Protein AF-A0A9W6DQK1-F1 (afdb_monomer_lite)

Structure (mmCIF, N/CA/C/O backbone):
data_AF-A0A9W6DQK1-F1
#
_entry.id   AF-A0A9W6DQK1-F1
#
loop_
_atom_site.group_PDB
_atom_site.id
_atom_site.type_symbol
_atom_site.label_atom_id
_atom_site.label_alt_id
_atom_site.label_comp_id
_atom_site.label_asym_id
_atom_site.label_entity_id
_atom_site.label_seq_id
_atom_site.pdbx_PDB_ins_code
_atom_site.Cartn_x
_atom_site.Cartn_y
_atom_site.Cartn_z
_atom_site.occupancy
_atom_site.B_iso_or_equiv
_atom_site.auth_seq_id
_atom_site.auth_comp_id
_atom_site.auth_asym_id
_atom_site.auth_atom_id
_atom_site.pdbx_PDB_model_num
ATOM 1 N N . MET A 1 1 ? -30.072 54.675 -5.161 1.00 39.44 1 MET A N 1
ATOM 2 C CA . MET A 1 1 ? -29.658 54.467 -3.760 1.00 39.44 1 MET A CA 1
ATOM 3 C C . MET A 1 1 ? -30.528 53.378 -3.161 1.00 39.44 1 MET A C 1
ATOM 5 O O . MET A 1 1 ? -31.606 53.664 -2.660 1.00 39.44 1 MET A O 1
ATOM 9 N N . THR A 1 2 ? -30.087 52.131 -3.299 1.00 28.80 2 THR A N 1
ATOM 10 C CA . THR A 1 2 ? -30.501 50.982 -2.480 1.00 28.80 2 THR A CA 1
ATOM 11 C C . THR A 1 2 ? -29.430 49.922 -2.725 1.00 28.80 2 THR A C 1
ATOM 13 O O . THR A 1 2 ? -29.328 49.388 -3.824 1.00 28.80 2 THR A O 1
ATOM 16 N N . MET A 1 3 ? -28.533 49.771 -1.751 1.00 30.55 3 MET A N 1
ATOM 17 C CA . MET A 1 3 ? -27.462 48.777 -1.752 1.00 30.55 3 MET A CA 1
ATOM 18 C C . MET A 1 3 ? -28.084 47.433 -1.372 1.00 30.55 3 MET A C 1
ATOM 20 O O . MET A 1 3 ? -28.775 47.348 -0.357 1.00 30.55 3 MET A O 1
ATOM 24 N N . LEU A 1 4 ? -27.868 46.425 -2.213 1.00 38.62 4 LEU A N 1
ATOM 25 C CA . LEU A 1 4 ? -28.146 45.026 -1.912 1.00 38.62 4 LEU A CA 1
ATOM 26 C C . LEU A 1 4 ? -27.161 44.556 -0.836 1.00 38.62 4 LEU A C 1
ATOM 28 O O . LEU A 1 4 ? -25.975 44.882 -0.897 1.00 38.62 4 LEU A O 1
ATOM 32 N N . GLY A 1 5 ? -27.695 43.857 0.165 1.00 32.19 5 GLY A N 1
ATOM 33 C CA . GLY A 1 5 ? -26.947 43.313 1.289 1.00 32.19 5 GLY A CA 1
ATOM 34 C C . GLY A 1 5 ? -25.935 42.268 0.835 1.00 32.19 5 GLY A C 1
ATOM 35 O O . GLY A 1 5 ? -26.234 41.419 0.001 1.00 32.19 5 GLY A O 1
ATOM 36 N N . SER A 1 6 ? -24.735 42.378 1.390 1.00 35.56 6 SER A N 1
ATOM 37 C CA . SER A 1 6 ? -23.698 41.360 1.365 1.00 35.56 6 SER A CA 1
ATOM 38 C C . SER A 1 6 ? -24.080 40.232 2.322 1.00 35.56 6 SER A C 1
ATOM 40 O O . SER A 1 6 ? -24.177 40.468 3.528 1.00 35.56 6 SER A O 1
ATOM 42 N N . ASP A 1 7 ? -24.271 39.028 1.792 1.00 42.09 7 ASP A N 1
ATOM 43 C CA . ASP A 1 7 ? -24.206 37.799 2.579 1.00 42.09 7 ASP A CA 1
ATOM 44 C C . ASP A 1 7 ? -22.750 37.610 3.034 1.00 42.09 7 ASP A C 1
ATOM 46 O O . ASP A 1 7 ? -21.866 37.296 2.235 1.00 42.09 7 ASP A O 1
ATOM 50 N N . GLU A 1 8 ? -22.483 37.869 4.316 1.00 35.75 8 GLU A N 1
ATOM 51 C CA . GLU A 1 8 ? -21.251 37.422 4.967 1.00 35.75 8 GLU A CA 1
ATOM 52 C C . GLU A 1 8 ? -21.250 35.883 5.037 1.00 35.75 8 GLU A C 1
ATOM 54 O O . GLU A 1 8 ? -22.281 35.287 5.370 1.00 35.75 8 GLU A O 1
ATOM 59 N N . PRO A 1 9 ? -20.121 35.210 4.757 1.00 41.88 9 PRO A N 1
ATOM 60 C CA . PRO A 1 9 ? -20.020 33.770 4.945 1.00 41.88 9 PRO A CA 1
ATOM 61 C C . PRO A 1 9 ? -20.197 33.435 6.432 1.00 41.88 9 PRO A C 1
ATOM 63 O O . PRO A 1 9 ? -19.543 34.024 7.294 1.00 41.88 9 PRO A O 1
ATOM 66 N N . ALA A 1 10 ? -21.096 32.493 6.731 1.00 41.50 10 ALA A N 1
ATOM 67 C CA . ALA A 1 10 ? -21.320 31.993 8.082 1.00 41.50 10 ALA A CA 1
ATOM 68 C C . ALA A 1 10 ? -19.985 31.541 8.695 1.00 41.50 10 ALA A C 1
ATOM 70 O O . ALA A 1 10 ? -19.309 30.672 8.144 1.00 41.50 10 ALA 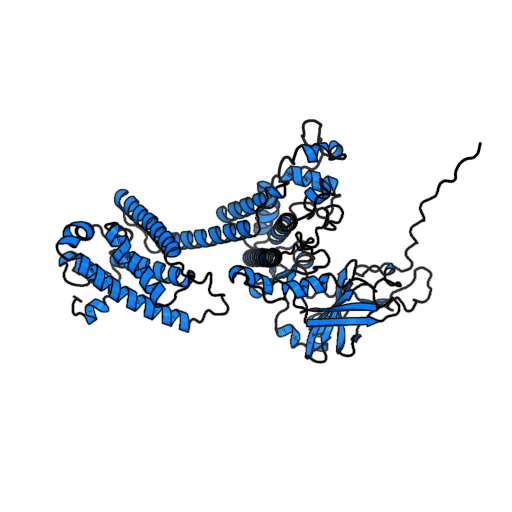A O 1
ATOM 71 N N . SER A 1 11 ? -19.598 32.153 9.815 1.00 46.72 11 SER A N 1
ATOM 72 C CA . SER A 1 11 ? -18.381 31.803 10.540 1.00 46.72 11 SER A CA 1
ATOM 73 C C . SER A 1 11 ? -18.401 30.325 10.930 1.00 46.72 11 SER A C 1
ATOM 75 O O . SER A 1 11 ? -19.397 29.827 11.463 1.00 46.72 11 SER A O 1
ATOM 77 N N . GLU A 1 12 ? -17.302 29.611 10.672 1.00 49.69 12 GLU A N 1
ATOM 78 C CA . GLU A 1 12 ? -17.147 28.256 11.196 1.00 49.69 12 GLU A CA 1
ATOM 79 C C . GLU A 1 12 ? -17.316 28.281 12.725 1.00 49.69 12 GLU A C 1
ATOM 81 O O . GLU A 1 12 ? -16.746 29.151 13.398 1.00 49.69 12 GLU A O 1
ATOM 86 N N . PRO A 1 13 ? -18.123 27.374 13.303 1.00 64.44 13 PRO A N 1
ATOM 87 C CA . PRO A 1 13 ? -18.347 27.366 14.737 1.00 64.44 13 PRO A CA 1
ATOM 88 C C . PRO A 1 13 ? -17.024 27.114 15.462 1.00 64.44 13 PRO A C 1
ATOM 90 O O . PRO A 1 13 ? -16.302 26.166 15.154 1.00 64.44 13 PRO A O 1
ATOM 93 N N . TYR A 1 14 ? -16.722 27.956 16.453 1.00 72.06 14 TYR A N 1
ATOM 94 C CA . TYR A 1 14 ? -15.563 27.769 17.320 1.00 72.06 14 TYR A CA 1
ATOM 95 C C . TYR A 1 14 ? -15.546 26.342 17.904 1.00 72.06 14 TYR A C 1
ATOM 97 O O . TYR A 1 14 ? -16.594 25.875 18.362 1.00 72.06 14 TYR A O 1
ATOM 105 N N . PRO A 1 15 ? -14.378 25.668 17.941 1.00 80.94 15 PRO A N 1
ATOM 106 C CA . PRO A 1 15 ? -14.260 24.317 18.488 1.00 80.94 15 PRO A CA 1
ATOM 107 C C . PRO A 1 15 ? -14.789 24.261 19.927 1.00 80.94 15 PRO A C 1
ATOM 109 O O . PRO A 1 15 ? -14.381 25.054 20.782 1.00 80.94 15 PRO A O 1
ATOM 112 N N . GLN A 1 16 ? -15.714 23.336 20.185 1.00 89.06 16 GLN A N 1
ATOM 113 C CA . GLN A 1 16 ? -16.435 23.186 21.449 1.00 89.06 16 GLN A CA 1
ATOM 114 C C . GLN A 1 16 ? -15.612 22.420 22.485 1.00 89.06 16 GLN A C 1
ATOM 116 O O . GLN A 1 16 ? -15.755 22.663 23.688 1.00 89.06 16 GLN A O 1
ATOM 121 N N . TYR A 1 17 ? -14.732 21.524 22.035 1.00 92.62 17 TYR A N 1
ATOM 122 C CA . TYR A 1 17 ? -13.927 20.663 22.901 1.00 92.62 17 TYR A CA 1
ATOM 123 C C . TYR A 1 17 ? -12.453 21.092 22.943 1.00 92.62 17 TYR A C 1
ATOM 125 O O . TYR A 1 17 ? -11.926 21.760 22.043 1.00 92.62 17 TYR A O 1
ATOM 133 N N . ASN A 1 18 ? -11.774 20.746 24.037 1.00 92.00 18 ASN A N 1
ATOM 134 C CA . ASN A 1 18 ? -10.321 20.878 24.115 1.00 92.00 18 ASN A CA 1
ATOM 135 C C . ASN A 1 18 ? -9.663 19.890 23.144 1.00 92.00 18 ASN A C 1
ATOM 137 O O . ASN A 1 18 ? -10.086 18.739 23.051 1.00 92.00 18 ASN A O 1
ATOM 141 N N . TRP A 1 19 ? -8.653 20.357 22.408 1.00 91.88 19 TRP A N 1
ATOM 142 C CA . TRP A 1 19 ? -7.934 19.523 21.448 1.00 91.88 19 TRP A CA 1
ATOM 143 C C . TRP A 1 19 ? -7.125 18.451 22.180 1.00 91.88 19 TRP A C 1
ATOM 145 O O . TRP A 1 19 ? -6.495 18.736 23.200 1.00 91.88 19 TRP A O 1
ATOM 155 N N . ILE A 1 20 ? -7.169 17.230 21.653 1.00 94.94 20 ILE A N 1
ATOM 156 C CA . ILE A 1 20 ? -6.429 16.076 22.156 1.00 94.94 20 ILE A CA 1
ATOM 157 C C . ILE A 1 20 ? -5.575 15.581 20.994 1.00 94.94 20 ILE A C 1
ATOM 159 O O . ILE A 1 20 ? -6.114 15.180 19.962 1.00 94.94 20 ILE A O 1
ATOM 163 N N . ASP A 1 21 ? -4.258 15.651 21.161 1.00 93.31 21 ASP A N 1
ATOM 164 C CA . ASP A 1 21 ? -3.316 15.166 20.158 1.00 93.31 21 ASP A CA 1
ATOM 165 C C . ASP A 1 21 ? -3.487 13.659 19.931 1.00 93.31 21 ASP A C 1
ATOM 167 O O . ASP A 1 21 ? -3.717 12.906 20.878 1.00 93.31 21 ASP A O 1
ATOM 171 N N . GLY A 1 22 ? -3.415 13.224 18.674 1.00 92.12 22 GLY A N 1
ATOM 172 C CA . GLY A 1 22 ? -3.604 11.820 18.295 1.00 92.12 22 GLY A CA 1
ATOM 173 C C . GLY A 1 22 ? -5.037 11.276 18.406 1.00 92.12 22 GLY A C 1
ATOM 174 O O . GLY A 1 22 ? -5.233 10.083 18.183 1.00 92.12 22 GLY A O 1
ATOM 175 N N . ALA A 1 23 ? -6.041 12.103 18.722 1.00 94.69 23 ALA A N 1
ATOM 176 C CA . ALA A 1 23 ? -7.450 11.706 18.724 1.00 94.69 23 ALA A CA 1
ATOM 177 C C . ALA A 1 23 ? -8.194 12.170 17.459 1.00 94.69 23 ALA A C 1
ATOM 179 O O . ALA A 1 23 ? -7.840 13.150 16.802 1.00 94.69 23 ALA A O 1
ATOM 180 N N . GLU A 1 24 ? -9.279 11.476 17.137 1.00 95.31 24 GLU A N 1
ATOM 181 C CA . GLU A 1 24 ? -10.251 11.867 16.124 1.00 95.31 24 GLU A CA 1
ATOM 182 C C . GLU A 1 24 ? -10.902 13.217 16.443 1.00 95.31 24 GLU A C 1
ATOM 184 O O . GLU A 1 24 ? -10.973 13.657 17.592 1.00 95.31 24 GLU A O 1
ATOM 189 N N . SER A 1 25 ? -11.451 13.865 15.413 1.00 94.69 25 SER A N 1
ATOM 190 C CA . SER A 1 25 ? -12.135 15.149 15.578 1.00 94.69 25 SER A CA 1
ATOM 191 C C . SER A 1 25 ? -13.348 15.019 16.504 1.00 94.69 25 SER A C 1
ATOM 193 O O . SER A 1 25 ? -14.384 14.469 16.124 1.00 94.69 25 SER A O 1
ATOM 195 N N . LEU A 1 26 ? -13.232 15.581 17.709 1.00 95.00 26 LEU A N 1
ATOM 196 C CA . LEU A 1 26 ? -14.279 15.513 18.729 1.00 95.00 26 LEU A CA 1
ATOM 197 C C . LEU A 1 26 ? -15.583 16.200 18.290 1.00 95.00 26 LEU A C 1
ATOM 199 O O . LEU A 1 26 ? -16.670 15.794 18.686 1.00 95.00 26 LEU A O 1
ATOM 203 N N . GLU A 1 27 ? -15.488 17.190 17.400 1.00 94.12 27 GLU A N 1
ATOM 204 C CA . GLU A 1 27 ? -16.637 17.914 16.838 1.00 94.12 27 GLU A CA 1
ATOM 205 C C . GLU A 1 27 ? -17.517 17.036 15.932 1.00 94.12 27 GLU A C 1
ATOM 207 O O . GLU A 1 27 ? -18.676 17.361 15.660 1.00 94.12 27 GLU A O 1
ATOM 212 N N . LYS A 1 28 ? -16.989 15.895 15.471 1.00 95.12 28 LYS A N 1
ATOM 213 C CA . LYS A 1 28 ? -17.744 14.911 14.689 1.00 95.12 28 LYS A CA 1
ATOM 214 C C . LYS A 1 28 ? -18.576 13.967 15.561 1.00 95.12 28 LYS A C 1
ATOM 216 O O . LYS A 1 28 ? -19.350 13.191 15.010 1.00 95.12 28 LYS A O 1
ATOM 221 N N . TYR A 1 29 ? -18.498 14.034 16.890 1.00 96.00 29 TYR A N 1
ATOM 222 C CA . TYR A 1 29 ? -19.425 13.329 17.782 1.00 96.00 29 TYR A CA 1
ATOM 223 C C . TYR A 1 29 ? -20.764 14.067 17.874 1.00 96.00 29 TYR A C 1
ATOM 225 O O . TYR A 1 29 ? -21.073 14.733 18.860 1.00 96.00 29 TYR A O 1
ATOM 233 N N . ARG A 1 30 ? -21.566 13.974 16.814 1.00 94.81 30 ARG A N 1
ATOM 234 C CA . ARG A 1 30 ? -22.876 14.625 16.662 1.00 94.81 30 ARG A CA 1
ATOM 235 C C . ARG A 1 30 ? -23.814 13.733 15.842 1.00 94.81 30 ARG A C 1
ATOM 237 O O . ARG A 1 30 ? -23.317 12.800 15.209 1.00 94.81 30 ARG A O 1
ATOM 244 N N . PRO A 1 31 ? -25.131 14.002 15.787 1.00 96.38 31 PRO A N 1
ATOM 245 C CA . PRO A 1 31 ? -26.029 13.284 14.884 1.00 96.38 31 PRO A CA 1
ATOM 246 C C . PRO A 1 31 ? -25.486 13.236 13.445 1.00 96.38 31 PRO A C 1
ATOM 248 O O . PRO A 1 31 ? -25.085 14.266 12.904 1.00 96.38 31 PRO A O 1
ATOM 251 N N . GLY A 1 32 ? -25.431 12.039 12.849 1.00 95.50 32 GLY A N 1
ATOM 252 C CA . GLY A 1 32 ? -24.803 11.787 11.539 1.00 95.50 32 GLY A CA 1
ATOM 253 C C . GLY A 1 32 ? -23.278 11.584 11.567 1.00 95.50 32 GLY A C 1
ATOM 254 O O . GLY A 1 32 ? -22.674 11.364 10.525 1.00 95.50 32 GLY A O 1
ATOM 255 N N . GLY A 1 33 ? -22.641 11.678 12.735 1.00 96.38 33 GLY A N 1
ATOM 256 C CA . GLY A 1 33 ? -21.193 11.580 12.921 1.00 96.38 33 GLY A CA 1
ATOM 257 C C . GLY A 1 33 ? -20.745 10.280 13.596 1.00 96.38 33 GLY A C 1
ATOM 258 O O . GLY A 1 33 ? -21.336 9.229 13.364 1.00 96.38 33 GLY A O 1
ATOM 259 N N . TYR A 1 34 ? -19.683 10.324 14.408 1.00 97.62 34 TYR A N 1
ATOM 260 C CA . TYR A 1 34 ? -19.088 9.135 15.045 1.00 97.62 34 TYR A CA 1
ATOM 261 C C . TYR A 1 34 ? -19.962 8.528 16.152 1.00 97.62 34 TYR A C 1
ATOM 263 O O . TYR A 1 34 ? -20.742 9.231 16.789 1.00 97.62 34 TYR A O 1
ATOM 271 N N . HIS A 1 35 ? -19.813 7.227 16.419 1.00 97.50 35 HIS A N 1
ATOM 272 C CA . HIS A 1 35 ? -20.453 6.551 17.554 1.00 97.50 35 HIS A CA 1
ATOM 273 C C . HIS A 1 35 ? -19.575 6.663 18.815 1.00 97.50 35 HIS A C 1
ATOM 275 O O . HIS A 1 35 ? -18.397 6.312 18.726 1.00 97.50 35 HIS A O 1
ATOM 281 N N . PRO A 1 36 ? -20.084 7.123 19.975 1.00 97.06 36 PRO A N 1
ATOM 282 C CA . PRO A 1 36 ? -19.298 7.153 21.210 1.00 97.06 36 PRO A CA 1
ATOM 283 C C . PRO A 1 36 ? -19.039 5.726 21.719 1.00 97.06 36 PRO A C 1
ATOM 285 O O . PRO A 1 36 ? -19.985 5.012 22.033 1.00 97.06 36 PRO A O 1
ATOM 288 N N . ILE A 1 37 ? -17.766 5.328 21.811 1.00 97.38 37 ILE A N 1
ATOM 289 C CA . ILE A 1 37 ? -17.321 3.997 22.264 1.00 97.38 37 ILE A CA 1
ATOM 290 C C . ILE A 1 37 ? -16.270 4.157 23.365 1.00 97.38 37 ILE A C 1
ATOM 292 O O . ILE A 1 37 ? -15.411 5.037 23.291 1.00 97.38 37 ILE A O 1
ATOM 296 N N . MET A 1 38 ? -16.328 3.291 24.375 1.00 96.75 38 MET A N 1
ATOM 297 C CA . MET A 1 38 ? -15.387 3.208 25.487 1.00 96.75 38 MET A CA 1
ATOM 298 C C . MET A 1 38 ? -14.744 1.816 25.584 1.00 96.75 38 MET A C 1
ATOM 300 O O . MET A 1 38 ? -15.303 0.800 25.170 1.00 96.75 38 MET A O 1
ATOM 304 N N . ILE A 1 39 ? -13.554 1.757 26.190 1.00 98.19 39 ILE A N 1
ATOM 305 C CA . ILE A 1 39 ? -12.888 0.489 26.516 1.00 98.19 39 ILE A CA 1
ATOM 306 C C . ILE A 1 39 ? -13.794 -0.371 27.400 1.00 98.19 39 ILE A C 1
ATOM 308 O O . ILE A 1 39 ? -14.285 0.087 28.433 1.00 98.19 39 ILE A O 1
ATOM 312 N N . GLY A 1 40 ? -13.952 -1.638 27.024 1.00 97.50 40 GLY A N 1
ATOM 313 C CA . GLY A 1 40 ? -14.780 -2.608 27.728 1.00 97.50 40 GLY A CA 1
ATOM 314 C C . GLY A 1 40 ? -16.237 -2.662 27.272 1.00 97.50 40 GLY A C 1
ATOM 315 O O . GLY A 1 40 ? -16.927 -3.592 27.696 1.00 97.50 40 GLY A O 1
ATOM 316 N N . ASP A 1 41 ? -16.687 -1.747 26.406 1.00 97.88 41 ASP A N 1
ATOM 317 C CA . ASP A 1 41 ? -18.017 -1.816 25.797 1.00 97.88 41 ASP A CA 1
ATOM 318 C C . ASP A 1 41 ? -18.206 -3.142 25.050 1.00 97.88 41 ASP A C 1
ATOM 320 O O . ASP A 1 41 ? -17.262 -3.702 24.491 1.00 97.88 41 ASP A O 1
ATOM 324 N N . LEU A 1 42 ? -19.437 -3.654 25.041 1.00 97.69 42 LEU A N 1
ATOM 325 C CA . LEU A 1 42 ? -19.797 -4.885 24.343 1.00 97.69 42 LEU A CA 1
ATOM 326 C C . LEU A 1 42 ? -20.719 -4.551 23.169 1.00 97.69 42 LEU A C 1
ATOM 328 O O . LEU A 1 42 ? -21.908 -4.295 23.355 1.00 97.69 42 LEU A O 1
ATOM 332 N N . LEU A 1 43 ? -20.176 -4.554 21.952 1.00 97.38 43 LEU A N 1
ATOM 333 C CA . LEU A 1 43 ? -20.955 -4.289 20.743 1.00 97.38 43 LEU A CA 1
ATOM 334 C C . LEU A 1 43 ? -21.638 -5.570 20.256 1.00 97.38 43 LEU A C 1
ATOM 336 O O . LEU A 1 43 ? -21.013 -6.634 20.195 1.00 97.38 43 LEU A O 1
ATOM 340 N N . ARG A 1 44 ? -22.922 -5.462 19.885 1.00 95.31 44 ARG A N 1
ATOM 341 C CA . ARG A 1 44 ? -23.753 -6.582 19.396 1.00 95.31 44 ARG A CA 1
ATOM 342 C C . ARG A 1 44 ? -23.732 -7.806 20.330 1.00 95.31 44 ARG A C 1
ATOM 344 O O . ARG A 1 44 ? -23.715 -8.939 19.857 1.00 95.31 44 ARG A O 1
ATOM 351 N N . ASP A 1 45 ? -23.641 -7.573 21.641 1.00 95.25 45 ASP A N 1
ATOM 352 C CA . ASP A 1 45 ? -23.527 -8.613 22.677 1.00 95.25 45 ASP A CA 1
ATOM 353 C C . ASP A 1 45 ? -22.379 -9.626 22.452 1.00 95.25 45 ASP A C 1
ATOM 355 O O . ASP A 1 45 ? -22.398 -10.727 23.000 1.00 95.25 45 ASP A O 1
ATOM 359 N N . ARG A 1 46 ? -21.363 -9.267 21.650 1.00 97.50 46 ARG A N 1
ATOM 360 C CA . ARG A 1 46 ? -20.318 -10.197 21.183 1.00 97.50 46 ARG A CA 1
ATOM 361 C C . ARG A 1 46 ? -18.916 -9.600 21.146 1.00 97.50 46 ARG A C 1
ATOM 363 O O . ARG A 1 46 ? -17.953 -10.263 21.517 1.00 97.50 46 ARG A O 1
ATOM 370 N N . TYR A 1 47 ? -18.773 -8.369 20.674 1.00 98.50 47 TYR A N 1
ATOM 371 C CA . TYR A 1 47 ? -17.465 -7.763 20.438 1.00 98.50 47 TYR A CA 1
ATOM 372 C C . TYR A 1 47 ? -17.088 -6.874 21.611 1.00 98.50 47 TYR A C 1
ATOM 374 O O . TYR A 1 47 ? -17.557 -5.741 21.715 1.00 98.50 47 TYR A O 1
ATOM 382 N N . ARG A 1 48 ? -16.263 -7.402 22.517 1.00 98.38 48 ARG A N 1
ATOM 383 C CA . ARG A 1 48 ? -15.785 -6.645 23.675 1.00 98.38 48 ARG A CA 1
ATOM 384 C C . ARG A 1 48 ? -14.631 -5.746 23.255 1.00 98.38 48 ARG A C 1
ATOM 386 O O . ARG A 1 48 ? -13.598 -6.265 22.844 1.00 98.38 48 ARG A O 1
ATOM 393 N N . ILE A 1 49 ? -14.787 -4.434 23.380 1.00 98.56 49 ILE A N 1
ATOM 394 C CA . ILE A 1 49 ? -13.777 -3.444 22.996 1.00 98.56 49 ILE A CA 1
ATOM 395 C C . ILE A 1 49 ? -12.575 -3.534 23.936 1.00 98.56 49 ILE A C 1
ATOM 397 O O . ILE A 1 49 ? -12.721 -3.464 25.159 1.00 98.56 49 ILE A O 1
ATOM 401 N N . VAL A 1 50 ? -11.395 -3.704 23.346 1.00 98.19 50 VAL A N 1
ATOM 402 C CA . VAL A 1 50 ? -10.116 -3.887 24.042 1.00 98.19 50 VAL A CA 1
ATOM 403 C C . VAL A 1 50 ? -9.257 -2.642 23.901 1.00 98.19 50 VAL A C 1
ATOM 405 O O . VAL A 1 50 ? -8.801 -2.112 24.903 1.00 98.19 50 VAL A O 1
ATOM 408 N N . ASP A 1 51 ? -9.082 -2.145 22.680 1.00 98.12 51 ASP A N 1
ATOM 409 C CA . ASP A 1 51 ? -8.297 -0.940 22.413 1.00 98.12 51 ASP A CA 1
ATOM 410 C C . ASP A 1 51 ? -8.750 -0.274 21.107 1.00 98.12 51 ASP A C 1
ATOM 412 O O . ASP A 1 51 ? -9.618 -0.797 20.400 1.00 98.12 51 ASP A O 1
ATOM 416 N N . LYS A 1 52 ? -8.176 0.874 20.762 1.00 98.00 52 LYS A N 1
ATOM 417 C CA . LYS A 1 52 ? -8.418 1.555 19.492 1.00 98.00 52 LYS A CA 1
ATOM 418 C C . LYS A 1 52 ? -7.277 1.292 18.518 1.00 98.00 52 LYS A C 1
ATOM 420 O O . LYS A 1 52 ? -6.122 1.445 18.878 1.00 98.00 52 LYS A O 1
ATOM 425 N N . LEU A 1 53 ? -7.592 0.938 17.274 1.00 96.31 53 LEU A N 1
ATOM 426 C CA . LEU A 1 53 ? -6.588 0.701 16.224 1.00 96.31 53 LEU A CA 1
ATOM 427 C C . LEU A 1 53 ? -6.361 1.929 15.341 1.00 96.31 53 LEU A C 1
ATOM 429 O O . LEU A 1 53 ? -5.290 2.085 14.774 1.00 96.31 53 LEU A O 1
ATOM 433 N N . GLY A 1 54 ? -7.365 2.794 15.200 1.00 95.31 54 GLY A N 1
ATOM 434 C CA . GLY A 1 54 ? -7.241 3.986 14.371 1.00 95.31 54 GLY A CA 1
ATOM 435 C C . GLY A 1 54 ? -8.566 4.697 14.139 1.00 95.31 54 GLY A C 1
ATOM 436 O O . GLY A 1 54 ? -9.609 4.353 14.704 1.00 95.31 54 GLY A O 1
ATOM 437 N N . PHE A 1 55 ? -8.525 5.724 13.301 1.00 94.25 55 PHE A N 1
ATOM 438 C CA . PHE A 1 55 ? -9.696 6.473 12.861 1.00 94.25 55 PHE A CA 1
ATOM 439 C C . PHE A 1 55 ? -9.405 7.180 11.537 1.00 94.25 55 PHE A C 1
ATOM 441 O O . PHE A 1 55 ? -8.258 7.463 11.209 1.00 94.25 55 PHE A O 1
ATOM 448 N N . GLY A 1 56 ? -10.467 7.491 10.801 1.00 88.88 56 GLY A N 1
ATOM 449 C CA . GLY A 1 56 ? -10.415 8.266 9.567 1.00 88.88 56 GLY A CA 1
ATOM 450 C C . GLY A 1 56 ? -11.551 9.280 9.510 1.00 88.88 56 GLY A C 1
ATOM 451 O O . GLY A 1 56 ? -12.321 9.444 10.462 1.00 88.88 56 GLY A O 1
ATOM 452 N N . GLY A 1 57 ? -11.700 9.955 8.371 1.00 86.75 57 GLY A N 1
ATOM 453 C CA . GLY A 1 57 ? -12.734 10.976 8.179 1.00 86.75 57 GLY A CA 1
ATOM 454 C C . GLY A 1 57 ? -14.166 10.471 8.403 1.00 86.75 57 GLY A C 1
ATOM 455 O O . GLY A 1 57 ? -15.003 11.246 8.878 1.00 86.75 57 GLY A O 1
ATOM 456 N N . TYR A 1 58 ? -14.403 9.183 8.131 1.00 91.50 58 TYR A N 1
ATOM 457 C CA . TYR A 1 58 ? -15.729 8.564 8.026 1.00 91.50 58 TYR A CA 1
ATOM 458 C C . TYR A 1 58 ? -15.946 7.350 8.944 1.00 91.50 58 TYR A C 1
ATOM 460 O O . TYR A 1 58 ? -17.027 6.764 8.936 1.00 91.50 58 TYR A O 1
ATOM 468 N N . SER A 1 59 ? -14.959 6.967 9.759 1.00 95.31 59 SER A N 1
ATOM 469 C CA . SER A 1 59 ? -15.078 5.814 10.659 1.00 95.31 59 SER A CA 1
ATOM 470 C C . SER A 1 59 ? -14.069 5.837 11.805 1.00 95.31 59 SER A C 1
ATOM 472 O O . SER A 1 59 ? -13.033 6.497 11.725 1.00 95.31 59 SER A O 1
ATOM 474 N N . THR A 1 60 ? -14.330 5.035 12.834 1.00 97.50 60 THR A N 1
ATOM 475 C CA . THR A 1 60 ? -13.345 4.648 13.858 1.00 97.50 60 THR A CA 1
ATOM 476 C C . THR A 1 60 ? -13.092 3.143 13.787 1.00 97.50 60 THR A C 1
ATOM 478 O O . THR A 1 60 ? -13.984 2.393 13.389 1.00 97.50 60 THR A O 1
ATOM 481 N N . VAL A 1 61 ? -11.885 2.695 14.135 1.00 97.75 61 VAL A N 1
ATOM 482 C CA . VAL A 1 61 ? -11.491 1.280 14.078 1.00 97.75 61 VAL A CA 1
ATOM 483 C C . VAL A 1 61 ? -11.002 0.833 15.448 1.00 97.75 61 VAL A C 1
ATOM 485 O O . VAL A 1 61 ? -10.110 1.449 16.034 1.00 97.75 61 VAL A O 1
ATOM 488 N N . TRP A 1 62 ? -11.586 -0.247 15.954 1.00 98.50 62 TRP A N 1
ATOM 489 C CA . TRP A 1 62 ? -11.383 -0.734 17.314 1.00 98.50 62 TRP A CA 1
ATOM 490 C C . TRP A 1 62 ? -10.880 -2.169 17.313 1.00 98.50 62 TRP A C 1
ATOM 492 O O . TRP A 1 62 ? -11.351 -2.995 16.537 1.00 98.50 62 TRP A O 1
ATOM 502 N N . LEU A 1 63 ? -9.954 -2.482 18.211 1.00 98.50 63 LEU A N 1
ATOM 503 C CA . LEU A 1 63 ? -9.603 -3.853 18.535 1.00 98.50 63 LEU A CA 1
ATOM 504 C C . LEU A 1 63 ? -10.663 -4.397 19.490 1.00 98.50 63 LEU A C 1
ATOM 506 O O . LEU A 1 63 ? -10.902 -3.821 20.554 1.00 98.50 63 LEU A O 1
ATOM 510 N N . ALA A 1 64 ? -11.276 -5.522 19.140 1.00 98.44 64 ALA A N 1
ATOM 511 C CA . ALA A 1 64 ? -12.226 -6.201 20.006 1.00 98.44 64 ALA A CA 1
ATOM 512 C C . ALA A 1 64 ? -11.889 -7.684 20.158 1.00 98.44 64 ALA A C 1
ATOM 514 O O . ALA A 1 64 ? -11.362 -8.318 19.244 1.00 98.44 64 ALA A O 1
ATOM 515 N N . ARG A 1 65 ? -12.244 -8.251 21.312 1.00 97.81 65 ARG A N 1
ATOM 516 C CA . ARG A 1 65 ? -12.275 -9.698 21.526 1.00 97.81 65 ARG A CA 1
ATOM 517 C C . ARG A 1 65 ? -13.660 -10.209 21.140 1.00 97.81 65 ARG A C 1
ATOM 519 O O . ARG A 1 65 ? -14.659 -9.795 21.728 1.00 97.81 65 ARG A O 1
ATOM 526 N N . ASP A 1 66 ? -13.714 -11.102 20.160 1.00 97.50 66 ASP A N 1
ATOM 527 C CA . ASP A 1 66 ? -14.921 -11.844 19.805 1.00 97.50 66 ASP A CA 1
ATOM 528 C C . ASP A 1 66 ? -15.180 -12.907 20.878 1.00 97.50 66 ASP A C 1
ATOM 530 O O . ASP A 1 66 ? -14.441 -13.888 20.980 1.00 97.50 66 ASP A O 1
ATOM 534 N N . THR A 1 67 ? -16.217 -12.717 21.695 1.00 95.56 67 THR A N 1
ATOM 535 C CA . THR A 1 67 ? -16.538 -13.629 22.805 1.00 95.56 67 THR A CA 1
ATOM 536 C C . THR A 1 67 ? -17.092 -14.976 22.347 1.00 95.56 67 THR A C 1
ATOM 538 O O . THR A 1 67 ? -17.145 -15.904 23.147 1.00 95.56 67 THR A O 1
ATOM 541 N N . HIS A 1 68 ? -17.505 -15.108 21.082 1.00 95.38 68 HIS A N 1
ATOM 542 C CA . HIS A 1 68 ? -18.049 -16.359 20.550 1.00 95.38 68 HIS A CA 1
ATOM 543 C C . HIS A 1 68 ? -16.967 -17.243 19.931 1.00 95.38 68 HIS A C 1
ATOM 545 O O . HIS A 1 68 ? -17.036 -18.464 20.045 1.00 95.38 68 HIS A O 1
ATOM 551 N N . GLN A 1 69 ? -16.002 -16.637 19.235 1.00 94.19 69 GLN A N 1
ATOM 552 C CA . GLN A 1 69 ? -14.923 -17.361 18.550 1.00 94.19 69 GLN A CA 1
ATOM 553 C C . GLN A 1 69 ? -13.584 -17.302 19.292 1.00 94.19 69 GLN A C 1
ATOM 555 O O . GLN A 1 69 ? -12.617 -17.892 18.825 1.00 94.19 69 GLN A O 1
ATOM 560 N N . GLU A 1 70 ? -13.526 -16.580 20.414 1.00 92.69 70 GLU A N 1
ATOM 561 C CA . GLU A 1 70 ? -12.329 -16.395 21.239 1.00 92.69 70 GLU A CA 1
ATOM 562 C C . GLU A 1 70 ? -11.104 -15.947 20.426 1.00 92.69 70 GLU A C 1
ATOM 564 O O . GLU A 1 70 ? -10.001 -16.463 20.587 1.00 92.69 70 GLU A O 1
ATOM 569 N N . ARG A 1 71 ? -11.294 -14.952 19.555 1.00 95.19 71 ARG A N 1
ATOM 570 C CA . ARG A 1 71 ? -10.233 -14.359 18.724 1.00 95.19 71 ARG A CA 1
ATOM 571 C C . ARG A 1 71 ? -10.305 -12.839 18.719 1.00 95.19 71 ARG A C 1
ATOM 573 O O . ARG A 1 71 ? -11.334 -12.271 19.099 1.00 95.19 71 ARG A O 1
ATOM 580 N N . TYR A 1 72 ? -9.242 -12.177 18.282 1.00 97.56 72 TYR A N 1
ATOM 581 C CA . TYR A 1 72 ? -9.272 -10.732 18.086 1.00 97.56 72 TYR A CA 1
ATOM 582 C C . TYR A 1 72 ? -9.818 -10.373 16.704 1.00 97.56 72 TYR A C 1
ATOM 584 O O . TYR A 1 72 ? -9.568 -11.048 15.708 1.00 97.56 72 TYR A O 1
ATOM 592 N N . VAL A 1 73 ? -10.572 -9.279 16.649 1.00 97.50 73 VAL A N 1
ATOM 593 C CA . VAL A 1 73 ? -11.115 -8.703 15.417 1.00 97.50 73 VAL A CA 1
ATOM 594 C C . VAL A 1 73 ? -10.884 -7.196 15.401 1.00 97.50 73 VAL A C 1
ATOM 596 O O . VAL A 1 73 ? -10.895 -6.549 16.451 1.00 97.50 73 VAL A O 1
ATOM 599 N N . ALA A 1 74 ? -10.696 -6.631 14.212 1.00 98.00 74 ALA A N 1
ATOM 600 C CA . ALA A 1 74 ? -10.828 -5.197 14.001 1.00 98.00 74 ALA A CA 1
ATOM 601 C C . ALA A 1 74 ? -12.297 -4.888 13.700 1.00 98.00 74 ALA A C 1
ATOM 603 O O . ALA A 1 74 ? -12.856 -5.435 12.754 1.00 98.00 74 ALA A O 1
ATOM 604 N N . VAL A 1 75 ? -12.922 -4.030 14.501 1.00 98.38 75 VAL A N 1
ATOM 605 C CA . VAL A 1 75 ? -14.294 -3.549 14.313 1.00 98.38 75 VAL A CA 1
ATOM 606 C C . VAL A 1 75 ? -14.225 -2.143 13.731 1.00 98.38 75 VAL A C 1
ATOM 608 O O . VAL A 1 75 ? -13.844 -1.202 14.430 1.00 98.38 75 VAL A O 1
ATOM 611 N N . LYS A 1 76 ? -14.587 -1.986 12.455 1.00 97.75 76 LYS A N 1
ATOM 612 C CA . LYS A 1 76 ? -14.729 -0.668 11.821 1.00 97.75 76 LYS A CA 1
ATOM 613 C C . LYS A 1 76 ? -16.168 -0.196 12.007 1.00 97.75 76 LYS A C 1
ATOM 615 O O . LYS A 1 76 ? -17.110 -0.910 11.672 1.00 97.75 76 LYS A O 1
ATOM 620 N N . VAL A 1 77 ? -16.320 0.994 12.585 1.00 97.75 77 VAL A N 1
ATOM 621 C CA . VAL A 1 77 ? -17.601 1.633 12.913 1.00 97.75 77 VAL A CA 1
ATOM 622 C C . VAL A 1 77 ? -17.716 2.911 12.094 1.00 97.75 77 VAL A C 1
ATOM 624 O O . VAL A 1 77 ? -16.983 3.876 12.339 1.00 97.75 77 VAL A O 1
ATOM 627 N N . GLY A 1 78 ? -18.608 2.909 11.105 1.00 96.75 78 GLY A N 1
ATOM 628 C CA . GLY A 1 78 ? -18.861 4.056 10.237 1.00 96.75 78 GLY A CA 1
ATOM 629 C C . GLY A 1 78 ? -19.574 5.206 10.952 1.00 96.75 78 GLY A C 1
ATOM 630 O O . GLY A 1 78 ? -20.179 5.043 12.019 1.00 96.75 78 GLY A O 1
ATOM 631 N N . ILE A 1 79 ? -19.534 6.396 10.354 1.00 96.38 79 ILE A N 1
ATOM 632 C CA . ILE A 1 79 ? -20.414 7.493 10.773 1.00 96.38 79 ILE A CA 1
ATOM 633 C C . ILE A 1 79 ? -21.887 7.108 10.582 1.00 96.38 79 ILE A C 1
ATOM 635 O O . ILE A 1 79 ? -22.231 6.285 9.727 1.00 96.38 79 ILE A O 1
ATOM 639 N N . ALA A 1 80 ? -22.761 7.692 11.397 1.00 96.44 80 ALA A N 1
ATOM 640 C CA . ALA A 1 80 ? -24.175 7.352 11.396 1.00 96.44 80 ALA A CA 1
ATOM 641 C C . ALA A 1 80 ? -24.827 7.578 10.023 1.00 96.44 80 ALA A C 1
ATOM 643 O O . ALA A 1 80 ? -24.647 8.618 9.392 1.00 96.44 80 ALA A O 1
ATOM 644 N N . ASN A 1 81 ? -25.645 6.611 9.611 1.00 90.44 81 ASN A N 1
ATOM 645 C CA . ASN A 1 81 ? -26.424 6.584 8.376 1.00 90.44 81 ASN A CA 1
ATOM 646 C C . ASN A 1 81 ? -25.576 6.667 7.090 1.00 90.44 81 ASN A C 1
ATOM 648 O O . ASN A 1 81 ? -26.095 7.048 6.040 1.00 90.44 81 ASN A O 1
ATOM 652 N N . SER A 1 82 ? -24.285 6.321 7.160 1.00 91.88 82 SER A N 1
ATOM 653 C CA . SER A 1 82 ? -23.443 6.161 5.969 1.00 91.88 82 SER A CA 1
ATOM 654 C C . SER A 1 82 ? -23.833 4.921 5.163 1.00 91.88 82 SER A C 1
ATOM 656 O O . SER A 1 82 ? -24.384 3.953 5.688 1.00 91.88 82 SER A O 1
ATOM 658 N N . LEU A 1 83 ? -23.558 4.958 3.857 1.00 89.12 83 LEU A N 1
ATOM 659 C CA . LEU A 1 83 ? -23.802 3.826 2.969 1.00 89.12 83 LEU A CA 1
ATOM 660 C C . LEU A 1 83 ? -22.717 2.752 3.157 1.00 89.12 83 LEU A C 1
ATOM 662 O O . LEU A 1 83 ? -21.544 3.092 3.310 1.00 89.12 83 LEU A O 1
ATOM 666 N N . PRO A 1 84 ? -23.062 1.455 3.065 1.00 87.94 84 PRO A N 1
ATOM 667 C CA . PRO A 1 84 ? -22.121 0.353 3.268 1.00 87.94 84 PRO A CA 1
ATOM 668 C C . PRO A 1 84 ? -21.240 0.079 2.028 1.00 87.94 84 PRO A C 1
ATOM 670 O O . PRO A 1 84 ? -20.972 -1.078 1.707 1.00 87.94 84 PRO A O 1
ATOM 673 N N . HIS A 1 85 ? -20.809 1.128 1.317 1.00 91.50 85 HIS A N 1
ATOM 674 C CA . HIS A 1 85 ? -20.083 1.055 0.036 1.00 91.50 85 HIS A CA 1
ATOM 675 C C . HIS A 1 85 ? -18.860 0.133 0.104 1.00 91.50 85 HIS A C 1
ATOM 677 O O . HIS A 1 85 ? -18.764 -0.841 -0.638 1.00 91.50 85 HIS A O 1
ATOM 683 N N . GLU A 1 86 ? -17.993 0.362 1.088 1.00 93.81 86 GLU A N 1
ATOM 684 C CA . GLU A 1 86 ? -16.773 -0.421 1.292 1.00 93.81 86 GLU A CA 1
ATOM 685 C C . GLU A 1 86 ? -17.057 -1.924 1.465 1.00 93.81 86 GLU A C 1
ATOM 687 O O . GLU A 1 86 ? -16.412 -2.768 0.844 1.00 93.81 86 GLU A O 1
ATOM 692 N N . THR A 1 87 ? -18.069 -2.283 2.263 1.00 94.62 87 THR A N 1
ATOM 693 C CA . THR A 1 87 ? -18.424 -3.697 2.480 1.00 94.62 87 THR A CA 1
ATOM 694 C C . THR A 1 87 ? -18.965 -4.365 1.218 1.00 94.62 87 THR A C 1
ATOM 696 O O . THR A 1 87 ? -18.726 -5.552 1.008 1.00 94.62 87 THR A O 1
ATOM 699 N N . GLN A 1 88 ? -19.663 -3.625 0.346 1.00 94.44 88 GLN A N 1
ATOM 700 C CA . GLN A 1 88 ? -20.146 -4.166 -0.926 1.00 94.44 88 GLN A CA 1
ATOM 701 C C . GLN A 1 88 ? -18.974 -4.551 -1.829 1.00 94.44 88 GLN A C 1
ATOM 703 O O . GLN A 1 88 ? -18.981 -5.645 -2.397 1.00 94.44 88 GLN A O 1
ATOM 708 N N . ILE A 1 89 ? -17.948 -3.700 -1.891 1.00 94.81 89 ILE A N 1
ATOM 709 C CA . ILE A 1 89 ? -16.723 -3.963 -2.650 1.00 94.81 89 ILE A CA 1
ATOM 710 C C . ILE A 1 89 ? -15.961 -5.139 -2.044 1.00 94.81 89 ILE A C 1
ATOM 712 O O . ILE A 1 89 ? -15.657 -6.092 -2.754 1.00 94.81 89 ILE A O 1
ATOM 716 N N . LEU A 1 90 ? -15.729 -5.152 -0.729 1.00 95.25 90 LEU A N 1
ATOM 717 C CA . LEU A 1 90 ? -15.032 -6.260 -0.066 1.00 95.25 90 LEU A CA 1
ATOM 718 C C . LEU A 1 90 ? -15.745 -7.611 -0.261 1.00 95.25 90 LEU A C 1
ATOM 720 O O . LEU A 1 90 ? -15.086 -8.631 -0.482 1.00 95.25 90 LEU A O 1
ATOM 724 N N . ARG A 1 91 ? -17.088 -7.640 -0.239 1.00 94.50 91 ARG A N 1
ATOM 725 C CA . ARG A 1 91 ? -17.862 -8.849 -0.580 1.00 94.50 91 ARG A CA 1
ATOM 726 C C . ARG A 1 91 ? -17.660 -9.265 -2.032 1.00 94.50 91 ARG A C 1
ATOM 728 O O . ARG A 1 91 ? -17.507 -10.456 -2.288 1.00 94.50 91 ARG A O 1
ATOM 735 N N . ALA A 1 92 ? -17.664 -8.311 -2.963 1.00 92.75 92 ALA A N 1
ATOM 736 C CA . ALA A 1 92 ? -17.430 -8.592 -4.375 1.00 92.75 92 ALA A CA 1
ATOM 737 C C . ALA A 1 92 ? -16.019 -9.155 -4.608 1.00 92.75 92 ALA A C 1
ATOM 739 O O . ALA A 1 92 ? -15.879 -10.168 -5.285 1.00 92.75 92 ALA A O 1
ATOM 740 N N . LEU A 1 93 ? -14.999 -8.578 -3.968 1.00 91.94 93 LEU A N 1
ATOM 741 C CA . LEU A 1 93 ? -13.611 -9.048 -4.036 1.00 91.94 93 LEU A CA 1
ATOM 742 C C . LEU A 1 93 ? -13.408 -10.426 -3.396 1.00 91.94 93 LEU A C 1
ATOM 744 O O . LEU A 1 93 ? -12.529 -11.176 -3.814 1.00 91.94 93 LEU A O 1
ATOM 748 N N . SER A 1 94 ? -14.220 -10.773 -2.397 1.00 88.25 94 SER A N 1
ATOM 749 C CA . SER A 1 94 ? -14.193 -12.087 -1.742 1.00 88.25 94 SER A CA 1
ATOM 750 C C . SER A 1 94 ? -14.995 -13.156 -2.497 1.00 88.25 94 SER A C 1
ATOM 752 O O . SER A 1 94 ? -14.963 -14.331 -2.120 1.00 88.25 94 SER A O 1
ATOM 754 N N . ALA A 1 95 ? -15.751 -12.778 -3.534 1.00 83.06 95 ALA A N 1
ATOM 755 C CA . ALA A 1 95 ? -16.576 -13.717 -4.277 1.00 83.06 95 ALA A CA 1
ATOM 756 C C . ALA A 1 95 ? -15.703 -14.702 -5.083 1.00 83.06 95 ALA A C 1
ATOM 758 O O . ALA A 1 95 ? -14.641 -14.329 -5.585 1.00 83.06 95 ALA A O 1
ATOM 759 N N . PRO A 1 96 ? -16.129 -15.969 -5.254 1.00 69.88 96 PRO A N 1
ATOM 760 C CA . PRO A 1 96 ? -15.379 -16.931 -6.053 1.00 69.88 96 PRO A CA 1
ATOM 761 C C . PRO A 1 96 ? -15.276 -16.479 -7.516 1.00 69.88 96 PRO A C 1
ATOM 763 O O . PRO A 1 96 ? -16.230 -16.610 -8.281 1.00 69.88 96 PRO A O 1
ATOM 766 N N . ALA A 1 97 ? -14.107 -15.985 -7.916 1.00 66.75 97 ALA A N 1
ATOM 767 C CA . ALA A 1 97 ? -13.831 -15.586 -9.290 1.00 66.75 97 ALA A CA 1
ATOM 768 C C . ALA A 1 97 ? -12.876 -16.561 -9.993 1.00 66.75 97 ALA A C 1
ATOM 770 O O . ALA A 1 97 ? -11.925 -17.105 -9.406 1.00 66.75 97 ALA A O 1
ATOM 771 N N . SER A 1 98 ? -13.104 -16.761 -11.294 1.00 69.38 98 SER A N 1
ATOM 772 C CA . SER A 1 98 ? -12.219 -17.518 -12.182 1.00 69.38 98 SER A CA 1
ATOM 773 C C . SER A 1 98 ? -10.986 -16.692 -12.559 1.00 69.38 98 SER A C 1
ATOM 775 O O . SER A 1 98 ? -10.781 -16.360 -13.723 1.00 69.38 98 SER A O 1
ATOM 777 N N . VAL A 1 99 ? -10.168 -16.344 -11.567 1.00 70.75 99 VAL A N 1
ATOM 778 C CA . VAL A 1 99 ? -8.877 -15.681 -11.785 1.00 70.75 99 VAL A CA 1
ATOM 779 C C . VAL A 1 99 ? -7.748 -16.695 -11.986 1.00 70.75 99 VAL A C 1
ATOM 781 O O . VAL A 1 99 ? -7.795 -17.788 -11.392 1.00 70.75 99 VAL A O 1
ATOM 784 N N . PRO A 1 100 ? -6.717 -16.352 -12.783 1.00 69.31 100 PRO A N 1
ATOM 785 C CA . PRO A 1 100 ? -5.474 -17.111 -12.843 1.00 69.31 100 PRO A CA 1
ATOM 786 C C . PRO A 1 100 ? -4.862 -17.298 -11.450 1.00 69.31 100 PRO A C 1
ATOM 788 O O . PRO A 1 100 ? -4.933 -16.413 -10.596 1.00 69.31 100 PRO A O 1
ATOM 791 N N . SER A 1 101 ? -4.222 -18.444 -11.212 1.00 68.06 101 SER A N 1
ATOM 792 C CA . SER A 1 101 ? -3.604 -18.745 -9.911 1.00 68.06 101 SER A CA 1
ATOM 793 C C . SER A 1 101 ? -2.508 -17.750 -9.513 1.00 68.06 101 SER A C 1
ATOM 795 O O . SER A 1 101 ? -2.323 -17.522 -8.322 1.00 68.06 101 SER A O 1
ATOM 797 N N . SER A 1 102 ? -1.816 -17.142 -10.485 1.00 65.94 102 SER A N 1
ATOM 798 C CA . SER A 1 102 ? -0.795 -16.108 -10.255 1.00 65.94 102 SER A CA 1
ATOM 799 C C . SER A 1 102 ? -1.366 -14.848 -9.602 1.00 65.94 102 SER A C 1
ATOM 801 O O . SER A 1 102 ? -0.735 -14.282 -8.718 1.00 65.94 102 SER A O 1
ATOM 803 N N . VAL A 1 103 ? -2.578 -14.451 -9.994 1.00 72.50 103 VAL A N 1
ATOM 804 C CA . VAL A 1 103 ? -3.276 -13.267 -9.473 1.00 72.50 103 VAL A CA 1
ATOM 805 C C . VAL A 1 103 ? -4.032 -13.592 -8.184 1.00 72.50 103 VAL A C 1
ATOM 807 O O . VAL A 1 103 ? -4.134 -12.753 -7.294 1.00 72.50 103 VAL A O 1
ATOM 810 N N . ARG A 1 104 ? -4.497 -14.840 -8.021 1.00 79.75 104 ARG A N 1
ATOM 811 C CA . ARG A 1 104 ? -5.190 -15.298 -6.802 1.00 79.75 104 ARG A CA 1
ATOM 812 C C . ARG A 1 104 ? -4.352 -15.128 -5.532 1.00 79.75 104 ARG A C 1
ATOM 814 O O . ARG A 1 104 ? -4.932 -14.958 -4.469 1.00 79.75 104 ARG A O 1
ATOM 821 N N . ALA A 1 105 ? -3.021 -15.138 -5.625 1.00 80.69 105 ALA A N 1
ATOM 822 C CA . ALA A 1 105 ? -2.153 -14.852 -4.481 1.00 80.69 105 ALA A CA 1
ATOM 823 C C . ALA A 1 105 ? -2.391 -13.449 -3.886 1.00 80.69 105 ALA A C 1
ATOM 825 O O . ALA A 1 105 ? -2.209 -13.259 -2.688 1.00 80.69 105 ALA A O 1
ATOM 826 N N . GLY A 1 106 ? -2.849 -12.487 -4.695 1.00 84.56 106 GLY A N 1
ATOM 827 C CA . GLY A 1 106 ? -3.217 -11.153 -4.228 1.00 84.56 106 GLY A CA 1
ATOM 828 C C . GLY A 1 106 ? -4.482 -11.112 -3.371 1.00 84.56 106 GLY A C 1
ATOM 829 O O . GLY A 1 106 ? -4.633 -10.178 -2.591 1.00 84.56 106 GLY A O 1
ATOM 830 N N . LEU A 1 107 ? -5.351 -12.134 -3.430 1.00 89.44 107 LEU A N 1
ATOM 831 C CA . LEU A 1 107 ? -6.524 -12.233 -2.551 1.00 89.44 107 LEU A CA 1
ATOM 832 C C . LEU A 1 107 ? -6.114 -12.286 -1.076 1.00 89.44 107 LEU A C 1
ATOM 834 O O . LEU A 1 107 ? -6.781 -11.693 -0.234 1.00 89.44 107 LEU A O 1
ATOM 838 N N . ASP A 1 108 ? -4.990 -12.937 -0.759 1.00 88.44 108 ASP A N 1
ATOM 839 C CA . ASP A 1 108 ? -4.477 -12.977 0.611 1.00 88.44 108 ASP A CA 1
ATOM 840 C C . ASP A 1 108 ? -4.092 -11.576 1.115 1.00 88.44 108 ASP A C 1
ATOM 842 O O . ASP A 1 108 ? -4.002 -11.371 2.325 1.00 88.44 108 ASP A O 1
ATOM 846 N N . CYS A 1 109 ? -3.893 -10.602 0.226 1.00 92.81 109 CYS A N 1
ATOM 847 C CA . CYS A 1 109 ? -3.624 -9.212 0.574 1.00 92.81 109 CYS A CA 1
ATOM 848 C C . CYS A 1 109 ? -4.895 -8.363 0.729 1.00 92.81 109 CYS A C 1
ATOM 850 O O . CYS A 1 109 ? -4.776 -7.181 1.043 1.00 92.81 109 CYS A O 1
ATOM 852 N N . ILE A 1 110 ? -6.091 -8.932 0.551 1.00 94.38 110 ILE A N 1
ATOM 853 C CA . ILE A 1 110 ? -7.373 -8.233 0.704 1.00 94.38 110 ILE A CA 1
ATOM 854 C C . ILE A 1 110 ? -8.036 -8.624 2.041 1.00 94.38 110 ILE A C 1
ATOM 856 O O . ILE A 1 110 ? -8.078 -9.808 2.388 1.00 94.38 110 ILE A O 1
ATOM 860 N N . PRO A 1 111 ? -8.567 -7.665 2.821 1.00 93.81 111 PRO A N 1
ATOM 861 C CA . PRO A 1 111 ? -9.311 -7.934 4.041 1.00 93.81 111 PRO A CA 1
ATOM 862 C C . PRO A 1 111 ? -10.549 -8.782 3.774 1.00 93.81 111 PRO A C 1
ATOM 864 O O . PRO A 1 111 ? -11.380 -8.460 2.928 1.00 93.81 111 PRO A O 1
ATOM 867 N N . VAL A 1 112 ? -10.706 -9.841 4.563 1.00 91.19 112 VAL A N 1
ATOM 868 C CA . VAL A 1 112 ? -11.899 -10.686 4.530 1.00 91.19 112 VAL A CA 1
ATOM 869 C C . VAL A 1 112 ? -12.892 -10.188 5.573 1.00 91.19 112 VAL A C 1
ATOM 871 O O . VAL A 1 112 ? -12.546 -10.045 6.750 1.00 91.19 112 VAL A O 1
ATOM 874 N N . LEU A 1 113 ? -14.134 -9.955 5.146 1.00 95.12 113 LEU A N 1
ATOM 875 C CA . LEU A 1 113 ? -15.243 -9.639 6.044 1.00 95.12 113 LEU A CA 1
ATOM 876 C C . LEU A 1 113 ? -15.599 -10.864 6.895 1.00 95.12 113 LEU A C 1
ATOM 878 O O . LEU A 1 113 ? -15.896 -11.938 6.371 1.00 95.12 113 LEU A O 1
ATOM 882 N N . LEU A 1 114 ? -15.573 -10.698 8.216 1.00 95.12 114 LEU A N 1
ATOM 883 C CA . LEU A 1 114 ? -15.880 -11.752 9.186 1.00 95.12 114 LEU A CA 1
ATOM 884 C C . LEU A 1 114 ? -17.314 -11.652 9.718 1.00 95.12 114 LEU A C 1
ATOM 886 O O . LEU A 1 114 ? -17.913 -12.670 10.067 1.00 95.12 114 LEU A O 1
ATOM 890 N N . ASP A 1 115 ? -17.847 -10.434 9.810 1.00 95.88 115 ASP A N 1
ATOM 891 C CA . ASP A 1 115 ? -19.210 -10.146 10.253 1.00 95.88 115 ASP A CA 1
ATOM 892 C C . ASP A 1 115 ? -19.605 -8.718 9.871 1.00 95.88 115 ASP A C 1
ATOM 894 O O . ASP A 1 115 ? -18.741 -7.846 9.765 1.00 95.88 115 ASP A O 1
ATOM 898 N N . GLU A 1 116 ? -20.907 -8.479 9.739 1.00 96.19 116 GLU A N 1
ATOM 899 C CA . GLU A 1 116 ? -21.507 -7.186 9.417 1.00 96.19 116 GLU A CA 1
ATOM 900 C C . GLU A 1 116 ? -22.762 -6.970 10.262 1.00 96.19 116 GLU A C 1
ATOM 902 O O . GLU A 1 116 ? -23.583 -7.877 10.443 1.00 96.19 116 GLU A O 1
ATOM 907 N N . PHE A 1 117 ? -22.898 -5.774 10.826 1.00 96.50 117 PHE A N 1
ATOM 908 C CA . PHE A 1 117 ? -23.991 -5.422 11.724 1.00 96.50 117 PHE A CA 1
ATOM 909 C C . PHE A 1 117 ? -24.164 -3.910 11.831 1.00 96.50 117 PHE A C 1
ATOM 911 O O . PHE A 1 117 ? -23.394 -3.137 11.275 1.00 96.50 117 PHE A O 1
ATOM 918 N N . GLU A 1 118 ? -25.175 -3.485 12.578 1.00 96.94 118 GLU A N 1
ATOM 919 C CA . GLU A 1 118 ? -25.404 -2.078 12.877 1.00 96.94 118 GLU A CA 1
ATOM 920 C C . GLU A 1 118 ? -25.390 -1.847 14.385 1.00 96.94 118 GLU A C 1
ATOM 922 O O . GLU A 1 118 ? -25.790 -2.713 15.169 1.00 96.94 118 GLU A O 1
ATOM 927 N N . VAL A 1 119 ? -24.944 -0.661 14.790 1.00 96.69 119 VAL A N 1
ATOM 928 C CA . VAL A 1 119 ? -25.029 -0.189 16.175 1.00 96.69 119 VAL A CA 1
ATOM 929 C C . VAL A 1 119 ? -25.868 1.078 16.205 1.00 96.69 119 VAL A C 1
ATOM 931 O O . VAL A 1 119 ? -25.536 2.066 15.555 1.00 96.69 119 VAL A O 1
ATOM 934 N N . THR A 1 120 ? -26.960 1.071 16.967 1.00 96.75 120 THR A N 1
ATOM 935 C CA . THR A 1 120 ? -27.780 2.268 17.185 1.00 96.75 120 THR A CA 1
ATOM 936 C C . THR A 1 120 ? -27.302 3.003 18.428 1.00 96.75 120 THR A C 1
ATOM 938 O O . THR A 1 120 ? -27.210 2.427 19.510 1.00 96.75 120 THR A O 1
ATOM 941 N N . GLY A 1 121 ? -27.020 4.292 18.273 1.00 95.12 121 GLY A N 1
ATOM 942 C CA . GLY A 1 121 ? -26.552 5.157 19.344 1.00 95.12 121 GLY A CA 1
ATOM 943 C C . GLY A 1 121 ? -27.191 6.542 19.326 1.00 95.12 121 GLY A C 1
ATOM 944 O O . GLY A 1 121 ? -28.064 6.826 18.505 1.00 95.12 121 GLY A O 1
ATOM 945 N N . PRO A 1 122 ? -26.719 7.447 20.199 1.00 96.38 122 PRO A N 1
ATOM 946 C CA . PRO A 1 122 ? -27.228 8.818 20.289 1.00 96.38 122 PRO A CA 1
ATOM 947 C C . PRO A 1 122 ? -27.032 9.631 18.999 1.00 96.38 122 PRO A C 1
ATOM 949 O O . PRO A 1 122 ? -27.742 10.609 18.781 1.00 96.38 122 PRO A O 1
ATOM 952 N N . ASN A 1 123 ? -26.094 9.221 18.138 1.00 97.38 123 ASN A N 1
ATOM 953 C CA . ASN A 1 123 ? -25.763 9.913 16.893 1.00 97.38 123 ASN A CA 1
ATOM 954 C C . ASN A 1 123 ? -26.451 9.329 15.649 1.00 97.38 123 ASN A C 1
ATOM 956 O O . ASN A 1 123 ? -26.331 9.907 14.569 1.00 97.38 123 ASN A O 1
ATOM 960 N N . GLY A 1 124 ? -27.206 8.237 15.795 1.00 97.00 124 GLY A N 1
ATOM 961 C CA . GLY A 1 124 ? -27.901 7.539 14.713 1.00 97.00 124 GLY A CA 1
ATOM 962 C C . GLY A 1 124 ? -27.536 6.056 14.648 1.00 97.00 124 GLY A C 1
ATOM 963 O O . GLY A 1 124 ? -27.075 5.476 15.634 1.00 97.00 124 GLY A O 1
ATOM 964 N N . THR A 1 125 ? -27.771 5.437 13.491 1.00 97.56 125 THR A N 1
ATOM 965 C CA . THR A 1 125 ? -27.443 4.027 13.244 1.00 97.56 125 THR A CA 1
ATOM 966 C C . THR A 1 125 ? -26.142 3.935 12.467 1.00 97.56 125 THR A C 1
ATOM 968 O O . THR A 1 125 ? -26.000 4.551 11.417 1.00 97.56 125 THR A O 1
ATOM 971 N N . HIS A 1 126 ? -25.182 3.186 12.988 1.00 97.44 126 HIS A N 1
ATOM 972 C CA . HIS A 1 126 ? -23.832 3.102 12.451 1.00 97.44 126 HIS A CA 1
ATOM 973 C C . HIS A 1 126 ? -23.630 1.751 11.764 1.00 97.44 126 HIS A C 1
ATOM 975 O O . HIS A 1 126 ? -23.790 0.730 12.440 1.00 97.44 126 HIS A O 1
ATOM 981 N N . PRO A 1 127 ? -23.279 1.714 10.466 1.00 96.81 127 PRO A N 1
ATOM 982 C CA . PRO A 1 127 ? -22.864 0.476 9.827 1.00 96.81 127 PRO A CA 1
ATOM 983 C C . PRO A 1 127 ? -21.509 0.046 10.393 1.00 96.81 127 PRO A C 1
ATOM 985 O O . PRO A 1 127 ? -20.566 0.840 10.485 1.00 96.81 127 PRO A O 1
ATOM 988 N N . CYS A 1 128 ? -21.424 -1.220 10.778 1.00 97.44 128 CYS A N 1
ATOM 989 C CA . CYS A 1 128 ? -20.252 -1.821 11.384 1.00 97.44 128 CYS A CA 1
ATOM 990 C C . CYS A 1 128 ? -19.897 -3.113 10.660 1.00 97.44 128 CYS A C 1
ATOM 992 O O . CYS A 1 128 ? -20.765 -3.894 10.265 1.00 97.44 128 CYS A O 1
ATOM 994 N N . TYR A 1 129 ? -18.607 -3.387 10.556 1.00 97.50 129 TYR A N 1
ATOM 995 C CA . TYR A 1 129 ? -18.139 -4.679 10.086 1.00 97.50 129 TYR A CA 1
ATOM 996 C C . TYR A 1 129 ? -16.840 -5.066 10.776 1.00 97.50 129 TYR A C 1
ATOM 998 O O . TYR A 1 129 ? -16.165 -4.234 11.391 1.00 97.50 129 TYR A O 1
ATOM 1006 N N . THR A 1 130 ? -16.509 -6.352 10.697 1.00 97.62 130 THR A N 1
ATOM 1007 C CA . THR A 1 130 ? -15.295 -6.895 11.301 1.00 97.62 130 THR A CA 1
ATOM 1008 C C . THR A 1 130 ? -14.383 -7.552 10.282 1.00 97.62 130 THR A C 1
ATOM 1010 O O . THR A 1 130 ? -14.847 -8.207 9.348 1.00 97.62 130 THR A O 1
ATOM 1013 N N . THR A 1 131 ? -13.081 -7.391 10.487 1.00 96.56 131 THR A N 1
ATOM 1014 C CA . THR A 1 131 ? -12.007 -8.032 9.719 1.00 96.56 131 THR A CA 1
ATOM 1015 C C . THR A 1 131 ? -10.933 -8.565 10.669 1.00 96.56 131 THR A C 1
ATOM 1017 O O . THR A 1 131 ? -10.966 -8.328 11.882 1.00 96.56 131 THR A O 1
ATOM 1020 N N . THR A 1 132 ? -9.974 -9.324 10.137 1.00 93.62 132 THR A N 1
ATOM 1021 C CA . THR A 1 132 ? -8.772 -9.701 10.893 1.00 93.62 132 THR A CA 1
ATOM 1022 C C . THR A 1 132 ? -7.983 -8.439 11.261 1.00 93.62 132 THR A C 1
ATOM 1024 O O . THR A 1 132 ? -7.765 -7.599 10.385 1.00 93.62 132 THR A O 1
ATOM 1027 N N . PRO A 1 133 ? -7.535 -8.284 12.520 1.00 94.88 133 PRO A N 1
ATOM 1028 C CA . PRO A 1 133 ? -6.760 -7.121 12.909 1.00 94.88 133 PRO A CA 1
ATOM 1029 C C . PRO A 1 133 ? -5.400 -7.124 12.208 1.00 94.88 133 PRO A C 1
ATOM 1031 O O . PRO A 1 133 ? -4.744 -8.158 12.052 1.00 94.88 133 PRO A O 1
ATOM 1034 N N . ALA A 1 134 ? -4.976 -5.938 11.792 1.00 93.31 134 ALA A N 1
ATOM 1035 C CA . ALA A 1 134 ? -3.631 -5.701 11.305 1.00 93.31 134 ALA A CA 1
ATOM 1036 C C . ALA A 1 134 ? -2.737 -5.168 12.423 1.00 93.31 134 ALA A C 1
ATOM 1038 O O . ALA A 1 134 ? -3.211 -4.672 13.443 1.00 93.31 134 ALA A O 1
ATOM 1039 N N . ARG A 1 135 ? -1.427 -5.269 12.213 1.00 91.19 135 ARG A N 1
ATOM 1040 C CA . ARG A 1 135 ? -0.426 -4.830 13.181 1.00 91.19 135 ARG A CA 1
ATOM 1041 C C . ARG A 1 135 ? -0.261 -3.308 13.149 1.00 91.19 135 ARG A C 1
ATOM 1043 O O . ARG A 1 135 ? -0.318 -2.659 14.181 1.00 91.19 135 ARG A O 1
ATOM 1050 N N . CYS A 1 136 ? -0.019 -2.742 11.977 1.00 91.00 136 CYS A N 1
ATOM 1051 C CA . CYS A 1 136 ? 0.259 -1.315 11.799 1.00 91.00 136 CYS A CA 1
ATOM 1052 C C . CYS A 1 136 ? 0.228 -0.969 10.313 1.00 91.00 136 CYS A C 1
ATOM 1054 O O . CYS A 1 136 ? 0.366 -1.863 9.466 1.00 91.00 136 CYS A O 1
ATOM 1056 N N . THR A 1 137 ? 0.103 0.320 10.009 1.00 94.06 137 THR A N 1
ATOM 1057 C CA . THR A 1 137 ? 0.289 0.838 8.650 1.00 94.06 137 THR A CA 1
ATOM 1058 C C . THR A 1 137 ? 1.776 0.890 8.306 1.00 94.06 137 THR A C 1
ATOM 1060 O O . THR A 1 137 ? 2.627 1.064 9.182 1.00 94.06 137 THR A O 1
ATOM 1063 N N . LEU A 1 138 ? 2.122 0.764 7.025 1.00 93.88 138 LEU A N 1
ATOM 1064 C CA . LEU A 1 138 ? 3.509 0.915 6.594 1.00 93.88 138 LEU A CA 1
ATOM 1065 C C . LEU A 1 138 ? 4.019 2.335 6.843 1.00 93.88 138 LEU A C 1
ATOM 1067 O O . LEU A 1 138 ? 5.194 2.481 7.161 1.00 93.88 138 LEU A O 1
ATOM 1071 N N . ARG A 1 139 ? 3.150 3.357 6.786 1.00 92.06 139 ARG A N 1
ATOM 1072 C CA . ARG A 1 139 ? 3.536 4.752 7.053 1.00 92.06 139 ARG A CA 1
ATOM 1073 C C . ARG A 1 139 ? 4.030 4.960 8.483 1.00 92.06 139 ARG A C 1
ATOM 1075 O O . ARG A 1 139 ? 5.004 5.678 8.681 1.00 92.06 139 ARG A O 1
ATOM 1082 N N . GLU A 1 140 ? 3.378 4.352 9.472 1.00 88.62 140 GLU A N 1
ATOM 1083 C CA . GLU A 1 140 ? 3.808 4.451 10.876 1.00 88.62 140 GLU A CA 1
ATOM 1084 C C . GLU A 1 140 ? 5.166 3.777 11.105 1.00 88.62 140 GLU A C 1
ATOM 1086 O O . GLU A 1 140 ? 5.960 4.230 11.927 1.00 88.62 140 GLU A O 1
ATOM 1091 N N . VAL A 1 141 ? 5.446 2.703 10.362 1.00 86.31 141 VAL A N 1
ATOM 1092 C CA . VAL A 1 141 ? 6.673 1.913 10.512 1.00 86.31 141 VAL A CA 1
ATOM 1093 C C . VAL A 1 141 ? 7.855 2.534 9.771 1.00 86.31 141 VAL A C 1
ATOM 1095 O O . VAL A 1 141 ? 8.963 2.560 10.312 1.00 86.31 141 VAL A O 1
ATOM 1098 N N . SER A 1 142 ? 7.637 3.009 8.541 1.00 82.25 142 SER A N 1
ATOM 1099 C CA . SER A 1 142 ? 8.686 3.544 7.665 1.00 82.25 142 SER A CA 1
ATOM 1100 C C . SER A 1 142 ? 9.051 4.997 7.962 1.00 82.25 142 SER A C 1
ATOM 1102 O O . SER A 1 142 ? 9.988 5.525 7.366 1.00 82.25 142 SER A O 1
ATOM 1104 N N . PHE A 1 143 ? 8.360 5.663 8.895 1.00 78.31 143 PHE A N 1
ATOM 1105 C CA . PHE A 1 143 ? 8.664 7.048 9.236 1.00 78.31 143 PHE A CA 1
ATOM 1106 C C . PHE A 1 143 ? 10.112 7.197 9.728 1.00 78.31 143 PHE A C 1
ATOM 1108 O O . PHE A 1 143 ? 10.466 6.781 10.834 1.00 78.31 143 PHE A O 1
ATOM 1115 N N . SER A 1 144 ? 10.951 7.819 8.895 1.00 75.25 144 SER A N 1
ATOM 1116 C CA . SER A 1 144 ? 12.393 7.988 9.123 1.00 75.25 144 SER A CA 1
ATOM 1117 C C . SER A 1 144 ? 13.169 6.673 9.319 1.00 75.25 144 SER A C 1
ATOM 1119 O O . SER A 1 144 ? 14.198 6.659 9.999 1.00 75.25 144 SER A O 1
ATOM 1121 N N . ARG A 1 145 ? 12.680 5.557 8.760 1.00 86.25 145 ARG A N 1
ATOM 1122 C CA . ARG A 1 145 ? 13.276 4.219 8.906 1.00 86.25 145 ARG A CA 1
ATOM 1123 C C . ARG A 1 145 ? 13.166 3.407 7.626 1.00 86.25 145 ARG A C 1
ATOM 1125 O O . ARG A 1 145 ? 12.247 3.591 6.838 1.00 86.25 145 ARG A O 1
ATOM 1132 N N . LEU A 1 146 ? 14.091 2.468 7.439 1.00 92.25 146 LEU A N 1
ATOM 1133 C CA . LEU A 1 146 ? 14.127 1.616 6.253 1.00 92.25 146 LEU A CA 1
ATOM 1134 C C . LEU A 1 146 ? 13.923 0.155 6.625 1.00 92.25 146 LEU A C 1
ATOM 1136 O O . LEU A 1 146 ? 14.563 -0.370 7.533 1.00 92.25 146 LEU A O 1
ATOM 1140 N N . PHE A 1 147 ? 13.069 -0.522 5.864 1.00 93.31 147 PHE A N 1
ATOM 1141 C CA . PHE A 1 147 ? 12.978 -1.976 5.911 1.00 93.31 147 PHE A CA 1
ATOM 1142 C C . PHE A 1 147 ? 14.276 -2.612 5.395 1.00 93.31 147 PHE A C 1
ATOM 1144 O O . PHE A 1 147 ? 14.892 -2.043 4.486 1.00 93.31 147 PHE A O 1
ATOM 1151 N N . PRO A 1 148 ? 14.662 -3.809 5.877 1.00 93.00 148 PRO A N 1
ATOM 1152 C CA . PRO A 1 148 ? 15.665 -4.633 5.210 1.00 93.00 148 PRO A CA 1
ATOM 1153 C C . PRO A 1 148 ? 15.331 -4.814 3.726 1.00 93.00 148 PRO A C 1
ATOM 1155 O O . PRO A 1 148 ? 14.160 -4.871 3.345 1.00 93.00 148 PRO A O 1
ATOM 1158 N N . LEU A 1 149 ? 16.350 -4.863 2.869 1.00 89.56 149 LEU A N 1
ATOM 1159 C CA . LEU A 1 149 ? 16.182 -4.863 1.414 1.00 89.56 149 LEU A CA 1
ATOM 1160 C C . LEU A 1 149 ? 15.225 -5.951 0.897 1.00 89.56 149 LEU A C 1
ATOM 1162 O O . LEU A 1 149 ? 14.350 -5.691 0.077 1.00 89.56 149 LEU A O 1
ATOM 1166 N N . ASP A 1 150 ? 15.371 -7.164 1.401 1.00 87.50 150 ASP A N 1
ATOM 1167 C CA . ASP A 1 150 ? 14.536 -8.326 1.119 1.00 87.50 150 ASP A CA 1
ATOM 1168 C C . ASP A 1 150 ? 13.092 -8.170 1.627 1.00 87.50 150 ASP A C 1
ATOM 1170 O O . ASP A 1 150 ? 12.154 -8.541 0.919 1.00 87.50 150 ASP A O 1
ATOM 1174 N N . VAL A 1 151 ? 12.890 -7.531 2.781 1.00 88.81 151 VAL A N 1
ATOM 1175 C CA . VAL A 1 151 ? 11.552 -7.164 3.277 1.00 88.81 151 VAL A CA 1
ATOM 1176 C C . VAL A 1 151 ? 10.905 -6.106 2.386 1.00 88.81 151 VAL A C 1
ATOM 1178 O O . VAL A 1 151 ? 9.745 -6.257 2.015 1.00 88.81 151 VAL A O 1
ATOM 1181 N N . ALA A 1 152 ? 11.643 -5.064 1.996 1.00 93.69 152 ALA A N 1
ATOM 1182 C CA . ALA A 1 152 ? 11.138 -4.004 1.123 1.00 93.69 152 ALA A CA 1
ATOM 1183 C C . ALA A 1 152 ? 10.674 -4.558 -0.236 1.00 93.69 152 ALA A C 1
ATOM 1185 O O . ALA A 1 152 ? 9.603 -4.192 -0.726 1.00 93.69 152 ALA A O 1
ATOM 1186 N N . ARG A 1 153 ? 11.431 -5.505 -0.810 1.00 90.56 153 ARG A N 1
ATOM 1187 C CA . ARG A 1 153 ? 11.029 -6.241 -2.021 1.00 90.56 153 ARG A CA 1
ATOM 1188 C C . ARG A 1 153 ? 9.740 -7.030 -1.805 1.00 90.56 153 ARG A C 1
ATOM 1190 O O . ARG A 1 153 ? 8.838 -6.948 -2.633 1.00 90.56 153 ARG A O 1
ATOM 1197 N N . ALA A 1 154 ? 9.643 -7.774 -0.703 1.00 88.19 154 ALA A N 1
ATOM 1198 C CA . ALA A 1 154 ? 8.466 -8.585 -0.397 1.00 88.19 154 ALA A CA 1
ATOM 1199 C C . ALA A 1 154 ? 7.207 -7.728 -0.175 1.00 88.19 154 ALA A C 1
ATOM 1201 O O . ALA A 1 154 ? 6.150 -8.058 -0.708 1.00 88.19 154 ALA A O 1
ATOM 1202 N N . LEU A 1 155 ? 7.326 -6.601 0.534 1.00 92.19 155 LEU A N 1
ATOM 1203 C CA . LEU A 1 155 ? 6.237 -5.637 0.720 1.00 92.19 155 LEU A CA 1
ATOM 1204 C C . LEU A 1 155 ? 5.795 -5.022 -0.614 1.00 92.19 155 LEU A C 1
ATOM 1206 O O . LEU A 1 155 ? 4.602 -4.992 -0.908 1.00 92.19 155 LEU A O 1
ATOM 1210 N N . SER A 1 156 ? 6.749 -4.597 -1.448 1.00 95.62 156 SER A N 1
ATOM 1211 C CA . SER A 1 156 ? 6.457 -4.042 -2.777 1.00 95.62 156 SER A CA 1
ATOM 1212 C C . SER A 1 156 ? 5.751 -5.070 -3.666 1.00 95.62 156 SER A C 1
ATOM 1214 O O . SER A 1 156 ? 4.726 -4.770 -4.271 1.00 95.62 156 SER A O 1
ATOM 1216 N N . GLY A 1 157 ? 6.246 -6.312 -3.694 1.00 90.75 157 GLY A N 1
ATOM 1217 C CA . GLY A 1 157 ? 5.631 -7.406 -4.445 1.00 90.75 157 GLY A CA 1
ATOM 1218 C C . GLY A 1 157 ? 4.233 -7.770 -3.939 1.00 90.75 157 GLY A C 1
ATOM 1219 O O . GLY A 1 157 ? 3.325 -7.958 -4.743 1.00 90.75 157 GLY A O 1
ATOM 1220 N N . GLY A 1 158 ? 4.030 -7.816 -2.618 1.00 90.31 158 GLY A N 1
ATOM 1221 C CA . GLY A 1 158 ? 2.715 -8.046 -2.016 1.00 90.31 158 GLY A CA 1
ATOM 1222 C C . GLY A 1 158 ? 1.703 -6.962 -2.390 1.00 90.31 158 GLY A C 1
ATOM 1223 O O . GLY A 1 158 ? 0.558 -7.274 -2.711 1.00 90.31 158 GLY A O 1
ATOM 1224 N N . LEU A 1 159 ? 2.135 -5.698 -2.429 1.00 95.94 159 LEU A N 1
ATOM 1225 C CA . LEU A 1 159 ? 1.284 -4.589 -2.851 1.00 95.94 159 LEU A CA 1
ATOM 1226 C C . LEU A 1 159 ? 0.923 -4.674 -4.344 1.00 95.94 159 LEU A C 1
ATOM 1228 O O . LEU A 1 159 ? -0.247 -4.530 -4.687 1.00 95.94 159 LEU A O 1
ATOM 1232 N N . VAL A 1 160 ? 1.883 -4.992 -5.222 1.00 94.81 160 VAL A N 1
ATOM 1233 C CA . VAL A 1 160 ? 1.610 -5.237 -6.654 1.00 94.81 160 VAL A CA 1
ATOM 1234 C C . VAL A 1 160 ? 0.591 -6.366 -6.834 1.00 94.81 160 VAL A C 1
ATOM 1236 O O . VAL A 1 160 ? -0.344 -6.224 -7.618 1.00 94.81 160 VAL A O 1
ATOM 1239 N N . LEU A 1 161 ? 0.722 -7.466 -6.084 1.00 91.25 161 LEU A N 1
ATOM 1240 C CA . LEU A 1 161 ? -0.233 -8.579 -6.133 1.00 91.25 161 LEU A CA 1
ATOM 1241 C C . LEU A 1 161 ? -1.636 -8.163 -5.675 1.00 91.25 161 LEU A C 1
ATOM 1243 O O . LEU A 1 161 ? -2.614 -8.576 -6.296 1.00 91.25 161 LEU A O 1
ATOM 1247 N N . ALA A 1 162 ? -1.747 -7.341 -4.627 1.00 95.38 162 ALA A N 1
ATOM 1248 C CA . ALA A 1 162 ? -3.031 -6.822 -4.159 1.00 95.38 162 ALA A CA 1
ATOM 1249 C C . ALA A 1 162 ? -3.746 -6.014 -5.255 1.00 95.38 162 ALA A C 1
ATOM 1251 O O . ALA A 1 162 ? -4.931 -6.234 -5.512 1.00 95.38 162 ALA A O 1
ATOM 1252 N N . ILE A 1 163 ? -3.015 -5.131 -5.946 1.00 97.00 163 ILE A N 1
ATOM 1253 C CA . ILE A 1 163 ? -3.569 -4.313 -7.036 1.00 97.00 163 ILE A CA 1
ATOM 1254 C C . ILE A 1 163 ? -3.896 -5.161 -8.264 1.00 97.00 163 ILE A C 1
ATOM 1256 O O . ILE A 1 163 ? -4.982 -5.015 -8.820 1.00 97.00 163 ILE A O 1
ATOM 1260 N N . ALA A 1 164 ? -3.036 -6.116 -8.628 1.00 93.31 164 ALA A N 1
ATOM 1261 C CA . ALA A 1 164 ? -3.318 -7.068 -9.703 1.00 93.31 164 ALA A CA 1
ATOM 1262 C C . ALA A 1 164 ? -4.607 -7.850 -9.439 1.00 93.31 164 ALA A C 1
ATOM 1264 O O . ALA A 1 164 ? -5.428 -8.027 -10.339 1.00 93.31 164 ALA A O 1
ATOM 1265 N N . TYR A 1 165 ? -4.827 -8.277 -8.192 1.00 93.50 165 TYR A N 1
ATOM 1266 C CA . TYR A 1 165 ? -6.076 -8.922 -7.814 1.00 93.50 165 TYR A CA 1
ATOM 1267 C C . TYR A 1 165 ? -7.269 -7.973 -7.945 1.00 93.50 165 TYR A C 1
ATOM 1269 O O . TYR A 1 165 ? -8.241 -8.335 -8.606 1.00 93.50 165 TYR A O 1
ATOM 1277 N N . ASN A 1 166 ? -7.182 -6.759 -7.397 1.00 94.69 166 ASN A N 1
ATOM 1278 C CA . ASN A 1 166 ? -8.263 -5.771 -7.448 1.00 94.69 166 ASN A CA 1
ATOM 1279 C C . ASN A 1 166 ? -8.681 -5.435 -8.893 1.00 94.69 166 ASN A C 1
ATOM 1281 O O . ASN A 1 166 ? -9.858 -5.533 -9.247 1.00 94.69 166 ASN A O 1
ATOM 1285 N N . HIS A 1 167 ? -7.701 -5.149 -9.757 1.00 95.25 167 HIS A N 1
ATOM 1286 C CA . HIS A 1 167 ? -7.919 -4.834 -11.173 1.00 95.25 167 HIS A CA 1
ATOM 1287 C C . HIS A 1 167 ? -8.517 -6.026 -11.922 1.00 95.25 167 HIS A C 1
ATOM 1289 O O . HIS A 1 167 ? -9.479 -5.859 -12.667 1.00 95.25 167 HIS A O 1
ATOM 1295 N N . SER A 1 168 ? -8.056 -7.253 -11.640 1.00 92.56 168 SER A N 1
ATOM 1296 C CA . SER A 1 168 ? -8.640 -8.470 -12.228 1.00 92.56 168 SER A CA 1
ATOM 1297 C C . SER A 1 168 ? -10.101 -8.714 -11.831 1.00 92.56 168 SER A C 1
ATOM 1299 O O . SER A 1 168 ? -10.808 -9.460 -12.510 1.00 92.56 168 SER A O 1
ATOM 1301 N N . GLN A 1 169 ? -10.547 -8.123 -10.718 1.00 92.88 169 GLN A N 1
ATOM 1302 C CA . GLN A 1 169 ? -11.937 -8.149 -10.260 1.00 92.88 169 GLN A CA 1
ATOM 1303 C C . GLN A 1 169 ? -12.766 -6.970 -10.788 1.00 92.88 169 GLN A C 1
ATOM 1305 O O . GLN A 1 169 ? -13.956 -6.890 -10.490 1.00 92.88 169 GLN A O 1
ATOM 1310 N N . GLY A 1 170 ? -12.174 -6.079 -11.587 1.00 94.06 170 GLY A N 1
ATOM 1311 C CA . GLY A 1 170 ? -12.864 -4.938 -12.184 1.00 94.06 170 GLY A CA 1
ATOM 1312 C C . GLY A 1 170 ? -12.977 -3.716 -11.267 1.00 94.06 170 GLY A C 1
ATOM 1313 O O . GLY A 1 170 ? -13.878 -2.893 -11.458 1.00 94.06 170 GLY A O 1
ATOM 1314 N N . TYR A 1 171 ? -12.105 -3.617 -10.257 1.00 96.69 171 TYR A N 1
ATOM 1315 C CA . TYR A 1 171 ? -12.104 -2.534 -9.276 1.00 96.69 171 TYR A CA 1
ATOM 1316 C C . TYR A 1 171 ? -10.780 -1.772 -9.263 1.00 96.69 171 TYR A C 1
ATOM 1318 O O . TYR A 1 171 ? -9.700 -2.354 -9.329 1.00 96.69 171 TYR A O 1
ATOM 1326 N N . VAL A 1 172 ? -10.895 -0.457 -9.116 1.00 97.62 172 VAL A N 1
ATOM 1327 C CA . VAL A 1 172 ? -9.820 0.484 -8.789 1.00 97.62 172 VAL A CA 1
ATOM 1328 C C . VAL A 1 172 ? -9.900 0.752 -7.289 1.00 97.62 172 VAL A C 1
ATOM 1330 O O . VAL A 1 172 ? -10.999 0.920 -6.759 1.00 97.62 172 VAL A O 1
ATOM 1333 N N . HIS A 1 173 ? -8.768 0.753 -6.585 1.00 97.50 173 HIS A N 1
ATOM 1334 C CA . HIS A 1 173 ? -8.732 1.051 -5.153 1.00 97.50 173 HIS A CA 1
ATOM 1335 C C . HIS A 1 173 ? -8.970 2.539 -4.901 1.00 97.50 173 HIS A C 1
ATOM 1337 O O . HIS A 1 173 ? -9.724 2.893 -4.002 1.00 97.50 173 HIS A O 1
ATOM 1343 N N . GLY A 1 174 ? -8.326 3.408 -5.684 1.00 95.62 174 GLY A N 1
ATOM 1344 C CA . GLY A 1 174 ? -8.593 4.846 -5.688 1.00 95.62 174 GLY A CA 1
ATOM 1345 C C . GLY A 1 174 ? -8.084 5.611 -4.465 1.00 95.62 174 GLY A C 1
ATOM 1346 O O . GLY A 1 174 ? -8.482 6.757 -4.296 1.00 95.62 174 GLY A O 1
ATOM 1347 N N . ASP A 1 175 ? -7.232 5.001 -3.628 1.00 95.75 175 ASP A N 1
ATOM 1348 C CA . ASP A 1 175 ? -6.594 5.652 -2.464 1.00 95.75 175 ASP A CA 1
ATOM 1349 C C . ASP A 1 175 ? -5.360 4.875 -1.963 1.00 95.75 175 ASP A C 1
ATOM 1351 O O . ASP A 1 175 ? -5.257 4.454 -0.808 1.00 95.75 175 ASP A O 1
ATOM 1355 N N . ILE A 1 176 ? -4.427 4.582 -2.873 1.00 97.31 176 ILE A N 1
ATOM 1356 C CA . ILE A 1 176 ? -3.227 3.803 -2.541 1.00 97.31 176 ILE A CA 1
ATOM 1357 C C . ILE A 1 176 ? -2.159 4.727 -1.958 1.00 97.31 176 ILE A C 1
ATOM 1359 O O . ILE A 1 176 ? -1.59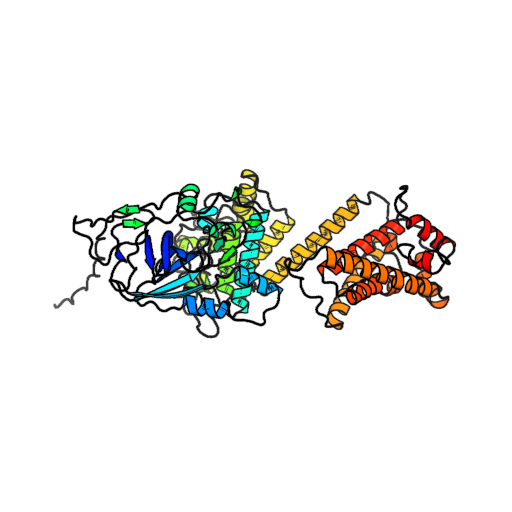2 5.566 -2.649 1.00 97.31 176 ILE A O 1
ATOM 1363 N N . HIS A 1 177 ? -1.823 4.508 -0.692 1.00 95.25 177 HIS A N 1
ATOM 1364 C CA . HIS A 1 177 ? -0.672 5.117 -0.027 1.00 95.25 177 HIS A CA 1
ATOM 1365 C C . HIS A 1 177 ? -0.319 4.340 1.245 1.00 95.25 177 HIS A C 1
ATOM 1367 O O . HIS A 1 177 ? -1.132 3.562 1.747 1.00 95.25 177 HIS A O 1
ATOM 1373 N N . LEU A 1 178 ? 0.850 4.583 1.844 1.00 95.12 178 LEU A N 1
ATOM 1374 C CA . LEU A 1 178 ? 1.345 3.765 2.962 1.00 95.12 178 LEU A CA 1
ATOM 1375 C C . LEU A 1 178 ? 0.503 3.799 4.251 1.00 95.12 178 LEU A C 1
ATOM 1377 O O . LEU A 1 178 ? 0.688 2.927 5.098 1.00 95.12 178 LEU A O 1
ATOM 1381 N N . ARG A 1 179 ? -0.432 4.747 4.420 1.00 93.31 179 ARG A N 1
ATOM 1382 C CA . ARG A 1 179 ? -1.411 4.702 5.531 1.00 93.31 179 ARG A CA 1
ATOM 1383 C C . ARG A 1 179 ? -2.524 3.667 5.313 1.00 93.31 179 ARG A C 1
ATOM 1385 O O . ARG A 1 179 ? -3.126 3.231 6.281 1.00 93.31 179 ARG A O 1
ATOM 1392 N N . ASN A 1 180 ? -2.741 3.244 4.068 1.00 95.50 180 ASN A N 1
ATOM 1393 C CA . ASN A 1 180 ? -3.742 2.245 3.674 1.00 95.50 180 ASN A CA 1
ATOM 1394 C C . ASN A 1 180 ? -3.104 0.883 3.360 1.00 95.50 180 ASN A C 1
ATOM 1396 O O . ASN A 1 180 ? -3.801 -0.075 3.041 1.00 95.50 180 ASN A O 1
ATOM 1400 N N . VAL A 1 181 ? -1.777 0.770 3.468 1.00 96.62 181 VAL A N 1
ATOM 1401 C CA . VAL A 1 181 ? -1.060 -0.501 3.349 1.00 96.62 181 VAL A CA 1
ATOM 1402 C C . VAL A 1 181 ? -0.685 -0.961 4.747 1.00 96.62 181 VAL A C 1
ATOM 1404 O O . VAL A 1 181 ? 0.127 -0.332 5.421 1.00 96.62 181 VAL A O 1
ATOM 1407 N N . LEU A 1 182 ? -1.285 -2.056 5.192 1.00 95.81 182 LEU A N 1
ATOM 1408 C CA . LEU A 1 182 ? -1.073 -2.643 6.507 1.00 95.81 182 LEU A CA 1
ATOM 1409 C C . LEU A 1 182 ? -0.203 -3.900 6.416 1.00 95.81 182 LEU A C 1
ATOM 1411 O O . LEU A 1 182 ? -0.036 -4.504 5.355 1.00 95.81 182 LEU A O 1
ATOM 1415 N N . VAL A 1 183 ? 0.296 -4.341 7.569 1.00 93.69 183 VAL A N 1
ATOM 1416 C CA . VAL A 1 183 ? 0.936 -5.654 7.737 1.00 93.69 183 VAL A CA 1
ATOM 1417 C C . VAL A 1 183 ? 0.141 -6.536 8.692 1.00 93.69 183 VAL A C 1
ATOM 1419 O O . VAL A 1 183 ? -0.348 -6.072 9.726 1.00 93.69 183 VAL A O 1
ATOM 1422 N N . LYS A 1 184 ? -0.005 -7.820 8.356 1.00 91.81 184 LYS A N 1
ATOM 1423 C CA . LYS A 1 184 ? -0.774 -8.773 9.169 1.00 91.81 184 LYS A CA 1
ATOM 1424 C C . LYS A 1 184 ? -0.124 -9.029 10.532 1.00 91.81 184 LYS A C 1
ATOM 1426 O O . LYS A 1 184 ? 1.101 -9.022 10.680 1.00 91.81 184 LYS A O 1
ATOM 1431 N N . LEU A 1 185 ? -0.962 -9.302 11.530 1.00 90.62 185 LEU A N 1
ATOM 1432 C CA . LEU A 1 185 ? -0.519 -9.849 12.811 1.00 90.62 185 LEU A CA 1
ATOM 1433 C C . LEU A 1 185 ? -0.156 -11.339 12.674 1.00 90.62 185 LEU A C 1
ATOM 1435 O O . LEU A 1 185 ? -0.692 -12.033 11.806 1.00 90.62 185 LEU A O 1
ATOM 1439 N N . PRO A 1 186 ? 0.750 -11.859 13.523 1.00 86.94 186 PRO A N 1
ATOM 1440 C CA . PRO A 1 186 ? 1.044 -13.285 13.554 1.00 86.94 186 PRO A CA 1
ATOM 1441 C C . PRO A 1 186 ? -0.174 -14.076 14.045 1.00 86.94 186 PRO A C 1
ATOM 1443 O O . PRO A 1 186 ? -0.919 -13.612 14.904 1.00 86.94 186 PRO A O 1
ATOM 1446 N N . ALA A 1 187 ? -0.326 -15.316 13.574 1.00 80.94 187 ALA A N 1
ATOM 1447 C CA . ALA A 1 187 ? -1.439 -16.189 13.965 1.00 80.94 187 ALA A CA 1
ATOM 1448 C C . ALA A 1 187 ? -1.514 -16.462 15.484 1.00 80.94 187 ALA A C 1
ATOM 1450 O O . ALA A 1 187 ? -2.579 -16.765 16.007 1.00 80.94 187 ALA A O 1
ATOM 1451 N N . SER A 1 188 ? -0.398 -16.325 16.207 1.00 86.62 188 SER A N 1
ATOM 1452 C CA . SER A 1 188 ? -0.352 -16.449 17.670 1.00 86.62 188 SER A CA 1
ATOM 1453 C C . SER A 1 188 ? -1.010 -15.280 18.413 1.00 86.62 188 SER A C 1
ATOM 1455 O O . SER A 1 188 ? -1.132 -15.332 19.630 1.00 86.62 188 SER A O 1
ATOM 1457 N N . PHE A 1 189 ? -1.404 -14.205 17.728 1.00 91.31 189 PHE A N 1
ATOM 1458 C CA . PHE A 1 189 ? -2.033 -13.055 18.378 1.00 91.31 189 PHE A CA 1
ATOM 1459 C C . PHE A 1 189 ? -3.389 -13.421 19.005 1.00 91.31 189 PHE A C 1
ATOM 1461 O O . PHE A 1 189 ? -3.711 -12.968 20.101 1.00 91.31 189 PHE A O 1
ATOM 1468 N N . ASP A 1 190 ? -4.145 -14.320 18.370 1.00 92.19 190 ASP A N 1
ATOM 1469 C CA . ASP A 1 190 ? -5.459 -14.752 18.857 1.00 92.19 190 ASP A CA 1
ATOM 1470 C C . ASP A 1 190 ? -5.402 -15.560 20.161 1.00 92.19 190 ASP A C 1
ATOM 1472 O O . ASP A 1 190 ? -6.388 -15.592 20.902 1.00 92.19 190 ASP A O 1
ATOM 1476 N N . SER A 1 191 ? -4.256 -16.166 20.494 1.00 91.75 191 SER A N 1
ATOM 1477 C CA . SER A 1 191 ? -4.115 -16.939 21.733 1.00 91.75 191 SER A CA 1
ATOM 1478 C C . SER A 1 191 ? -3.932 -16.085 22.986 1.00 91.75 191 SER A C 1
ATOM 1480 O O . SER A 1 191 ? -4.046 -16.628 24.079 1.00 91.75 191 SER A O 1
ATOM 1482 N N . LEU A 1 192 ? -3.656 -14.784 22.848 1.00 94.88 192 LEU A N 1
ATOM 1483 C CA . LEU A 1 192 ? -3.465 -13.898 23.996 1.00 94.88 192 LEU A CA 1
ATOM 1484 C C . LEU A 1 192 ? -4.800 -13.622 24.699 1.00 94.88 192 LEU A C 1
ATOM 1486 O O . LEU A 1 192 ? -5.778 -13.214 24.060 1.00 94.88 192 LEU A O 1
ATOM 1490 N N . SER A 1 193 ? -4.833 -13.764 26.023 1.00 96.00 193 SER A N 1
ATOM 1491 C CA . SER A 1 193 ? -5.892 -13.161 26.837 1.00 96.00 193 SER A CA 1
ATOM 1492 C C . SER A 1 193 ? -5.828 -11.627 26.757 1.00 96.00 193 SER A C 1
ATOM 1494 O O . SER A 1 193 ? -4.858 -11.054 26.255 1.00 96.00 193 SER A O 1
ATOM 1496 N N . ILE A 1 194 ? -6.865 -10.931 27.232 1.00 97.00 194 ILE A N 1
ATOM 1497 C CA . ILE A 1 194 ? -6.853 -9.457 27.267 1.00 97.00 194 ILE A CA 1
ATOM 1498 C C . ILE A 1 194 ? -5.774 -8.965 28.243 1.00 97.00 194 ILE A C 1
ATOM 1500 O O . ILE A 1 194 ? -5.099 -7.972 27.985 1.00 97.00 194 ILE A O 1
ATOM 1504 N N . GLU A 1 195 ? -5.586 -9.675 29.353 1.00 97.00 195 GLU A N 1
ATOM 1505 C CA . GLU A 1 195 ? -4.563 -9.372 30.346 1.00 97.00 195 GLU A CA 1
ATOM 1506 C C . GLU A 1 195 ? -3.152 -9.558 29.773 1.00 97.00 195 GLU A C 1
ATOM 1508 O O . GLU A 1 195 ? -2.336 -8.646 29.885 1.00 97.00 195 GLU A O 1
ATOM 1513 N N . GLU A 1 196 ? -2.889 -10.679 29.093 1.00 97.12 196 GLU A N 1
ATOM 1514 C CA . GLU A 1 196 ? -1.606 -10.950 28.424 1.00 97.12 196 GLU A CA 1
ATOM 1515 C C . GLU A 1 196 ? -1.336 -9.943 27.299 1.00 97.12 196 GLU A C 1
ATOM 1517 O O . GLU A 1 196 ? -0.213 -9.460 27.146 1.00 97.12 196 GLU A O 1
ATOM 1522 N N . PHE A 1 197 ? -2.373 -9.569 26.542 1.00 96.62 197 PHE A N 1
ATOM 1523 C CA . PHE A 1 197 ? -2.280 -8.511 25.540 1.00 96.62 197 PHE A CA 1
ATOM 1524 C C . PHE A 1 197 ? -1.828 -7.187 26.172 1.00 96.62 197 PHE A C 1
ATOM 1526 O O . PHE A 1 197 ? -0.883 -6.573 25.680 1.00 96.62 197 PHE A O 1
ATOM 1533 N N . TYR A 1 198 ? -2.430 -6.765 27.288 1.00 97.38 198 TYR A N 1
ATOM 1534 C CA . TYR A 1 198 ? -2.024 -5.531 27.967 1.00 97.38 198 TYR A CA 1
ATOM 1535 C C . TYR A 1 198 ? -0.642 -5.612 28.620 1.00 97.38 198 TYR A C 1
ATOM 1537 O O . TYR A 1 198 ? 0.043 -4.593 28.713 1.00 97.38 198 TYR A O 1
ATOM 1545 N N . GLU A 1 199 ? -0.219 -6.788 29.085 1.00 96.75 199 GLU A N 1
ATOM 1546 C CA . GLU A 1 199 ? 1.150 -7.001 29.567 1.00 96.75 199 GLU A CA 1
ATOM 1547 C C . GLU A 1 199 ? 2.175 -6.834 28.440 1.00 96.75 199 GLU A C 1
ATOM 1549 O O . GLU A 1 199 ? 3.252 -6.282 28.667 1.00 96.75 199 GLU A O 1
ATOM 1554 N N . GLN A 1 200 ? 1.831 -7.270 27.226 1.00 94.31 200 GLN A N 1
ATOM 1555 C CA . GLN A 1 200 ? 2.726 -7.232 26.075 1.00 94.31 200 GLN A CA 1
ATOM 1556 C C . GLN A 1 200 ? 2.739 -5.880 25.346 1.00 94.31 200 GLN A C 1
ATOM 1558 O O . GLN A 1 200 ? 3.811 -5.409 24.966 1.00 94.31 200 GLN A O 1
ATOM 1563 N N . TYR A 1 201 ? 1.573 -5.270 25.122 1.00 94.00 201 TYR A N 1
ATOM 1564 C CA . TYR A 1 201 ? 1.415 -4.082 24.271 1.00 94.00 201 TYR A CA 1
ATOM 1565 C C . TYR A 1 201 ? 1.088 -2.801 25.049 1.00 94.00 201 TYR A C 1
ATOM 1567 O O . TYR A 1 201 ? 1.150 -1.710 24.489 1.00 94.00 201 TYR A O 1
ATOM 1575 N N . GLY A 1 202 ? 0.807 -2.916 26.347 1.00 95.94 202 GLY A N 1
ATOM 1576 C CA . GLY A 1 202 ? 0.378 -1.804 27.188 1.00 95.94 202 GLY A CA 1
ATOM 1577 C C . GLY A 1 202 ? -1.141 -1.728 27.332 1.00 95.94 202 GLY A C 1
ATOM 1578 O O . GLY A 1 202 ? -1.899 -2.344 26.588 1.00 95.94 202 GLY A O 1
ATOM 1579 N N . LYS A 1 203 ? -1.589 -0.987 28.348 1.00 96.75 203 LYS A N 1
ATOM 1580 C CA . LYS A 1 203 ? -3.015 -0.712 28.574 1.00 96.75 203 LYS A CA 1
ATOM 1581 C C . LYS A 1 203 ? -3.480 0.452 27.690 1.00 96.75 203 LYS A C 1
ATOM 1583 O O . LYS A 1 203 ? -2.653 1.319 27.406 1.00 96.75 203 LYS A O 1
ATOM 1588 N N . PRO A 1 204 ? -4.785 0.546 27.379 1.00 97.50 204 PRO A N 1
ATOM 1589 C CA . PRO A 1 204 ? -5.306 1.603 26.524 1.00 97.50 204 PRO A CA 1
ATOM 1590 C C . PRO A 1 204 ? -5.031 2.985 27.111 1.00 97.50 204 PRO A C 1
ATOM 1592 O O . PRO A 1 204 ? -5.318 3.245 28.289 1.00 97.50 204 PRO A O 1
ATOM 1595 N N . GLU A 1 205 ? -4.507 3.884 26.284 1.00 97.62 205 GLU A N 1
ATOM 1596 C CA . GLU A 1 205 ? -4.301 5.274 26.664 1.00 97.62 205 GLU A CA 1
ATOM 1597 C C . GLU A 1 205 ? -5.601 6.060 26.478 1.00 97.62 205 GLU A C 1
ATOM 1599 O O . GLU A 1 205 ? -6.215 6.059 25.410 1.00 97.62 205 GLU A O 1
ATOM 1604 N N . THR A 1 206 ? -6.049 6.729 27.544 1.00 97.56 206 THR A N 1
ATOM 1605 C CA . THR A 1 206 ? -7.309 7.480 27.527 1.00 97.56 206 THR A CA 1
ATOM 1606 C C . THR A 1 206 ? -7.132 8.884 28.076 1.00 97.56 206 THR A C 1
ATOM 1608 O O . THR A 1 206 ? -6.569 9.055 29.160 1.00 97.56 206 THR A O 1
ATOM 1611 N N . VAL A 1 207 ? -7.702 9.869 27.387 1.00 97.50 207 VAL A N 1
ATOM 1612 C CA . VAL A 1 207 ? -7.677 11.283 27.774 1.00 97.50 207 VAL A CA 1
ATOM 1613 C C . VAL A 1 207 ? -9.106 11.762 28.011 1.00 97.50 207 VAL A C 1
ATOM 1615 O O . VAL A 1 207 ? -9.982 11.569 27.172 1.00 97.50 207 VAL A O 1
ATOM 1618 N N . SER A 1 208 ? -9.373 12.376 29.165 1.00 96.88 208 SER A N 1
ATOM 1619 C CA . SER A 1 208 ? -10.709 12.896 29.482 1.00 96.88 208 SER A CA 1
ATOM 1620 C C . SER A 1 208 ? -11.109 14.011 28.519 1.00 96.88 208 SER A C 1
ATOM 1622 O O . SER A 1 208 ? -10.393 15.005 28.385 1.00 96.88 208 SER A O 1
ATOM 1624 N N . ILE A 1 209 ? -12.280 13.879 27.896 1.00 96.12 209 ILE A N 1
ATOM 1625 C CA . ILE A 1 209 ? -12.811 14.926 27.023 1.00 96.12 209 ILE A CA 1
ATOM 1626 C C . ILE A 1 209 ? -13.444 16.012 27.893 1.00 96.12 209 ILE A C 1
ATOM 1628 O O . ILE A 1 209 ? -14.141 15.739 28.868 1.00 96.12 209 ILE A O 1
ATOM 1632 N N . THR A 1 210 ? -13.182 17.270 27.555 1.00 94.31 210 THR A N 1
ATOM 1633 C CA . THR A 1 210 ? -13.720 18.430 28.272 1.00 94.31 210 THR A CA 1
ATOM 1634 C C . THR A 1 210 ? -14.165 19.495 27.280 1.00 94.31 210 THR A C 1
ATOM 1636 O O . THR A 1 210 ? -13.507 19.723 26.261 1.00 94.31 210 THR A O 1
ATOM 1639 N N . GLN A 1 211 ? -15.294 20.148 27.565 1.00 93.25 211 GLN A N 1
ATOM 1640 C CA . GLN A 1 211 ? -15.724 21.313 26.794 1.00 93.25 211 GLN A CA 1
ATOM 1641 C C . GLN A 1 211 ? -14.871 22.528 27.160 1.00 93.25 211 GLN A C 1
ATOM 1643 O O . GLN A 1 211 ? -14.533 22.730 28.329 1.00 93.25 211 GLN A O 1
ATOM 1648 N N . ARG A 1 212 ? -14.579 23.390 26.183 1.00 91.38 212 ARG A N 1
ATOM 1649 C CA . ARG A 1 212 ? -13.808 24.626 26.407 1.00 91.38 212 ARG A CA 1
ATOM 1650 C C . ARG A 1 212 ? -14.508 25.605 27.345 1.00 91.38 212 ARG A C 1
ATOM 1652 O O . ARG A 1 212 ? -13.854 26.342 28.071 1.00 91.38 212 ARG A O 1
ATOM 1659 N N . ASN A 1 213 ? -15.839 25.602 27.342 1.00 89.31 213 ASN A N 1
ATOM 1660 C CA . ASN A 1 213 ? -16.666 26.433 28.218 1.00 89.31 213 ASN A CA 1
ATOM 1661 C C . ASN A 1 213 ? -16.830 25.851 29.642 1.00 89.31 213 ASN A C 1
ATOM 1663 O O . ASN A 1 213 ? -17.524 26.454 30.457 1.00 89.31 213 ASN A O 1
ATOM 1667 N N . GLY A 1 214 ? -16.242 24.683 29.940 1.00 86.75 214 GLY A N 1
ATOM 1668 C CA . GLY A 1 214 ? -16.386 23.995 31.227 1.00 86.75 214 GLY A CA 1
ATOM 1669 C C . GLY A 1 214 ? -17.738 23.302 31.453 1.00 86.75 214 GLY A C 1
ATOM 1670 O O . GLY A 1 214 ? -18.027 22.899 32.578 1.00 86.75 214 GLY A O 1
ATOM 1671 N N . GLY A 1 215 ? -18.575 23.171 30.420 1.00 88.44 215 GLY A N 1
ATOM 1672 C CA . GLY A 1 215 ? -19.860 22.475 30.480 1.00 88.44 215 GLY A CA 1
ATOM 1673 C C . GLY A 1 215 ? -19.751 20.948 30.557 1.00 88.44 215 GLY A C 1
ATOM 1674 O O . GLY A 1 215 ? -18.696 20.350 30.329 1.00 88.44 215 GLY A O 1
ATOM 1675 N N . SER A 1 216 ? -20.874 20.301 30.880 1.00 90.12 216 SER A N 1
ATOM 1676 C CA . SER A 1 216 ? -20.991 18.839 30.894 1.00 90.12 216 SER A CA 1
ATOM 1677 C C . SER A 1 216 ? -21.044 18.272 29.476 1.00 90.12 216 SER A C 1
ATOM 1679 O O . SER A 1 216 ? -21.715 18.842 28.613 1.00 90.12 216 SER A O 1
ATOM 1681 N N . LEU A 1 217 ? -20.413 17.116 29.250 1.00 92.62 217 LEU A N 1
ATOM 1682 C CA . LEU A 1 217 ? -20.482 16.433 27.958 1.00 92.62 217 LEU A CA 1
ATOM 1683 C C . LEU A 1 217 ? -21.906 15.941 27.662 1.00 92.62 217 LEU A C 1
ATOM 1685 O O . LEU A 1 217 ? -22.550 15.370 28.547 1.00 92.62 217 LEU A O 1
ATOM 1689 N N . PRO A 1 218 ? -22.405 16.144 26.435 1.00 92.44 218 PRO A N 1
ATOM 1690 C CA . PRO A 1 218 ? -23.687 15.602 26.030 1.00 92.44 218 PRO A CA 1
ATOM 1691 C C . PRO A 1 218 ? -23.539 14.100 25.701 1.00 92.44 218 PRO A C 1
ATOM 1693 O O . PRO A 1 218 ? -22.428 13.628 25.450 1.00 92.44 218 PRO A O 1
ATOM 1696 N N . PRO A 1 219 ? -24.638 13.323 25.675 1.00 90.62 219 PRO A N 1
ATOM 1697 C CA . PRO A 1 219 ? -24.580 11.866 25.507 1.00 90.62 219 PRO A CA 1
ATOM 1698 C C . PRO A 1 219 ? -24.004 11.411 24.158 1.00 90.62 219 PRO A C 1
ATOM 1700 O O . PRO A 1 219 ? -23.614 10.259 24.016 1.00 90.62 219 PRO A O 1
ATOM 1703 N N . ASN A 1 220 ? -23.946 12.299 23.163 1.00 94.38 220 ASN A N 1
ATOM 1704 C CA . ASN A 1 220 ? -23.357 12.037 21.852 1.00 94.38 220 ASN A CA 1
ATOM 1705 C C . ASN A 1 220 ? -21.826 11.920 21.847 1.00 94.38 220 ASN A C 1
ATOM 1707 O O . ASN A 1 220 ? -21.286 11.463 20.841 1.00 94.38 220 ASN A O 1
ATOM 1711 N N . VAL A 1 221 ? -21.141 12.327 22.918 1.00 95.19 221 VAL A N 1
ATOM 1712 C CA . VAL A 1 221 ? -19.673 12.374 23.008 1.00 95.19 221 VAL A CA 1
ATOM 1713 C C . VAL A 1 221 ? -19.203 11.387 24.078 1.00 95.19 221 VAL A C 1
ATOM 1715 O O . VAL A 1 221 ? -19.785 11.362 25.165 1.00 95.19 221 VAL A O 1
ATOM 1718 N N . PRO A 1 222 ? -18.157 10.579 23.826 1.00 96.00 222 PRO A N 1
ATOM 1719 C CA . PRO A 1 222 ? -17.629 9.691 24.850 1.00 96.00 222 PRO A CA 1
ATOM 1720 C C . PRO A 1 222 ? -17.000 10.496 25.996 1.00 96.00 222 PRO A C 1
ATOM 1722 O O . PRO A 1 222 ? -16.533 11.620 25.825 1.00 96.00 222 PRO A O 1
ATOM 1725 N N . SER A 1 223 ? -16.966 9.910 27.193 1.00 95.19 223 SER A N 1
ATOM 1726 C CA . SER A 1 223 ? -16.372 10.575 28.367 1.00 95.19 223 SER A CA 1
ATOM 1727 C C . SER A 1 223 ? -14.850 10.742 28.264 1.00 95.19 223 SER A C 1
ATOM 1729 O O . SER A 1 223 ? -14.270 11.636 28.887 1.00 95.19 223 SER A O 1
ATOM 1731 N N . LYS A 1 224 ? -14.196 9.885 27.475 1.00 97.00 224 LYS A N 1
ATOM 1732 C CA . LYS A 1 224 ? -12.762 9.927 27.199 1.00 97.00 224 LYS A CA 1
ATOM 1733 C C . LYS A 1 224 ? -12.509 9.647 25.725 1.00 97.00 224 LYS A C 1
ATOM 1735 O O . LYS A 1 224 ? -13.208 8.836 25.127 1.00 97.00 224 LYS A O 1
ATOM 1740 N N . ALA A 1 225 ? -11.480 10.278 25.180 1.00 97.19 225 ALA A N 1
ATOM 1741 C CA . ALA A 1 225 ? -10.866 9.859 23.935 1.00 97.19 225 ALA A CA 1
ATOM 1742 C C . ALA A 1 225 ? -9.932 8.684 24.236 1.00 97.19 225 ALA A C 1
ATOM 1744 O O . ALA A 1 225 ? -9.204 8.719 25.231 1.00 97.19 225 ALA A O 1
ATOM 1745 N N . VAL A 1 226 ? -9.967 7.656 23.396 1.00 97.94 226 VAL A N 1
ATOM 1746 C CA . VAL A 1 226 ? -8.997 6.555 23.413 1.00 97.94 226 VAL A CA 1
ATOM 1747 C C . VAL A 1 226 ? -8.004 6.830 22.293 1.00 97.94 226 VAL A C 1
ATOM 1749 O O . VAL A 1 226 ? -8.431 7.011 21.151 1.00 97.94 226 VAL A O 1
ATOM 1752 N N . LEU A 1 227 ? -6.714 6.902 22.612 1.00 97.25 227 LEU A N 1
ATOM 1753 C CA . LEU A 1 227 ? -5.678 7.096 21.598 1.00 97.25 227 LEU A CA 1
ATOM 1754 C C . LEU A 1 227 ? -5.368 5.755 20.914 1.00 97.25 227 LEU A C 1
ATOM 1756 O O . LEU A 1 227 ? -5.372 4.732 21.599 1.00 97.25 227 LEU A O 1
ATOM 1760 N N . PRO A 1 228 ? -5.136 5.722 19.587 1.00 95.81 228 PRO A N 1
ATOM 1761 C CA . PRO A 1 228 ? -4.803 4.482 18.893 1.00 95.81 228 PRO A CA 1
ATOM 1762 C C . PRO A 1 228 ? -3.547 3.804 19.452 1.00 95.81 228 PRO A C 1
ATOM 1764 O O . PRO A 1 228 ? -2.516 4.451 19.639 1.00 95.81 228 PRO A O 1
ATOM 1767 N N . ILE A 1 229 ? -3.618 2.493 19.679 1.00 95.12 229 ILE A N 1
ATOM 1768 C CA . ILE A 1 229 ? -2.471 1.690 20.098 1.00 95.12 229 ILE A CA 1
ATOM 1769 C C . ILE A 1 229 ? -1.534 1.416 18.917 1.00 95.12 229 ILE A C 1
ATOM 1771 O O . ILE A 1 229 ? -1.963 1.046 17.825 1.00 95.12 229 ILE A O 1
ATOM 1775 N N . TYR A 1 230 ? -0.227 1.514 19.158 1.00 91.38 230 TYR A N 1
ATOM 1776 C CA . TYR A 1 230 ? 0.794 1.094 18.203 1.00 91.38 230 TYR A CA 1
ATOM 1777 C C . TYR A 1 230 ? 1.202 -0.366 18.457 1.00 91.38 230 TYR A C 1
ATOM 1779 O O . TYR A 1 230 ? 1.948 -0.652 19.392 1.00 91.38 230 TYR A O 1
ATOM 1787 N N . LEU A 1 231 ? 0.747 -1.303 17.611 1.00 91.88 231 LEU A N 1
ATOM 1788 C CA . LEU A 1 231 ? 1.155 -2.724 17.677 1.00 91.88 231 LEU A CA 1
ATOM 1789 C C . LEU A 1 231 ? 2.381 -3.036 16.798 1.00 91.88 231 LEU A C 1
ATOM 1791 O O . LEU A 1 231 ? 2.807 -4.193 16.690 1.00 91.88 231 LEU A O 1
ATOM 1795 N N . GLY A 1 232 ? 2.915 -2.019 16.118 1.00 86.25 232 GLY A N 1
ATOM 1796 C CA . GLY A 1 232 ? 4.033 -2.142 15.195 1.00 86.25 232 GLY A CA 1
ATOM 1797 C C . GLY A 1 232 ? 5.369 -2.424 15.880 1.00 86.25 232 GLY A C 1
ATOM 1798 O O . GLY A 1 232 ? 5.526 -2.362 17.097 1.00 86.25 232 GLY A O 1
ATOM 1799 N N . LYS A 1 233 ? 6.373 -2.716 15.056 1.00 88.94 233 LYS A N 1
ATOM 1800 C CA . LYS A 1 233 ? 7.784 -2.806 15.460 1.00 88.94 233 LYS A CA 1
ATOM 1801 C C . LYS A 1 233 ? 8.629 -1.918 14.558 1.00 88.94 233 LYS A C 1
ATOM 1803 O O . LYS A 1 233 ? 8.097 -1.321 13.625 1.00 88.94 233 LYS A O 1
ATOM 1808 N N . LYS A 1 234 ? 9.921 -1.764 14.845 1.00 90.25 234 LYS A N 1
ATOM 1809 C CA . LYS A 1 234 ? 10.774 -0.896 14.017 1.00 90.25 234 LYS A CA 1
ATOM 1810 C C . LYS A 1 234 ? 10.962 -1.510 12.629 1.00 90.25 234 LYS A C 1
ATOM 1812 O O . LYS A 1 234 ? 11.032 -2.733 12.533 1.00 90.25 234 LYS A O 1
ATOM 1817 N N . ALA A 1 235 ? 11.056 -0.692 11.577 1.00 91.56 235 ALA A N 1
ATOM 1818 C CA . ALA A 1 235 ? 11.178 -1.175 10.198 1.00 91.56 235 ALA A CA 1
ATOM 1819 C C . ALA A 1 235 ? 12.354 -2.150 10.020 1.00 91.56 235 ALA A C 1
ATOM 1821 O O . ALA A 1 235 ? 12.212 -3.181 9.370 1.00 91.56 235 ALA A O 1
ATOM 1822 N N . GLU A 1 236 ? 13.480 -1.870 10.675 1.00 90.44 236 GLU A N 1
ATOM 1823 C CA . GLU A 1 236 ? 14.717 -2.655 10.630 1.00 90.44 236 GLU A CA 1
ATOM 1824 C C . GLU A 1 236 ? 14.568 -4.044 11.280 1.00 90.44 236 GLU A C 1
ATOM 1826 O O . GLU A 1 236 ? 15.356 -4.946 11.011 1.00 90.44 236 GLU A O 1
ATOM 1831 N N . GLU A 1 237 ? 13.558 -4.228 12.137 1.00 91.19 237 GLU A N 1
ATOM 1832 C CA . GLU A 1 237 ? 13.264 -5.479 12.849 1.00 91.19 237 GLU A CA 1
ATOM 1833 C C . GLU A 1 237 ? 12.266 -6.367 12.084 1.00 91.19 237 GLU A C 1
ATOM 1835 O O . GLU A 1 237 ? 11.893 -7.450 12.557 1.00 91.19 237 GLU A O 1
ATOM 1840 N N . PHE A 1 238 ? 11.772 -5.918 10.926 1.00 90.56 238 PHE A N 1
ATOM 1841 C CA . PHE A 1 238 ? 10.923 -6.745 10.076 1.00 90.56 238 PHE A CA 1
ATOM 1842 C C . PHE A 1 238 ? 11.721 -7.889 9.463 1.00 90.56 238 PHE A C 1
ATOM 1844 O O . PHE A 1 238 ? 12.867 -7.742 9.052 1.00 90.56 238 PHE A O 1
ATOM 1851 N N . THR A 1 239 ? 11.073 -9.043 9.376 1.00 88.31 239 THR A N 1
ATOM 1852 C CA . THR A 1 239 ? 11.571 -10.214 8.661 1.00 88.31 239 THR A CA 1
ATOM 1853 C C . THR A 1 239 ? 10.665 -10.497 7.469 1.00 88.31 239 THR A C 1
ATOM 1855 O O . THR A 1 239 ? 9.551 -9.977 7.383 1.00 88.31 239 THR A O 1
ATOM 1858 N N . LEU A 1 240 ? 11.091 -11.381 6.567 1.00 85.12 240 LEU A N 1
ATOM 1859 C CA . LEU A 1 240 ? 10.244 -11.829 5.457 1.00 85.12 240 LEU A CA 1
ATOM 1860 C C . LEU A 1 240 ? 8.911 -12.439 5.923 1.00 85.12 240 LEU A C 1
ATOM 1862 O O . LEU A 1 240 ? 7.916 -12.338 5.214 1.00 85.12 240 LEU A O 1
ATOM 1866 N N . GLN A 1 241 ? 8.858 -13.027 7.122 1.00 85.44 241 GLN A N 1
ATOM 1867 C CA . GLN A 1 241 ? 7.612 -13.557 7.679 1.00 85.44 241 GLN A CA 1
ATOM 1868 C C . GLN A 1 241 ? 6.613 -12.446 8.040 1.00 85.44 241 GLN A C 1
ATOM 1870 O O . GLN A 1 241 ? 5.404 -12.678 8.005 1.00 85.44 241 GLN A O 1
ATOM 1875 N N . ASP A 1 242 ? 7.105 -11.250 8.374 1.00 88.31 242 ASP A N 1
ATOM 1876 C CA . ASP A 1 242 ? 6.278 -10.082 8.682 1.00 88.31 242 ASP A CA 1
ATOM 1877 C C . ASP A 1 242 ? 5.809 -9.337 7.427 1.00 88.31 242 ASP A C 1
ATOM 1879 O O . ASP A 1 242 ? 4.879 -8.538 7.517 1.00 88.31 242 ASP A O 1
ATOM 1883 N N . ALA A 1 243 ? 6.422 -9.592 6.266 1.00 88.94 243 ALA A N 1
ATOM 1884 C CA . ALA A 1 243 ? 6.116 -8.937 4.993 1.00 88.94 243 ALA A CA 1
ATOM 1885 C C . ALA A 1 243 ? 4.806 -9.449 4.355 1.00 88.94 243 ALA A C 1
ATOM 1887 O O . ALA A 1 243 ? 4.722 -9.690 3.153 1.00 88.94 243 ALA A O 1
ATOM 1888 N N . GLN A 1 244 ? 3.774 -9.642 5.177 1.00 91.00 244 GLN A N 1
ATOM 1889 C CA . GLN A 1 244 ? 2.437 -10.049 4.768 1.00 91.00 244 GLN A CA 1
ATOM 1890 C C . GLN A 1 244 ? 1.557 -8.809 4.646 1.00 91.00 244 GLN A C 1
ATOM 1892 O O . GLN A 1 244 ? 0.980 -8.347 5.632 1.00 91.00 244 GLN A O 1
ATOM 1897 N N . VAL A 1 245 ? 1.490 -8.273 3.429 1.00 93.56 245 VAL A N 1
ATOM 1898 C CA . VAL A 1 245 ? 0.704 -7.081 3.101 1.00 93.56 245 VAL A CA 1
ATOM 1899 C C . VAL A 1 245 ? -0.790 -7.352 3.263 1.00 93.56 245 VAL A C 1
ATOM 1901 O O . VAL A 1 245 ? -1.283 -8.427 2.919 1.00 93.56 245 VAL A O 1
ATOM 1904 N N . LEU A 1 246 ? -1.498 -6.346 3.764 1.00 95.81 246 LEU A N 1
ATOM 1905 C CA . LEU A 1 246 ? -2.947 -6.247 3.760 1.00 95.81 246 LEU A CA 1
ATOM 1906 C C . LEU A 1 246 ? -3.324 -4.837 3.280 1.00 95.81 246 LEU A C 1
ATOM 1908 O O . LEU A 1 246 ? -3.067 -3.861 3.976 1.00 95.81 246 LEU A O 1
ATOM 1912 N N . LEU A 1 247 ? -3.892 -4.719 2.085 1.00 96.88 247 LEU A N 1
ATOM 1913 C CA . LEU A 1 247 ? -4.372 -3.452 1.536 1.00 96.88 247 LEU A CA 1
ATOM 1914 C C . LEU A 1 247 ? -5.735 -3.128 2.148 1.00 96.88 247 LEU A C 1
ATOM 1916 O O . LEU A 1 247 ? -6.633 -3.957 2.100 1.00 96.88 247 LEU A O 1
ATOM 1920 N N . SER A 1 248 ? -5.900 -1.961 2.752 1.00 94.06 248 SER A N 1
ATOM 1921 C CA . SER A 1 248 ? -7.117 -1.589 3.478 1.00 94.06 248 SER A CA 1
ATOM 1922 C C . SER A 1 248 ? -7.744 -0.308 2.965 1.00 94.06 248 SER A C 1
ATOM 1924 O O . SER A 1 248 ? -7.091 0.469 2.288 1.00 94.06 248 SER A O 1
ATOM 1926 N N . ASP A 1 249 ? -8.964 -0.061 3.436 1.00 92.62 249 ASP A N 1
ATOM 1927 C CA . ASP A 1 249 ? -9.762 1.129 3.156 1.00 92.62 249 ASP A CA 1
ATOM 1928 C C . ASP A 1 249 ? -10.265 1.208 1.711 1.00 92.62 249 ASP A C 1
ATOM 1930 O O . ASP A 1 249 ? -9.833 2.015 0.896 1.00 92.62 249 ASP A O 1
ATOM 1934 N N . PHE A 1 250 ? -11.261 0.371 1.412 1.00 94.94 250 PHE A N 1
ATOM 1935 C CA . PHE A 1 250 ? -11.944 0.354 0.111 1.00 94.94 250 PHE A CA 1
ATOM 1936 C C . PHE A 1 250 ? -13.092 1.380 0.057 1.00 94.94 250 PHE A C 1
ATOM 1938 O O . PHE A 1 250 ? -14.017 1.242 -0.742 1.00 94.94 250 PHE A O 1
ATOM 1945 N N . GLY A 1 251 ? -13.076 2.392 0.934 1.00 92.38 251 GLY A N 1
ATOM 1946 C CA . GLY A 1 251 ? -14.087 3.451 0.970 1.00 92.38 251 GLY A CA 1
ATOM 1947 C C . GLY A 1 251 ? -14.116 4.300 -0.304 1.00 92.38 251 GLY A C 1
ATOM 1948 O O . GLY A 1 251 ? -15.186 4.746 -0.711 1.00 92.38 251 GLY A O 1
ATOM 1949 N N . GLU A 1 252 ? -12.966 4.449 -0.962 1.00 93.56 252 GLU A N 1
ATOM 1950 C CA . GLU A 1 252 ? -12.805 5.203 -2.212 1.00 93.56 252 GLU A CA 1
ATOM 1951 C C . GLU A 1 252 ? -12.751 4.312 -3.464 1.00 93.56 252 GLU A C 1
ATOM 1953 O O . GLU A 1 252 ? -12.652 4.812 -4.586 1.00 93.56 252 GLU A O 1
ATOM 1958 N N . ALA A 1 253 ? -12.860 2.992 -3.293 1.00 95.81 253 ALA A N 1
ATOM 1959 C CA . ALA A 1 253 ? -12.783 2.055 -4.401 1.00 95.81 253 ALA A CA 1
ATOM 1960 C C . ALA A 1 253 ? -14.016 2.155 -5.309 1.00 95.81 253 ALA A C 1
ATOM 1962 O O . ALA A 1 253 ? -15.130 2.451 -4.866 1.00 95.81 253 ALA A O 1
ATOM 1963 N N . PHE A 1 254 ? -13.833 1.899 -6.601 1.00 95.94 254 PHE A N 1
ATOM 1964 C CA . PHE A 1 254 ? -14.900 1.991 -7.596 1.00 95.94 254 PHE A CA 1
ATOM 1965 C C . PHE A 1 254 ? -14.637 1.061 -8.780 1.00 95.94 254 PHE A C 1
ATOM 1967 O O . PHE A 1 254 ? -13.510 0.637 -9.022 1.00 95.94 254 PHE A O 1
ATOM 1974 N N . SER A 1 255 ? -15.687 0.737 -9.531 1.00 96.38 255 SER A N 1
ATOM 1975 C CA . SER A 1 255 ? -15.577 -0.010 -10.783 1.00 96.38 255 SER A CA 1
ATOM 1976 C C . SER A 1 255 ? -15.714 0.956 -11.963 1.00 96.38 255 SER A C 1
ATOM 1978 O O . SER A 1 255 ? -16.788 1.540 -12.120 1.00 96.38 255 SER A O 1
ATOM 1980 N N . PRO A 1 256 ? -14.683 1.135 -12.811 1.00 95.50 256 PRO A N 1
ATOM 1981 C CA . PRO A 1 256 ? -14.756 2.048 -13.954 1.00 95.50 256 PRO A CA 1
ATOM 1982 C C . PRO A 1 256 ? -15.925 1.746 -14.905 1.00 95.50 256 PRO A C 1
ATOM 1984 O O . PRO A 1 256 ? -16.542 2.667 -15.435 1.00 95.50 256 PRO A O 1
ATOM 1987 N N . ASP A 1 257 ? -16.267 0.464 -15.069 1.00 93.38 257 ASP A N 1
ATOM 1988 C CA . ASP A 1 257 ? -17.300 0.014 -16.009 1.00 93.38 257 ASP A CA 1
ATOM 1989 C C . ASP A 1 257 ? -18.731 0.201 -15.485 1.00 93.38 257 ASP A C 1
ATOM 1991 O O . ASP A 1 257 ? -19.660 0.404 -16.269 1.00 93.38 257 ASP A O 1
ATOM 1995 N N . SER A 1 258 ? -18.938 0.102 -14.168 1.00 92.38 258 SER A N 1
ATOM 1996 C CA . SER A 1 258 ? -20.283 0.103 -13.567 1.00 92.38 258 SER A CA 1
ATOM 1997 C C . SER A 1 258 ? -20.591 1.333 -12.715 1.00 92.38 258 SER A C 1
ATOM 1999 O O . SER A 1 258 ? -21.753 1.720 -12.587 1.00 92.38 258 SER A O 1
ATOM 2001 N N . SER A 1 259 ? -19.565 1.977 -12.165 1.00 91.00 259 SER A N 1
ATOM 2002 C CA . SER A 1 259 ? -19.661 3.149 -11.299 1.00 91.00 259 SER A CA 1
ATOM 2003 C C . SER A 1 259 ? -18.490 4.105 -11.587 1.00 91.00 259 SER A C 1
ATOM 2005 O O . SER A 1 259 ? -17.587 4.230 -10.753 1.00 91.00 259 SER A O 1
ATOM 2007 N N . PRO A 1 260 ? -18.449 4.744 -12.773 1.00 91.69 260 PRO A N 1
ATOM 2008 C CA . PRO A 1 260 ? -17.346 5.623 -13.140 1.00 91.69 260 PRO A CA 1
ATOM 2009 C C . PRO A 1 260 ? -17.248 6.795 -12.163 1.00 91.69 260 PRO A C 1
ATOM 2011 O O . PRO A 1 260 ? -18.259 7.374 -11.757 1.00 91.69 260 PRO A O 1
ATOM 2014 N N . ARG A 1 261 ? -16.015 7.154 -11.806 1.00 93.56 261 ARG A N 1
ATOM 2015 C CA . ARG A 1 261 ? -15.711 8.258 -10.896 1.00 93.56 261 ARG A CA 1
ATOM 2016 C C . ARG A 1 261 ? -14.885 9.304 -11.629 1.00 93.56 261 ARG A C 1
ATOM 2018 O O . ARG A 1 261 ? -13.853 8.970 -12.197 1.00 93.56 261 ARG A O 1
ATOM 2025 N N . SER A 1 262 ? -15.338 10.552 -11.609 1.00 94.62 262 SER A N 1
ATOM 2026 C CA . SER A 1 262 ? -14.610 11.674 -12.210 1.00 94.62 262 SER A CA 1
ATOM 2027 C C . SER A 1 262 ? -13.425 12.115 -11.347 1.00 94.62 262 SER A C 1
ATOM 2029 O O . SER A 1 262 ? -13.470 11.962 -10.124 1.00 94.62 262 SER A O 1
ATOM 2031 N N . GLY A 1 263 ? -12.397 12.696 -11.971 1.00 92.19 263 GLY A N 1
ATOM 2032 C CA . GLY A 1 263 ? -11.207 13.227 -11.294 1.00 92.19 263 GLY A CA 1
ATOM 2033 C C . GLY A 1 263 ? -11.499 14.247 -10.184 1.00 92.19 263 GLY A C 1
ATOM 2034 O O . GLY A 1 263 ? -10.835 14.229 -9.157 1.00 92.19 263 GLY A O 1
ATOM 2035 N N . GLU A 1 264 ? -12.553 15.057 -10.316 1.00 92.81 264 GLU A N 1
ATOM 2036 C CA . GLU A 1 264 ? -12.981 16.041 -9.304 1.00 92.81 264 GLU A CA 1
ATOM 2037 C C . GLU A 1 264 ? -13.418 15.415 -7.968 1.00 92.81 264 GLU A C 1
ATOM 2039 O O . GLU A 1 264 ? -13.458 16.091 -6.942 1.00 92.81 264 GLU A O 1
ATOM 2044 N N . TYR A 1 265 ? -13.742 14.118 -7.973 1.00 92.44 265 TYR A N 1
ATOM 2045 C CA . TYR A 1 265 ? -14.072 13.333 -6.781 1.00 92.44 265 TYR A CA 1
ATOM 2046 C C . TYR A 1 265 ? -12.896 12.462 -6.319 1.00 92.44 265 TYR A C 1
ATOM 2048 O O . TYR A 1 265 ? -13.076 11.528 -5.537 1.00 92.44 265 TYR A O 1
ATOM 2056 N N . CYS A 1 266 ? -11.690 12.724 -6.825 1.00 91.62 266 CYS A N 1
ATOM 2057 C CA . CYS A 1 266 ? -10.469 12.128 -6.314 1.00 91.62 266 CYS A CA 1
ATOM 2058 C C . CYS A 1 266 ? -10.129 12.773 -4.970 1.00 91.62 266 CYS A C 1
ATOM 2060 O O . CYS A 1 266 ? -9.907 13.978 -4.878 1.00 91.62 266 CYS A O 1
ATOM 2062 N N . HIS A 1 267 ? -10.089 11.965 -3.916 1.00 89.69 267 HIS A N 1
ATOM 2063 C CA . HIS A 1 267 ? -9.736 12.418 -2.569 1.00 89.69 267 HIS A CA 1
ATOM 2064 C C . HIS A 1 267 ? -8.337 11.959 -2.143 1.00 89.69 267 HIS A C 1
ATOM 2066 O O . HIS A 1 267 ? -7.955 12.127 -0.984 1.00 89.69 267 HIS A O 1
ATOM 2072 N N . ILE A 1 268 ? -7.567 11.412 -3.090 1.00 90.69 268 ILE A N 1
ATOM 2073 C CA . ILE A 1 268 ? -6.180 11.017 -2.874 1.00 90.69 268 ILE A CA 1
ATOM 2074 C C . ILE A 1 268 ? -5.368 12.277 -2.538 1.00 90.69 268 ILE A C 1
ATOM 2076 O O . ILE A 1 268 ? -5.448 13.267 -3.268 1.00 90.69 268 ILE A O 1
ATOM 2080 N N . PRO A 1 269 ? -4.554 12.271 -1.470 1.00 89.75 269 PRO A N 1
ATOM 2081 C CA . PRO A 1 269 ? -3.677 13.393 -1.156 1.00 89.75 269 PRO A CA 1
ATOM 2082 C C . PRO A 1 269 ? -2.761 13.752 -2.335 1.00 89.75 269 PRO A C 1
ATOM 2084 O O . PRO A 1 269 ? -2.200 12.856 -2.966 1.00 89.75 269 PRO A O 1
ATOM 2087 N N . ALA A 1 270 ? -2.543 15.051 -2.571 1.00 90.50 270 ALA A N 1
ATOM 2088 C CA . ALA A 1 270 ? -1.778 15.583 -3.709 1.00 90.50 270 ALA A CA 1
ATOM 2089 C C . ALA A 1 270 ? -0.460 14.841 -4.054 1.00 90.50 270 ALA A C 1
ATOM 2091 O O . ALA A 1 270 ? -0.243 14.566 -5.233 1.00 90.50 270 ALA A O 1
ATOM 2092 N N . PRO A 1 271 ? 0.389 14.420 -3.090 1.00 91.75 271 PRO A N 1
ATOM 2093 C CA . PRO A 1 271 ? 1.644 13.713 -3.386 1.00 91.75 271 PRO A CA 1
ATOM 2094 C C . PRO A 1 271 ? 1.456 12.354 -4.079 1.00 91.75 271 PRO A C 1
ATOM 2096 O O . PRO A 1 271 ? 2.377 11.849 -4.717 1.00 91.75 271 PRO A O 1
ATOM 2099 N N . TYR A 1 272 ? 0.279 11.747 -3.932 1.00 94.50 272 TYR A N 1
ATOM 2100 C CA . TYR A 1 272 ? -0.063 10.417 -4.448 1.00 94.50 272 TYR A CA 1
ATOM 2101 C C . TYR A 1 272 ? -1.126 10.476 -5.544 1.00 94.50 272 TYR A C 1
ATOM 2103 O O . TYR A 1 272 ? -1.426 9.455 -6.169 1.00 94.50 272 TYR A O 1
ATOM 2111 N N . CYS A 1 273 ? -1.717 11.656 -5.738 1.00 94.75 273 CYS A N 1
ATOM 2112 C CA . CYS A 1 273 ? -2.812 11.888 -6.656 1.00 94.75 273 CYS A CA 1
ATOM 2113 C C . CYS A 1 273 ? -2.299 11.811 -8.102 1.00 94.75 273 CYS A C 1
ATOM 2115 O O . CYS A 1 273 ? -1.268 12.416 -8.420 1.00 94.75 273 CYS A O 1
ATOM 2117 N N . PRO A 1 274 ? -2.972 11.054 -8.982 1.00 96.62 274 PRO A N 1
ATOM 2118 C CA . PRO A 1 274 ? -2.598 10.999 -10.383 1.00 96.62 274 PRO A CA 1
ATOM 2119 C C . PRO A 1 274 ? -2.888 12.355 -11.069 1.00 96.62 274 PRO A C 1
ATOM 2121 O O . PRO A 1 274 ? -3.956 12.929 -10.844 1.00 96.62 274 PRO A O 1
ATOM 2124 N N . PRO A 1 275 ? -1.983 12.890 -11.914 1.00 96.56 275 PRO A N 1
ATOM 2125 C CA . PRO A 1 275 ? -2.099 14.245 -12.465 1.00 96.56 275 PRO A CA 1
ATOM 2126 C C . PRO A 1 275 ? -3.387 14.513 -13.256 1.00 96.56 275 PRO A C 1
ATOM 2128 O O . PRO A 1 275 ? -3.892 15.633 -13.251 1.00 96.56 275 PRO A O 1
ATOM 2131 N N . GLU A 1 276 ? -3.950 13.503 -13.921 1.00 96.62 276 GLU A N 1
ATOM 2132 C CA . GLU A 1 276 ? -5.211 13.622 -14.659 1.00 96.62 276 GLU A CA 1
ATOM 2133 C C . GLU A 1 276 ? -6.400 13.968 -13.754 1.00 96.62 276 GLU A C 1
ATOM 2135 O O . GLU A 1 276 ? -7.345 14.591 -14.224 1.00 96.62 276 GLU A O 1
ATOM 2140 N N . ALA A 1 277 ? -6.353 13.648 -12.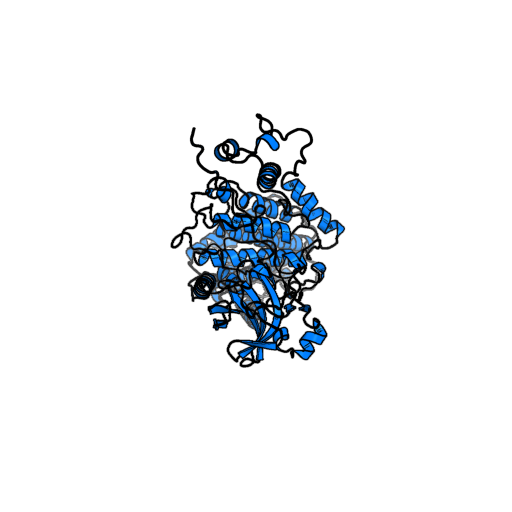455 1.00 95.75 277 ALA A N 1
ATOM 2141 C CA . ALA A 1 277 ? -7.400 14.069 -11.527 1.00 95.75 277 ALA A CA 1
ATOM 2142 C C . ALA A 1 277 ? -7.442 15.599 -11.363 1.00 95.75 277 ALA A C 1
ATOM 2144 O O . ALA A 1 277 ? -8.523 16.166 -11.216 1.00 95.75 277 ALA A O 1
ATOM 2145 N N . LEU A 1 278 ? -6.278 16.254 -11.440 1.00 94.19 278 LEU A N 1
ATOM 2146 C CA . LEU A 1 278 ? -6.135 17.706 -11.342 1.00 94.19 278 LEU A CA 1
ATOM 2147 C C . LEU A 1 278 ? -6.361 18.400 -12.692 1.00 94.19 278 LEU A C 1
ATOM 2149 O O . LEU A 1 278 ? -7.076 19.396 -12.774 1.00 94.19 278 LEU A O 1
ATOM 2153 N N . PHE A 1 279 ? -5.759 17.876 -13.763 1.00 95.75 279 PHE A N 1
ATOM 2154 C CA . PHE A 1 279 ? -5.752 18.535 -15.075 1.00 95.75 279 PHE A CA 1
ATOM 2155 C C . PHE A 1 279 ? -6.912 18.138 -15.991 1.00 95.75 279 PHE A C 1
ATOM 2157 O O . PHE A 1 279 ? -7.225 18.863 -16.936 1.00 95.75 279 PHE A O 1
ATOM 2164 N N . GLU A 1 280 ? -7.580 17.022 -15.706 1.00 95.44 280 GLU A N 1
ATOM 2165 C CA . GLU A 1 280 ? -8.765 16.547 -16.421 1.00 95.44 280 GLU A CA 1
ATOM 2166 C C . GLU A 1 280 ? -9.876 16.156 -15.424 1.00 95.44 280 GLU A C 1
ATOM 2168 O O . GLU A 1 280 ? -10.396 15.042 -15.465 1.00 95.44 280 GLU A O 1
ATOM 2173 N N . PRO A 1 281 ? -10.315 17.073 -14.536 1.00 94.69 281 PRO A N 1
ATOM 2174 C CA . PRO A 1 281 ? -11.174 16.741 -13.392 1.00 94.69 281 PRO A CA 1
ATOM 2175 C C . PRO A 1 281 ? -12.560 16.206 -13.785 1.00 94.69 281 PRO A C 1
ATOM 2177 O O . PRO A 1 281 ? -13.236 15.562 -12.985 1.00 94.69 281 PRO A O 1
ATOM 2180 N N . GLN A 1 282 ? -12.996 16.457 -15.021 1.00 96.00 282 GLN A N 1
ATOM 2181 C CA . GLN A 1 282 ? -14.266 15.978 -15.579 1.00 96.00 282 GLN A CA 1
ATOM 2182 C C . GLN A 1 282 ? -14.135 14.621 -16.298 1.00 96.00 282 GLN A C 1
ATOM 2184 O O . GLN A 1 282 ? -15.137 14.044 -16.725 1.00 96.00 282 GLN A O 1
ATOM 2189 N N . ALA A 1 283 ? -12.911 14.121 -16.489 1.00 94.62 283 ALA A N 1
ATOM 2190 C CA . ALA A 1 283 ? -12.665 12.818 -17.086 1.00 94.62 283 ALA A CA 1
ATOM 2191 C C . ALA A 1 283 ? -12.809 11.707 -16.029 1.00 94.62 283 ALA A C 1
ATOM 2193 O O . ALA A 1 283 ? -12.429 11.896 -14.868 1.00 94.62 283 ALA A O 1
ATOM 2194 N N . PRO A 1 284 ? -13.349 10.532 -16.407 1.00 95.62 284 PRO A N 1
ATOM 2195 C CA . PRO A 1 284 ? -13.422 9.399 -15.501 1.00 95.62 284 PRO A CA 1
ATOM 2196 C C . PRO A 1 284 ? -12.024 8.836 -15.230 1.00 95.62 284 PRO A C 1
ATOM 2198 O O . PRO A 1 284 ? -11.267 8.537 -16.154 1.00 95.62 284 PRO A O 1
ATOM 2201 N N . LEU A 1 285 ? -11.717 8.627 -13.954 1.00 96.69 285 LEU A N 1
ATOM 2202 C CA . LEU A 1 285 ? -10.562 7.855 -13.522 1.00 96.69 285 LEU A CA 1
ATOM 2203 C C . LEU A 1 285 ? -10.757 6.370 -13.857 1.00 96.69 285 LEU A C 1
ATOM 2205 O O . LEU A 1 285 ? -11.877 5.860 -13.937 1.00 96.69 285 LEU A O 1
ATOM 2209 N N . SER A 1 286 ? -9.643 5.666 -14.036 1.00 96.94 286 SER A N 1
ATOM 2210 C CA . SER A 1 286 ? -9.606 4.235 -14.352 1.00 96.94 286 SER A CA 1
ATOM 2211 C C . SER A 1 286 ? -8.367 3.580 -13.726 1.00 96.94 286 SER A C 1
ATOM 2213 O O . SER A 1 286 ? -7.653 4.214 -12.952 1.00 96.94 286 SER A O 1
ATOM 2215 N N . TYR A 1 287 ? -8.089 2.319 -14.060 1.00 98.06 287 TYR A N 1
ATOM 2216 C CA . TYR A 1 287 ? -6.974 1.522 -13.529 1.00 98.06 287 TYR A CA 1
ATOM 2217 C C . TYR A 1 287 ? -5.600 2.228 -13.504 1.00 98.06 287 TYR A C 1
ATOM 2219 O O . TYR A 1 287 ? -4.892 2.064 -12.509 1.00 98.06 287 TYR A O 1
ATOM 2227 N N . PRO A 1 288 ? -5.208 3.062 -14.496 1.00 98.31 288 PRO A N 1
ATOM 2228 C CA . PRO A 1 288 ? -3.933 3.787 -14.457 1.00 98.31 288 PRO A CA 1
ATOM 2229 C C . PRO A 1 288 ? -3.771 4.766 -13.282 1.00 98.31 288 PRO A C 1
ATOM 2231 O O . PRO A 1 288 ? -2.637 5.130 -12.960 1.00 98.31 288 PRO A O 1
ATOM 2234 N N . ALA A 1 289 ? -4.863 5.186 -12.635 1.00 98.00 289 ALA A N 1
ATOM 2235 C CA . ALA A 1 289 ? -4.815 6.002 -11.421 1.00 98.00 289 ALA A CA 1
ATOM 2236 C C . ALA A 1 289 ? -4.131 5.239 -10.274 1.00 98.00 289 ALA A C 1
ATOM 2238 O O . ALA A 1 289 ? -3.196 5.747 -9.657 1.00 98.00 289 ALA A O 1
ATOM 2239 N N . ASP A 1 290 ? -4.524 3.978 -10.060 1.00 98.38 290 ASP A N 1
ATOM 2240 C CA . ASP A 1 290 ? -3.892 3.112 -9.060 1.00 98.38 290 ASP A CA 1
ATOM 2241 C C . ASP A 1 290 ? -2.421 2.848 -9.390 1.00 98.38 290 ASP A C 1
ATOM 2243 O O . ASP A 1 290 ? -1.608 2.743 -8.480 1.00 98.38 290 ASP A O 1
ATOM 2247 N N . ILE A 1 291 ? -2.057 2.745 -10.674 1.00 98.62 291 ILE A N 1
ATOM 2248 C CA . ILE A 1 291 ? -0.667 2.505 -11.091 1.00 98.62 291 ILE A CA 1
ATOM 2249 C C . ILE A 1 291 ? 0.243 3.669 -10.686 1.00 98.62 291 ILE A C 1
ATOM 2251 O O . ILE A 1 291 ? 1.351 3.439 -10.198 1.00 98.62 291 ILE A O 1
ATOM 2255 N N . TRP A 1 292 ? -0.228 4.909 -10.831 1.00 98.62 292 TRP A N 1
ATOM 2256 C CA . TRP A 1 292 ? 0.510 6.086 -10.377 1.00 98.62 292 TRP A CA 1
ATOM 2257 C C . TRP A 1 292 ? 0.726 6.054 -8.861 1.00 98.62 292 TRP A C 1
ATOM 2259 O O . TRP A 1 292 ? 1.860 6.110 -8.380 1.00 98.62 292 TRP A O 1
ATOM 2269 N N . SER A 1 293 ? -0.356 5.894 -8.096 1.00 98.38 293 SER A N 1
ATOM 2270 C CA . SER A 1 293 ? -0.289 5.862 -6.635 1.00 98.38 293 SER A CA 1
ATOM 2271 C C . SER A 1 293 ? 0.532 4.665 -6.125 1.00 98.38 293 SER A C 1
ATOM 2273 O O . SER A 1 293 ? 1.332 4.811 -5.200 1.00 98.38 293 SER A O 1
ATOM 2275 N N . LEU A 1 294 ? 0.451 3.507 -6.787 1.00 98.38 294 LEU A N 1
ATOM 2276 C CA . LEU A 1 294 ? 1.282 2.331 -6.518 1.00 98.38 294 LEU A CA 1
ATOM 2277 C C . LEU A 1 294 ? 2.779 2.629 -6.684 1.00 98.38 294 LEU A C 1
ATOM 2279 O O . LEU A 1 294 ? 3.571 2.195 -5.850 1.00 98.38 294 LEU A O 1
ATOM 2283 N N . ALA A 1 295 ? 3.179 3.387 -7.710 1.00 98.44 295 ALA A N 1
ATOM 2284 C CA . ALA A 1 295 ? 4.580 3.758 -7.915 1.00 98.44 295 ALA A CA 1
ATOM 2285 C C . ALA A 1 295 ? 5.119 4.594 -6.748 1.00 98.44 295 ALA A C 1
ATOM 2287 O O . ALA A 1 295 ? 6.197 4.307 -6.222 1.00 98.44 295 ALA A O 1
ATOM 2288 N N . THR A 1 296 ? 4.341 5.585 -6.298 1.00 97.69 296 THR A N 1
ATOM 2289 C CA . THR A 1 296 ? 4.712 6.431 -5.151 1.00 97.69 296 THR A CA 1
ATOM 2290 C C . THR A 1 296 ? 4.823 5.615 -3.858 1.00 97.69 296 THR A C 1
ATOM 2292 O O . THR A 1 296 ? 5.799 5.760 -3.120 1.00 97.69 296 THR A O 1
ATOM 2295 N N . ALA A 1 297 ? 3.897 4.677 -3.626 1.00 97.25 297 ALA A N 1
ATOM 2296 C CA . ALA A 1 297 ? 3.930 3.782 -2.474 1.00 97.25 297 ALA A CA 1
ATOM 2297 C C . ALA A 1 297 ? 5.138 2.831 -2.507 1.00 97.25 297 ALA A C 1
ATOM 2299 O O . ALA A 1 297 ? 5.819 2.675 -1.495 1.00 97.25 297 ALA A O 1
ATOM 2300 N N . ILE A 1 298 ? 5.446 2.224 -3.660 1.00 97.44 298 ILE A N 1
ATOM 2301 C CA . ILE A 1 298 ? 6.640 1.380 -3.817 1.00 97.44 298 ILE A CA 1
ATOM 2302 C C . ILE A 1 298 ? 7.896 2.213 -3.560 1.00 97.44 298 ILE A C 1
ATOM 2304 O O . ILE A 1 298 ? 8.752 1.785 -2.791 1.00 97.44 298 ILE A O 1
ATOM 2308 N N . TRP A 1 299 ? 8.002 3.417 -4.127 1.00 97.12 299 TRP A N 1
ATOM 2309 C CA . TRP A 1 299 ? 9.145 4.295 -3.882 1.00 97.12 299 TRP A CA 1
ATOM 2310 C C . TRP A 1 299 ? 9.358 4.565 -2.386 1.00 97.12 299 TRP A C 1
ATOM 2312 O O . TRP A 1 299 ? 10.479 4.427 -1.900 1.00 97.12 299 TRP A O 1
ATOM 2322 N N . GLU A 1 300 ? 8.296 4.878 -1.637 1.00 95.06 300 GLU A N 1
ATOM 2323 C CA . GLU A 1 300 ? 8.377 5.068 -0.180 1.00 95.06 300 GLU A CA 1
ATOM 2324 C C . GLU A 1 300 ? 8.730 3.781 0.591 1.00 95.06 300 GLU A C 1
ATOM 2326 O O . GLU A 1 300 ? 9.345 3.857 1.650 1.00 95.06 300 GLU A O 1
ATOM 2331 N N . ILE A 1 301 ? 8.376 2.591 0.094 1.00 95.62 301 ILE A N 1
ATOM 2332 C CA . ILE A 1 301 ? 8.801 1.317 0.708 1.00 95.62 301 ILE A CA 1
ATOM 2333 C C . ILE A 1 301 ? 10.305 1.093 0.504 1.00 95.62 301 ILE A C 1
ATOM 2335 O O . ILE A 1 301 ? 10.996 0.592 1.399 1.00 95.62 301 ILE A O 1
ATOM 2339 N N . LEU A 1 302 ? 10.817 1.428 -0.684 1.00 95.19 302 LEU A N 1
ATOM 2340 C CA . LEU A 1 302 ? 12.222 1.237 -1.037 1.00 95.19 302 LEU A CA 1
ATOM 2341 C C . LEU A 1 302 ? 13.124 2.322 -0.435 1.00 95.19 302 LEU A C 1
ATOM 2343 O O . LEU A 1 302 ? 14.284 2.045 -0.127 1.00 95.19 302 LEU A O 1
ATOM 2347 N N . GLY A 1 303 ? 12.629 3.549 -0.294 1.00 91.81 303 GLY A N 1
ATOM 2348 C CA . GLY A 1 303 ? 13.414 4.738 0.022 1.00 91.81 303 GLY A CA 1
ATOM 2349 C C . GLY A 1 303 ? 13.124 5.372 1.373 1.00 91.81 303 GLY A C 1
ATOM 2350 O O . GLY A 1 303 ? 12.174 5.026 2.061 1.00 91.81 303 GLY A O 1
ATOM 2351 N N . MET A 1 304 ? 13.972 6.332 1.745 1.00 87.44 304 MET A N 1
ATOM 2352 C CA . MET A 1 304 ? 13.746 7.189 2.915 1.00 87.44 304 MET A CA 1
ATOM 2353 C C . MET A 1 304 ? 12.957 8.443 2.537 1.00 87.44 304 MET A C 1
ATOM 2355 O O . MET A 1 304 ? 12.151 8.947 3.314 1.00 87.44 304 MET A O 1
ATOM 2359 N N . LYS A 1 305 ? 13.228 8.974 1.341 1.00 90.19 305 LYS A N 1
ATOM 2360 C CA . LYS A 1 305 ? 12.573 10.170 0.817 1.00 90.19 305 LYS A CA 1
ATOM 2361 C C . LYS A 1 305 ? 11.480 9.768 -0.158 1.00 90.19 305 LYS A C 1
ATOM 2363 O O . LYS A 1 305 ? 11.744 9.008 -1.091 1.00 90.19 305 LYS A O 1
ATOM 2368 N N . ALA A 1 306 ? 10.285 10.315 0.042 1.00 92.56 306 ALA A N 1
ATOM 2369 C CA . ALA A 1 306 ? 9.219 10.238 -0.945 1.00 92.56 306 ALA A CA 1
ATOM 2370 C C . ALA A 1 306 ? 9.670 10.888 -2.265 1.00 92.56 306 ALA A C 1
ATOM 2372 O O . ALA A 1 306 ? 10.485 11.812 -2.260 1.00 92.56 306 ALA A O 1
ATOM 2373 N N . ILE A 1 307 ? 9.158 10.384 -3.391 1.00 95.50 307 ILE A N 1
ATOM 2374 C CA . ILE A 1 307 ? 9.487 10.919 -4.720 1.00 95.50 307 ILE A CA 1
ATOM 2375 C C . ILE A 1 307 ? 8.915 12.328 -4.935 1.00 95.50 307 ILE A C 1
ATOM 2377 O O . ILE A 1 307 ? 9.519 13.126 -5.644 1.00 95.50 307 ILE A O 1
ATOM 2381 N N . PHE A 1 308 ? 7.804 12.638 -4.260 1.00 95.94 308 PHE A N 1
ATOM 2382 C CA . PHE A 1 308 ? 7.193 13.963 -4.162 1.00 95.94 308 PHE A CA 1
ATOM 2383 C C . PHE A 1 308 ? 6.963 14.305 -2.686 1.00 95.94 308 PHE A C 1
ATOM 2385 O O . PHE A 1 308 ? 6.774 13.410 -1.857 1.00 95.94 308 PHE A O 1
ATOM 2392 N N . SER A 1 309 ? 6.996 15.589 -2.336 1.00 92.69 309 SER A N 1
ATOM 2393 C CA . SER A 1 309 ? 6.849 16.042 -0.950 1.00 92.69 309 SER A CA 1
ATOM 2394 C C . SER A 1 309 ? 5.473 15.704 -0.385 1.00 92.69 309 SER A C 1
ATOM 2396 O O . SER A 1 309 ? 4.462 15.981 -1.018 1.00 92.69 309 SER A O 1
ATOM 2398 N N . THR A 1 310 ? 5.421 15.179 0.845 1.00 88.62 310 THR A N 1
ATOM 2399 C CA . THR A 1 310 ? 4.154 14.920 1.553 1.00 88.62 310 THR A CA 1
ATOM 2400 C C . THR A 1 310 ? 3.619 16.117 2.338 1.00 88.62 310 THR A C 1
ATOM 2402 O O . THR A 1 310 ? 2.569 16.008 2.966 1.00 88.62 310 THR A O 1
ATOM 2405 N N . GLU A 1 311 ? 4.358 17.225 2.346 1.00 87.81 311 GLU A N 1
ATOM 2406 C CA . GLU A 1 311 ? 4.060 18.428 3.137 1.00 87.81 311 GLU A CA 1
ATOM 2407 C C . GLU A 1 311 ? 3.864 19.676 2.263 1.00 87.81 311 GLU A C 1
ATOM 2409 O O . GLU A 1 311 ? 3.478 20.727 2.770 1.00 87.81 311 GLU A O 1
ATOM 2414 N N . ALA A 1 312 ? 4.122 19.565 0.957 1.00 90.81 312 ALA A N 1
ATOM 2415 C CA . ALA A 1 312 ? 4.005 20.672 0.021 1.00 90.81 312 ALA A CA 1
ATOM 2416 C C . ALA A 1 312 ? 2.551 20.876 -0.456 1.00 90.81 312 ALA A C 1
ATOM 2418 O O . ALA A 1 312 ? 1.792 19.904 -0.552 1.00 90.81 312 ALA A O 1
ATOM 2419 N N . PRO A 1 313 ? 2.156 22.119 -0.790 1.00 92.56 313 PRO A N 1
ATOM 2420 C CA . PRO A 1 313 ? 0.907 22.404 -1.493 1.00 92.56 313 PRO A CA 1
ATOM 2421 C C . PRO A 1 313 ? 0.829 21.720 -2.867 1.00 92.56 313 PRO A C 1
ATOM 2423 O O . PRO A 1 313 ? 1.846 21.375 -3.465 1.00 92.56 313 PRO A O 1
ATOM 2426 N N . GLU A 1 314 ? -0.387 21.580 -3.395 1.00 93.62 314 GLU A N 1
ATOM 2427 C CA . GLU A 1 314 ? -0.674 20.862 -4.647 1.00 93.62 314 GLU A CA 1
ATOM 2428 C C . GLU A 1 314 ? 0.099 21.394 -5.870 1.00 93.62 314 GLU A C 1
ATOM 2430 O O . GLU A 1 314 ? 0.701 20.611 -6.610 1.00 93.62 314 GLU A O 1
ATOM 2435 N N . ASP A 1 315 ? 0.166 22.715 -6.061 1.00 95.12 315 ASP A N 1
ATOM 2436 C CA . ASP A 1 315 ? 0.918 23.316 -7.172 1.00 95.12 315 ASP A CA 1
ATOM 2437 C C . ASP A 1 315 ? 2.434 23.108 -7.043 1.00 95.12 315 ASP A C 1
ATOM 2439 O O . ASP A 1 315 ? 3.135 22.896 -8.033 1.00 95.12 315 ASP A O 1
ATOM 2443 N N . GLU A 1 316 ? 2.957 23.100 -5.817 1.00 95.88 316 GLU A N 1
ATOM 2444 C CA . GLU A 1 316 ? 4.371 22.812 -5.589 1.00 95.88 316 GLU A CA 1
ATOM 2445 C C . GLU A 1 316 ? 4.680 21.338 -5.882 1.00 95.88 316 GLU A C 1
ATOM 2447 O O . GLU A 1 316 ? 5.677 21.042 -6.538 1.00 95.88 316 GLU A O 1
ATOM 2452 N N . VAL A 1 317 ? 3.795 20.412 -5.495 1.00 96.50 317 VAL A N 1
ATOM 2453 C CA . VAL A 1 317 ? 3.890 18.996 -5.892 1.00 96.50 317 VAL A CA 1
ATOM 2454 C C . VAL A 1 317 ? 3.856 18.856 -7.418 1.00 96.50 317 VAL A C 1
ATOM 2456 O O . VAL A 1 317 ? 4.652 18.105 -7.979 1.00 96.50 317 VAL A O 1
ATOM 2459 N N . THR A 1 318 ? 3.002 19.610 -8.113 1.00 96.81 318 THR A N 1
ATOM 2460 C CA . THR A 1 318 ? 2.959 19.634 -9.586 1.00 96.81 318 THR A CA 1
ATOM 2461 C C . THR A 1 318 ? 4.297 20.087 -10.183 1.00 96.81 318 THR A C 1
ATOM 2463 O O . THR A 1 318 ? 4.806 19.463 -11.117 1.00 96.81 318 THR A O 1
ATOM 2466 N N . ALA A 1 319 ? 4.925 21.124 -9.620 1.00 97.25 319 ALA A N 1
ATOM 2467 C CA . ALA A 1 319 ? 6.259 21.555 -10.038 1.00 97.25 319 ALA A CA 1
ATOM 2468 C C . ALA A 1 319 ? 7.315 20.454 -9.828 1.00 97.25 319 ALA A C 1
ATOM 2470 O O . ALA A 1 319 ? 8.134 20.208 -10.715 1.00 97.25 319 ALA A O 1
ATOM 2471 N N . GLN A 1 320 ? 7.263 19.756 -8.689 1.00 97.06 320 GLN A N 1
ATOM 2472 C CA . GLN A 1 320 ? 8.156 18.635 -8.372 1.00 97.06 320 GLN A CA 1
ATOM 2473 C C . GLN A 1 320 ? 7.974 17.465 -9.349 1.00 97.06 320 GLN A C 1
ATOM 2475 O O . GLN A 1 320 ? 8.957 16.855 -9.768 1.00 97.06 320 GLN A O 1
ATOM 2480 N N . GLN A 1 321 ? 6.740 17.168 -9.769 1.00 97.56 321 GLN A N 1
ATOM 2481 C CA . GLN A 1 321 ? 6.479 16.154 -10.796 1.00 97.56 321 GLN A CA 1
ATOM 2482 C C . GLN A 1 321 ? 7.187 16.495 -12.111 1.00 97.56 321 GLN A C 1
ATOM 2484 O O . GLN A 1 321 ? 7.810 15.619 -12.708 1.00 97.56 321 GLN A O 1
ATOM 2489 N N . ILE A 1 322 ? 7.150 17.759 -12.544 1.00 97.44 322 ILE A N 1
ATOM 2490 C CA . ILE A 1 322 ? 7.852 18.206 -13.757 1.00 97.44 322 ILE A CA 1
ATOM 2491 C C . ILE A 1 322 ? 9.374 18.092 -13.591 1.00 97.44 322 ILE A C 1
ATOM 2493 O O . ILE A 1 322 ? 10.062 17.645 -14.509 1.00 97.44 322 ILE A O 1
ATOM 2497 N N . ASP A 1 323 ? 9.912 18.448 -12.425 1.00 97.69 323 ASP A N 1
ATOM 2498 C CA . ASP A 1 323 ? 11.351 18.349 -12.150 1.00 97.69 323 ASP A CA 1
ATOM 2499 C C . ASP A 1 323 ? 11.866 16.909 -12.220 1.00 97.69 323 ASP A C 1
ATOM 2501 O O . ASP A 1 323 ? 12.899 16.629 -12.834 1.00 97.69 323 ASP A O 1
ATOM 2505 N N . VAL A 1 324 ? 11.134 15.984 -11.597 1.00 97.75 324 VAL A N 1
ATOM 2506 C CA . VAL A 1 324 ? 11.544 14.582 -11.472 1.00 97.75 324 VAL A CA 1
ATOM 2507 C C . VAL A 1 324 ? 11.313 13.811 -12.774 1.00 97.75 324 VAL A C 1
ATOM 2509 O O . VAL A 1 324 ? 12.160 12.998 -13.162 1.00 97.75 324 VAL A O 1
ATOM 2512 N N . LEU A 1 325 ? 10.170 14.040 -13.434 1.00 97.44 325 LEU A N 1
ATOM 2513 C CA . LEU A 1 325 ? 9.679 13.240 -14.565 1.00 97.44 325 LEU A CA 1
ATOM 2514 C C . LEU A 1 325 ? 9.953 13.882 -15.932 1.00 97.44 325 LEU A C 1
ATOM 2516 O O . LEU A 1 325 ? 9.887 13.201 -16.958 1.00 97.44 325 LEU A O 1
ATOM 2520 N N . GLY A 1 326 ? 10.277 15.175 -15.959 1.00 95.69 326 GLY A N 1
ATOM 2521 C CA . GLY A 1 326 ? 10.409 15.965 -17.176 1.00 95.69 326 GLY A CA 1
ATOM 2522 C C . GLY A 1 326 ? 9.102 16.659 -17.586 1.00 95.69 326 GLY A C 1
ATOM 2523 O O . GLY A 1 326 ? 8.161 16.762 -16.801 1.00 95.69 326 GLY A O 1
ATOM 2524 N N . PRO A 1 327 ? 9.025 17.181 -18.823 1.00 94.25 327 PRO A N 1
ATOM 2525 C CA . PRO A 1 327 ? 7.916 18.031 -19.239 1.00 94.25 327 PRO A CA 1
ATOM 2526 C C . PRO A 1 327 ? 6.582 17.277 -19.247 1.00 94.25 327 PRO A C 1
ATOM 2528 O O . PRO A 1 327 ? 6.451 16.210 -19.851 1.00 94.25 327 PRO A O 1
ATOM 2531 N N . MET A 1 328 ? 5.571 17.881 -18.626 1.00 95.44 328 MET A N 1
ATOM 2532 C CA . MET A 1 328 ? 4.191 17.402 -18.677 1.00 95.44 328 MET A CA 1
ATOM 2533 C C . MET A 1 328 ? 3.530 17.705 -20.042 1.00 95.44 328 MET A C 1
ATOM 2535 O O . MET A 1 328 ? 4.062 18.496 -20.829 1.00 95.44 328 MET A O 1
ATOM 2539 N N . PRO A 1 329 ? 2.353 17.126 -20.358 1.00 96.94 329 PRO A N 1
ATOM 2540 C CA . PRO A 1 329 ? 1.625 17.431 -21.585 1.00 96.94 329 PRO A CA 1
ATOM 2541 C C . PRO A 1 329 ? 1.381 18.934 -21.757 1.00 96.94 329 PRO A C 1
ATOM 2543 O O . PRO A 1 329 ? 0.869 19.596 -20.858 1.00 96.94 329 PRO A O 1
ATOM 2546 N N . GLN A 1 330 ? 1.679 19.469 -22.946 1.00 95.56 330 GLN A N 1
ATOM 2547 C CA . GLN A 1 330 ? 1.610 20.915 -23.202 1.00 95.56 330 GLN A CA 1
ATOM 2548 C C . GLN A 1 330 ? 0.232 21.525 -22.904 1.00 95.56 330 GLN A C 1
ATOM 2550 O O . GLN A 1 330 ? 0.150 22.669 -22.459 1.00 95.56 330 GLN A O 1
ATOM 2555 N N . ALA A 1 331 ? -0.849 20.779 -23.153 1.00 95.81 331 ALA A N 1
ATOM 2556 C CA . ALA A 1 331 ? -2.207 21.226 -22.852 1.00 95.81 331 ALA A CA 1
ATOM 2557 C C . ALA A 1 331 ? -2.410 21.448 -21.345 1.00 95.81 331 ALA A C 1
ATOM 2559 O O . ALA A 1 331 ? -2.917 22.496 -20.955 1.00 95.81 331 ALA A O 1
ATOM 2560 N N . TRP A 1 332 ? -1.944 20.511 -20.516 1.00 96.62 332 TRP A N 1
ATOM 2561 C CA . TRP A 1 332 ? -2.007 20.608 -19.058 1.00 96.62 332 TRP A CA 1
ATOM 2562 C C . TRP A 1 332 ? -1.092 21.721 -18.540 1.00 96.62 332 TRP A C 1
ATOM 2564 O O . TRP A 1 332 ? -1.545 22.579 -17.791 1.00 96.62 332 TRP A O 1
ATOM 2574 N N . TYR A 1 333 ? 0.148 21.799 -19.040 1.00 95.56 333 TYR A N 1
ATOM 2575 C CA . TYR A 1 333 ? 1.080 22.873 -18.677 1.00 95.56 333 TYR A CA 1
ATOM 2576 C C . TYR A 1 333 ? 0.507 24.263 -18.980 1.00 95.56 333 TYR A C 1
ATOM 2578 O O . TYR A 1 333 ? 0.639 25.186 -18.188 1.00 95.56 333 TYR A O 1
ATOM 2586 N N . SER A 1 334 ? -0.164 24.427 -20.123 1.00 94.25 334 SER A N 1
ATOM 2587 C CA . SER A 1 334 ? -0.758 25.715 -20.508 1.00 94.25 334 SER A CA 1
ATOM 2588 C C . SER A 1 334 ? -2.003 26.062 -19.681 1.00 94.25 334 SER A C 1
ATOM 2590 O O . SER A 1 334 ? -2.292 27.246 -19.500 1.00 94.25 334 SER A O 1
ATOM 2592 N N . ALA A 1 335 ? -2.729 25.048 -19.198 1.00 94.25 335 ALA A N 1
ATOM 2593 C CA . ALA A 1 335 ? -3.914 25.193 -18.355 1.00 94.25 335 ALA A CA 1
ATOM 2594 C C . ALA A 1 335 ? -3.579 25.435 -16.873 1.00 94.25 335 ALA A C 1
ATOM 2596 O O . ALA A 1 335 ? -4.415 25.956 -16.145 1.00 94.25 335 ALA A O 1
ATOM 2597 N N . TRP A 1 336 ? -2.366 25.096 -16.433 1.00 95.81 336 TRP A N 1
ATOM 2598 C CA . TRP A 1 336 ? -1.916 25.313 -15.063 1.00 95.81 336 TRP A CA 1
ATOM 2599 C C . TRP A 1 336 ? -1.705 26.808 -14.772 1.00 95.81 336 TRP A C 1
ATOM 2601 O O . TRP A 1 336 ? -0.736 27.404 -15.254 1.00 95.81 336 TRP A O 1
ATOM 2611 N N . GLU A 1 337 ? -2.624 27.429 -14.028 1.00 94.44 337 GLU A N 1
ATOM 2612 C CA . GLU A 1 337 ? -2.627 28.879 -13.760 1.00 94.44 337 GLU A CA 1
ATOM 2613 C C . GLU A 1 337 ? -1.423 29.318 -12.914 1.00 94.44 337 GLU A C 1
ATOM 2615 O O . GLU A 1 337 ? -0.739 30.281 -13.262 1.00 94.44 337 GLU A O 1
ATOM 2620 N N . GLU A 1 338 ? -1.092 28.547 -11.879 1.00 95.25 338 GLU A N 1
ATOM 2621 C CA . GLU A 1 338 ? -0.040 28.872 -10.909 1.00 95.25 338 GLU A CA 1
ATOM 2622 C C . GLU A 1 338 ? 1.383 28.586 -11.426 1.00 95.25 338 GLU A C 1
ATOM 2624 O O . GLU A 1 338 ? 2.370 28.890 -10.753 1.00 95.25 338 GLU A O 1
ATOM 2629 N N . ARG A 1 339 ? 1.538 28.057 -12.650 1.00 95.19 339 ARG A N 1
ATOM 2630 C CA . ARG A 1 339 ? 2.849 27.679 -13.218 1.00 95.19 339 ARG A CA 1
ATOM 2631 C C . ARG A 1 339 ? 3.882 28.804 -13.175 1.00 95.19 339 ARG A C 1
ATOM 2633 O O . ARG A 1 339 ? 5.069 28.529 -13.028 1.00 95.19 339 ARG A O 1
ATOM 2640 N N . SER A 1 340 ? 3.446 30.063 -13.297 1.00 95.38 340 SER A N 1
ATOM 2641 C CA . SER A 1 340 ? 4.323 31.240 -13.310 1.00 95.38 340 SER A CA 1
ATOM 2642 C C . SER A 1 340 ? 4.969 31.537 -11.958 1.00 95.38 340 SER A C 1
ATOM 2644 O O . SER A 1 340 ? 5.857 32.377 -11.898 1.00 95.38 340 SER A O 1
ATOM 2646 N N . TYR A 1 341 ? 4.542 30.881 -10.875 1.00 95.06 34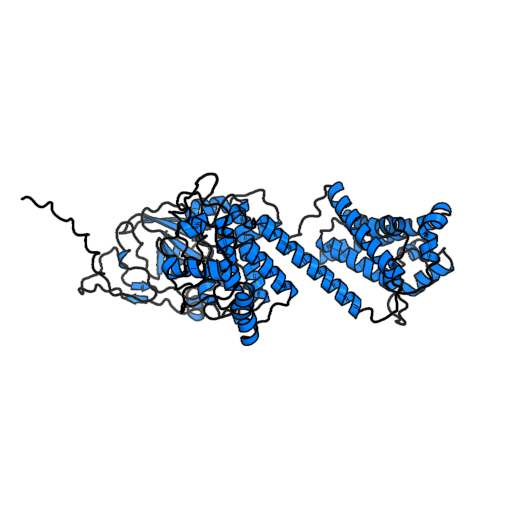1 TYR A N 1
ATOM 2647 C CA . TYR A 1 341 ? 5.256 30.909 -9.595 1.00 95.06 341 TYR A CA 1
ATOM 2648 C C . TYR A 1 341 ? 6.461 29.967 -9.575 1.00 95.06 341 TYR A C 1
ATOM 2650 O O . TYR A 1 341 ? 7.375 30.149 -8.771 1.00 95.06 341 TYR A O 1
ATOM 2658 N N . PHE A 1 342 ? 6.486 28.981 -10.473 1.00 96.50 342 PHE A N 1
ATOM 2659 C CA . PHE A 1 342 ? 7.491 27.926 -10.486 1.00 96.50 342 PHE A CA 1
ATOM 2660 C C . PHE A 1 342 ? 8.406 27.999 -11.713 1.00 96.50 342 PHE A C 1
ATOM 2662 O O . PHE A 1 342 ? 9.594 27.697 -11.589 1.00 96.50 342 PHE A O 1
ATOM 2669 N N . PHE A 1 343 ? 7.897 28.393 -12.879 1.00 96.56 343 PHE A N 1
ATOM 2670 C CA . PHE A 1 343 ? 8.617 28.350 -14.151 1.00 96.56 343 PHE A CA 1
ATOM 2671 C C . PHE A 1 343 ? 8.493 29.665 -14.936 1.00 96.56 343 PHE A C 1
ATOM 2673 O O . PHE A 1 343 ? 7.447 30.313 -14.941 1.00 96.56 343 PHE A O 1
ATOM 2680 N N . GLU A 1 344 ? 9.567 30.022 -15.637 1.00 93.94 344 GLU A N 1
ATOM 2681 C CA . GLU A 1 344 ? 9.626 31.088 -16.638 1.00 93.94 344 GLU A CA 1
ATOM 2682 C C . GLU A 1 344 ? 8.795 30.729 -17.885 1.00 93.94 344 GLU A C 1
ATOM 2684 O O . GLU A 1 344 ? 8.434 29.568 -18.112 1.00 93.94 344 GLU A O 1
ATOM 2689 N N . GLU A 1 345 ? 8.532 31.710 -18.758 1.00 87.81 345 GLU A N 1
ATOM 2690 C CA . GLU A 1 345 ? 7.773 31.484 -20.003 1.00 87.81 345 GLU A CA 1
ATOM 2691 C C . GLU A 1 345 ? 8.406 30.426 -20.926 1.00 87.81 345 GLU A C 1
ATOM 2693 O O . GLU A 1 345 ? 7.694 29.754 -21.673 1.00 87.81 345 GLU A O 1
ATOM 2698 N N . ASP A 1 346 ? 9.732 30.254 -20.874 1.00 87.81 346 ASP A N 1
ATOM 2699 C CA . ASP A 1 346 ? 10.464 29.256 -21.663 1.00 87.81 346 ASP A CA 1
ATOM 2700 C C . ASP A 1 346 ? 10.530 27.861 -21.006 1.00 87.81 346 ASP A C 1
ATOM 2702 O O . ASP A 1 346 ? 11.169 26.956 -21.549 1.00 87.81 346 ASP A O 1
ATOM 2706 N N . GLY A 1 347 ? 9.858 27.676 -19.862 1.00 88.06 347 GLY A N 1
ATOM 2707 C CA . GLY A 1 347 ? 9.770 26.413 -19.126 1.00 88.06 347 GLY A CA 1
ATOM 2708 C C . GLY A 1 347 ? 10.938 26.143 -18.178 1.00 88.06 347 GLY A C 1
ATOM 2709 O O . GLY A 1 347 ? 10.993 25.073 -17.571 1.00 88.06 347 GLY A O 1
ATOM 2710 N N . ARG A 1 348 ? 11.886 27.076 -18.029 1.00 92.81 348 ARG A N 1
ATOM 2711 C CA . ARG A 1 348 ? 12.955 26.942 -17.030 1.00 92.81 348 ARG A CA 1
ATOM 2712 C C . ARG A 1 348 ? 12.428 27.239 -15.626 1.00 92.81 348 ARG A C 1
ATOM 2714 O O . ARG A 1 348 ? 11.601 28.133 -15.482 1.00 92.81 348 ARG A O 1
ATOM 2721 N N . PRO A 1 349 ? 12.909 26.547 -14.580 1.00 95.38 349 PRO A N 1
ATOM 2722 C CA . PRO A 1 349 ? 12.597 26.919 -13.203 1.00 95.38 349 PRO A CA 1
ATOM 2723 C C . PRO A 1 349 ? 12.995 28.368 -12.902 1.00 95.38 349 PRO A C 1
ATOM 2725 O O . PRO A 1 349 ? 14.055 28.818 -13.345 1.00 95.38 349 PRO A O 1
ATOM 2728 N N . ILE A 1 350 ? 12.170 29.072 -12.126 1.00 96.00 350 ILE A N 1
ATOM 2729 C CA . ILE A 1 350 ? 12.475 30.429 -11.653 1.00 96.00 350 ILE A CA 1
ATOM 2730 C C . ILE A 1 350 ? 13.747 30.428 -10.796 1.00 96.00 350 ILE A C 1
ATOM 2732 O O . ILE A 1 350 ? 13.996 29.511 -10.007 1.00 96.00 350 ILE A O 1
ATOM 2736 N N . GLU A 1 351 ? 14.557 31.479 -10.936 1.00 92.81 351 GLU A N 1
ATOM 2737 C CA . GLU A 1 351 ? 15.787 31.647 -10.162 1.00 92.81 351 GLU A CA 1
ATOM 2738 C C . GLU A 1 351 ? 15.506 31.647 -8.647 1.00 92.81 351 GLU A C 1
ATOM 2740 O O . GLU A 1 351 ? 14.661 32.387 -8.146 1.00 92.81 351 GLU A O 1
ATOM 2745 N N . GLY A 1 352 ? 16.238 30.814 -7.901 1.00 89.19 352 GLY A N 1
ATOM 2746 C CA . GLY A 1 352 ? 16.105 30.692 -6.445 1.00 89.19 352 GLY A CA 1
ATOM 2747 C C . GLY A 1 352 ? 15.038 29.700 -5.969 1.00 89.19 352 GLY A C 1
ATOM 2748 O O . GLY A 1 352 ? 14.967 29.446 -4.767 1.00 89.19 352 GLY A O 1
ATOM 2749 N N . ARG A 1 353 ? 14.257 29.101 -6.878 1.00 93.31 353 ARG A N 1
ATOM 2750 C CA . ARG A 1 353 ? 13.358 27.987 -6.554 1.00 93.31 353 ARG A CA 1
ATOM 2751 C C . ARG A 1 353 ? 14.161 26.735 -6.191 1.00 93.31 353 ARG A C 1
ATOM 2753 O O . ARG A 1 353 ? 15.176 26.439 -6.823 1.00 93.31 353 ARG A O 1
ATOM 2760 N N . GLU A 1 354 ? 13.688 25.966 -5.214 1.00 92.38 354 GLU A N 1
ATOM 2761 C CA . GLU A 1 354 ? 14.183 24.605 -5.006 1.00 92.38 354 GLU A CA 1
ATOM 2762 C C . GLU A 1 354 ? 13.754 23.726 -6.192 1.00 92.38 354 GLU A C 1
ATOM 2764 O O . GLU A 1 354 ? 12.576 23.668 -6.549 1.00 92.38 354 GLU A O 1
ATOM 2769 N N . VAL A 1 355 ? 14.727 23.090 -6.845 1.00 95.56 355 VAL A N 1
ATOM 2770 C CA . VAL A 1 355 ? 14.502 22.203 -7.992 1.00 95.56 355 VAL A CA 1
ATOM 2771 C C . VAL A 1 355 ? 14.794 20.783 -7.552 1.00 95.56 355 VAL A C 1
ATOM 2773 O O . VAL A 1 355 ? 15.886 20.493 -7.054 1.00 95.56 355 VAL A O 1
ATOM 2776 N N . TRP A 1 356 ? 13.819 19.900 -7.735 1.00 96.12 356 TRP A N 1
ATOM 2777 C CA . TRP A 1 356 ? 13.955 18.510 -7.328 1.00 96.12 356 TRP A CA 1
ATOM 2778 C C . TRP A 1 356 ? 14.847 17.733 -8.309 1.00 96.12 356 TRP A C 1
ATOM 2780 O O . TRP A 1 356 ? 14.895 18.040 -9.502 1.00 96.12 356 TRP A O 1
ATOM 2790 N N . PRO A 1 357 ? 15.620 16.744 -7.828 1.00 97.31 357 PRO A N 1
ATOM 2791 C CA . PRO A 1 357 ? 16.491 15.964 -8.694 1.00 97.31 357 PRO A CA 1
ATOM 2792 C C . PRO A 1 357 ? 15.676 15.110 -9.671 1.00 97.31 357 PRO A C 1
ATOM 2794 O O . PRO A 1 357 ? 14.667 14.516 -9.301 1.00 97.31 357 PRO A O 1
ATOM 2797 N N . VAL A 1 358 ? 16.172 14.971 -10.904 1.00 97.56 358 VAL A N 1
ATOM 2798 C CA . VAL A 1 358 ? 15.620 14.015 -11.880 1.00 97.56 358 VAL A CA 1
ATOM 2799 C C . VAL A 1 358 ? 15.613 12.593 -11.312 1.00 97.56 358 VAL A C 1
ATOM 2801 O O . VAL A 1 358 ? 16.472 12.250 -10.495 1.00 97.56 358 VAL A O 1
ATOM 2804 N N . MET A 1 359 ? 14.687 11.750 -11.778 1.00 97.88 359 MET A N 1
ATOM 2805 C CA . MET A 1 359 ? 14.394 10.432 -11.191 1.00 97.88 359 MET A CA 1
ATOM 2806 C C . MET A 1 359 ? 15.626 9.575 -10.840 1.00 97.88 359 MET A C 1
ATOM 2808 O O . MET A 1 359 ? 15.696 9.051 -9.732 1.00 97.88 359 MET A O 1
ATOM 2812 N N . ASP A 1 360 ? 16.612 9.442 -11.733 1.00 97.88 360 ASP A N 1
ATOM 2813 C CA . ASP A 1 360 ? 17.828 8.653 -11.474 1.00 97.88 360 ASP A CA 1
ATOM 2814 C C . ASP A 1 360 ? 18.620 9.175 -10.265 1.00 97.88 360 ASP A C 1
ATOM 2816 O O . ASP A 1 360 ? 19.053 8.405 -9.406 1.00 97.88 360 ASP A O 1
ATOM 2820 N N . LEU A 1 361 ? 18.781 10.498 -10.176 1.00 97.62 361 LEU A N 1
ATOM 2821 C CA . LEU A 1 361 ? 19.488 11.141 -9.073 1.00 97.62 361 LEU A CA 1
ATOM 2822 C C . LEU A 1 361 ? 18.645 11.119 -7.791 1.00 97.62 361 LEU A C 1
ATOM 2824 O O . LEU A 1 361 ? 19.191 10.898 -6.711 1.00 97.62 361 LEU A O 1
ATOM 2828 N N . ALA A 1 362 ? 17.325 11.287 -7.911 1.00 97.19 362 ALA A N 1
ATOM 2829 C CA . ALA A 1 362 ? 16.391 11.143 -6.800 1.00 97.19 362 ALA A CA 1
ATOM 2830 C C . ALA A 1 362 ? 16.450 9.730 -6.200 1.00 97.19 362 ALA A C 1
ATOM 2832 O O . ALA A 1 362 ? 16.445 9.583 -4.979 1.00 97.19 362 ALA A O 1
ATOM 2833 N N . PHE A 1 363 ? 16.562 8.692 -7.035 1.00 97.62 363 PHE A N 1
ATOM 2834 C CA . PHE A 1 363 ? 16.698 7.309 -6.581 1.00 97.62 363 PHE A CA 1
ATOM 2835 C C . PHE A 1 363 ? 18.042 7.089 -5.884 1.00 97.62 363 PHE A C 1
ATOM 2837 O O . PHE A 1 363 ? 18.105 6.543 -4.783 1.00 97.62 363 PHE A O 1
ATOM 2844 N N . GLU A 1 364 ? 19.131 7.577 -6.474 1.00 97.12 364 GLU A N 1
ATOM 2845 C CA . GLU A 1 364 ? 20.456 7.472 -5.867 1.00 97.12 364 GLU A CA 1
ATOM 2846 C C . GLU A 1 364 ? 20.501 8.131 -4.475 1.00 97.12 364 GLU A C 1
ATOM 2848 O O . GLU A 1 364 ? 20.917 7.495 -3.506 1.00 97.12 364 GLU A O 1
ATOM 2853 N N . GLN A 1 365 ? 20.009 9.368 -4.352 1.00 94.94 365 GLN A N 1
ATOM 2854 C CA . GLN A 1 365 ? 20.071 10.157 -3.115 1.00 94.94 365 GLN A CA 1
ATOM 2855 C C . GLN A 1 365 ? 18.991 9.783 -2.091 1.00 94.94 365 GLN A C 1
ATOM 2857 O O . GLN A 1 365 ? 19.237 9.808 -0.888 1.00 94.94 365 GLN A O 1
ATOM 2862 N N . GLY A 1 366 ? 17.772 9.482 -2.542 1.00 93.31 366 GLY A N 1
ATOM 2863 C CA . GLY A 1 366 ? 16.602 9.238 -1.691 1.00 93.31 366 GLY A CA 1
ATOM 2864 C C . GLY A 1 366 ? 16.403 7.775 -1.298 1.00 93.31 366 GLY A C 1
ATOM 2865 O O . GLY A 1 366 ? 15.747 7.500 -0.287 1.00 93.31 366 GLY A O 1
ATOM 2866 N N . VAL A 1 367 ? 16.989 6.846 -2.061 1.00 95.44 367 VAL A N 1
ATOM 2867 C CA . VAL A 1 367 ? 16.840 5.398 -1.874 1.00 95.44 367 VAL A CA 1
ATOM 2868 C C . VAL A 1 367 ? 18.181 4.749 -1.535 1.00 95.44 367 VAL A C 1
ATOM 2870 O O . VAL A 1 367 ? 18.364 4.268 -0.413 1.00 95.44 367 VAL A O 1
ATOM 2873 N N . ARG A 1 368 ? 19.135 4.741 -2.473 1.00 96.44 368 ARG A N 1
ATOM 2874 C CA . ARG A 1 368 ? 20.375 3.949 -2.350 1.00 96.44 368 ARG A CA 1
ATOM 2875 C C . ARG A 1 368 ? 21.339 4.499 -1.305 1.00 96.44 368 ARG A C 1
ATOM 2877 O O . ARG A 1 368 ? 21.859 3.744 -0.483 1.00 96.44 368 ARG A O 1
ATOM 2884 N N . GLU A 1 369 ? 21.561 5.811 -1.287 1.00 95.50 369 GLU A N 1
ATOM 2885 C CA . GLU A 1 369 ? 22.480 6.437 -0.337 1.00 95.50 369 GLU A CA 1
ATOM 2886 C C . GLU A 1 369 ? 22.044 6.203 1.116 1.00 95.50 369 GLU A C 1
ATOM 2888 O O . GLU A 1 369 ? 22.839 5.709 1.917 1.00 95.50 369 GLU A O 1
ATOM 2893 N N . TYR A 1 370 ? 20.772 6.454 1.442 1.00 93.94 370 TYR A N 1
ATOM 2894 C CA . TYR A 1 370 ? 20.230 6.191 2.781 1.00 93.94 370 TYR A CA 1
ATOM 2895 C C . TYR A 1 370 ? 20.307 4.714 3.169 1.00 93.94 370 TYR A C 1
ATOM 2897 O O . TYR A 1 370 ? 20.603 4.389 4.319 1.00 93.94 370 TYR A O 1
ATOM 2905 N N . ARG A 1 371 ? 20.094 3.808 2.213 1.00 94.25 371 ARG A N 1
ATOM 2906 C CA . ARG A 1 371 ? 20.233 2.365 2.423 1.00 94.25 371 ARG A CA 1
ATOM 2907 C C . ARG A 1 371 ? 21.659 1.950 2.769 1.00 94.25 371 ARG A C 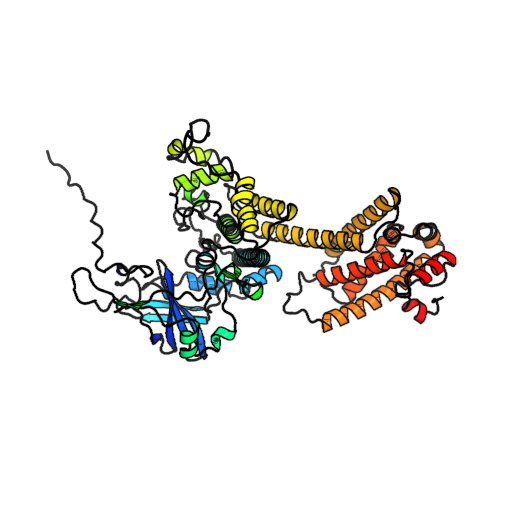1
ATOM 2909 O O . ARG A 1 371 ? 21.859 1.199 3.727 1.00 94.25 371 ARG A O 1
ATOM 2916 N N . ARG A 1 372 ? 22.654 2.488 2.057 1.00 94.19 372 ARG A N 1
ATOM 2917 C CA . ARG A 1 372 ? 24.077 2.275 2.366 1.00 94.19 372 ARG A CA 1
ATOM 2918 C C . ARG A 1 372 ? 24.463 2.864 3.717 1.00 94.19 372 ARG A C 1
ATOM 2920 O O . ARG A 1 372 ? 25.146 2.193 4.485 1.00 94.19 372 ARG A O 1
ATOM 2927 N N . GLN A 1 373 ? 24.004 4.078 4.024 1.00 92.62 373 GLN A N 1
ATOM 2928 C CA . GLN A 1 373 ? 24.252 4.728 5.315 1.00 92.62 373 GLN A CA 1
ATOM 2929 C C . GLN A 1 373 ? 23.616 3.952 6.481 1.00 92.62 373 GLN A C 1
ATOM 2931 O O . GLN A 1 373 ? 24.237 3.808 7.532 1.00 92.62 373 GLN A O 1
ATOM 2936 N N . GLY A 1 374 ? 22.403 3.425 6.288 1.00 89.31 374 GLY A N 1
ATOM 2937 C CA . GLY A 1 374 ? 21.675 2.634 7.283 1.00 89.31 374 GLY A CA 1
ATOM 2938 C C . GLY A 1 374 ? 22.127 1.174 7.399 1.00 89.31 374 GLY A C 1
ATOM 2939 O O . GLY A 1 374 ? 21.749 0.500 8.352 1.00 89.31 374 GLY A O 1
ATOM 2940 N N . GLY A 1 375 ? 22.924 0.666 6.453 1.00 90.44 375 GLY A N 1
ATOM 2941 C CA . GLY A 1 375 ? 23.416 -0.715 6.469 1.00 90.44 375 GLY A CA 1
ATOM 2942 C C . GLY A 1 375 ? 22.335 -1.784 6.249 1.00 90.44 375 GLY A C 1
ATOM 2943 O O . GLY A 1 375 ? 22.530 -2.928 6.651 1.00 90.44 375 GLY A O 1
ATOM 2944 N N . VAL A 1 376 ? 21.210 -1.441 5.609 1.00 87.56 376 VAL A N 1
ATOM 2945 C CA . VAL A 1 376 ? 20.042 -2.335 5.401 1.00 87.56 376 VAL A CA 1
ATOM 2946 C C . VAL A 1 376 ? 20.039 -3.054 4.038 1.00 87.56 376 VAL A C 1
ATOM 2948 O O . VAL A 1 376 ? 19.027 -3.623 3.625 1.00 87.56 376 VAL A O 1
ATOM 2951 N N . GLY A 1 377 ? 21.185 -3.044 3.350 1.00 88.19 377 GLY A N 1
ATOM 2952 C CA . GLY A 1 377 ? 21.373 -3.577 1.997 1.00 88.19 377 GLY A CA 1
ATOM 2953 C C . GLY A 1 377 ? 21.117 -2.533 0.906 1.00 88.19 377 GLY A C 1
ATOM 2954 O O . GLY A 1 377 ? 20.330 -1.617 1.104 1.00 88.19 377 GLY A O 1
ATOM 2955 N N . ASP A 1 378 ? 21.780 -2.677 -0.242 1.00 91.88 378 ASP A N 1
ATOM 2956 C CA . ASP A 1 378 ? 21.669 -1.784 -1.408 1.00 91.88 378 ASP A CA 1
ATOM 2957 C C . ASP A 1 378 ? 21.303 -2.589 -2.668 1.00 91.88 378 ASP A C 1
ATOM 2959 O O . ASP A 1 378 ? 21.508 -3.805 -2.717 1.00 91.88 378 ASP A O 1
ATOM 2963 N N . PHE A 1 379 ? 20.761 -1.904 -3.670 1.00 88.19 379 PHE A N 1
ATOM 2964 C CA . PHE A 1 379 ? 20.427 -2.458 -4.978 1.00 88.19 379 PHE A CA 1
ATOM 2965 C C . PHE A 1 379 ? 21.674 -2.508 -5.865 1.00 88.19 379 PHE A C 1
ATOM 2967 O O . PHE A 1 379 ? 22.464 -1.554 -5.908 1.00 88.19 379 PHE A O 1
ATOM 2974 N N . ASP A 1 380 ? 21.844 -3.608 -6.600 1.00 86.44 380 ASP A N 1
ATOM 2975 C CA . ASP A 1 380 ? 22.857 -3.667 -7.654 1.00 86.44 380 ASP A CA 1
ATOM 2976 C C . ASP A 1 380 ? 22.433 -2.835 -8.878 1.00 86.44 380 ASP A C 1
ATOM 2978 O O . ASP A 1 380 ? 21.304 -2.345 -8.963 1.00 86.44 380 ASP A O 1
ATOM 2982 N N . ASP A 1 381 ? 23.353 -2.622 -9.818 1.00 86.25 381 ASP A N 1
ATOM 2983 C CA . ASP A 1 381 ? 23.103 -1.740 -10.963 1.00 86.25 381 ASP A CA 1
ATOM 2984 C C . ASP A 1 381 ? 22.019 -2.286 -11.907 1.00 86.25 381 ASP A C 1
ATOM 2986 O O . ASP A 1 381 ? 21.281 -1.509 -12.513 1.00 86.25 381 ASP A O 1
ATOM 2990 N N . ALA A 1 382 ? 21.888 -3.612 -12.021 1.00 82.88 382 ALA A N 1
ATOM 2991 C CA . ALA A 1 382 ? 20.889 -4.235 -12.885 1.00 82.88 382 ALA A CA 1
ATOM 2992 C C . ALA A 1 382 ? 19.486 -4.118 -12.278 1.00 82.88 382 ALA A C 1
ATOM 2994 O O . ALA A 1 382 ? 18.532 -3.776 -12.975 1.00 82.88 382 ALA A O 1
ATOM 2995 N N . GLU A 1 383 ? 19.365 -4.356 -10.974 1.00 84.62 383 GLU A N 1
ATOM 2996 C CA . GLU A 1 383 ? 18.120 -4.175 -10.239 1.00 84.62 383 GLU A CA 1
ATOM 2997 C C . GLU A 1 383 ? 17.721 -2.699 -10.161 1.00 84.62 383 GLU A C 1
ATOM 2999 O O . GLU A 1 383 ? 16.556 -2.368 -10.360 1.00 84.62 383 GLU A O 1
ATOM 3004 N N . THR A 1 384 ? 18.688 -1.800 -9.959 1.00 92.62 384 THR A N 1
ATOM 3005 C CA . THR A 1 384 ? 18.462 -0.347 -10.003 1.00 92.62 384 THR A CA 1
ATOM 3006 C C . THR A 1 384 ? 17.892 0.073 -11.357 1.00 92.62 384 THR A C 1
ATOM 3008 O O . THR A 1 384 ? 16.897 0.794 -11.408 1.00 92.62 384 THR A O 1
ATOM 3011 N N . ALA A 1 385 ? 18.476 -0.411 -12.458 1.00 90.31 385 ALA A N 1
ATOM 3012 C CA . ALA A 1 385 ? 17.975 -0.130 -13.799 1.00 90.31 385 ALA A CA 1
ATOM 3013 C C . ALA A 1 385 ? 16.542 -0.649 -14.001 1.00 90.31 385 ALA A C 1
ATOM 3015 O O . ALA A 1 385 ? 15.711 0.086 -14.532 1.00 90.31 385 ALA A O 1
ATOM 3016 N N . ALA A 1 386 ? 16.239 -1.861 -13.526 1.00 87.12 386 ALA A N 1
ATOM 3017 C CA . ALA A 1 386 ? 14.900 -2.442 -13.605 1.00 87.12 386 ALA A CA 1
ATOM 3018 C C . ALA A 1 386 ? 13.870 -1.639 -12.793 1.00 87.12 386 ALA A C 1
ATOM 3020 O O . ALA A 1 386 ? 12.796 -1.324 -13.296 1.00 87.12 386 ALA A O 1
ATOM 3021 N N . ILE A 1 387 ? 14.197 -1.241 -11.559 1.00 92.81 387 ILE A N 1
ATOM 3022 C CA . ILE A 1 387 ? 13.303 -0.418 -10.729 1.00 92.81 387 ILE A CA 1
ATOM 3023 C C . ILE A 1 387 ? 13.037 0.928 -11.406 1.00 92.81 387 ILE A C 1
ATOM 3025 O O . ILE A 1 387 ? 11.890 1.359 -11.480 1.00 92.81 387 ILE A O 1
ATOM 3029 N N . LEU A 1 388 ? 14.070 1.583 -11.939 1.00 96.31 388 LEU A N 1
ATOM 3030 C CA . LEU A 1 388 ? 13.911 2.850 -12.650 1.00 96.31 388 LEU A CA 1
ATOM 3031 C C . LEU A 1 388 ? 13.104 2.694 -13.947 1.00 96.31 388 LEU A C 1
ATOM 3033 O O . LEU A 1 388 ? 12.338 3.587 -14.296 1.00 96.31 388 LEU A O 1
ATOM 3037 N N . GLU A 1 389 ? 13.244 1.581 -14.668 1.00 94.31 389 GLU A N 1
ATOM 3038 C CA . GLU A 1 389 ? 12.400 1.264 -15.827 1.00 94.31 389 GLU A CA 1
ATOM 3039 C C . GLU A 1 389 ? 10.923 1.138 -15.427 1.00 94.31 389 GLU A C 1
ATOM 3041 O O . GLU A 1 389 ? 10.067 1.772 -16.048 1.00 94.31 389 GLU A O 1
ATOM 3046 N N . LEU A 1 390 ? 10.633 0.423 -14.335 1.00 94.38 390 LEU A N 1
ATOM 3047 C CA . LEU A 1 390 ? 9.280 0.307 -13.790 1.00 94.38 390 LEU A CA 1
ATOM 3048 C C . LEU A 1 390 ? 8.718 1.668 -13.366 1.00 94.38 390 LEU A C 1
ATOM 3050 O O . LEU A 1 390 ? 7.620 2.030 -13.783 1.00 94.38 390 LEU A O 1
ATOM 3054 N N . MET A 1 391 ? 9.482 2.459 -12.607 1.00 97.75 391 MET A N 1
ATOM 3055 C CA . MET A 1 391 ? 9.051 3.785 -12.146 1.00 97.75 391 MET A CA 1
ATOM 3056 C C . MET A 1 391 ? 8.734 4.716 -13.318 1.00 97.75 391 MET A C 1
ATOM 3058 O O . MET A 1 391 ? 7.693 5.368 -13.311 1.00 97.75 391 MET A O 1
ATOM 3062 N N . ARG A 1 392 ? 9.566 4.732 -14.368 1.00 97.56 392 ARG A N 1
ATOM 3063 C CA . ARG A 1 392 ? 9.297 5.512 -15.591 1.00 97.56 392 ARG A CA 1
ATOM 3064 C C . ARG A 1 392 ? 8.065 5.025 -16.349 1.00 97.56 392 ARG A C 1
ATOM 3066 O O . ARG A 1 392 ? 7.391 5.830 -16.985 1.00 97.56 392 ARG A O 1
ATOM 3073 N N . GLY A 1 393 ? 7.783 3.725 -16.317 1.00 97.56 393 GLY A N 1
ATOM 3074 C CA . GLY A 1 393 ? 6.588 3.150 -16.927 1.00 97.56 393 GLY A CA 1
ATOM 3075 C C . GLY A 1 393 ? 5.303 3.480 -16.164 1.00 97.56 393 GLY A C 1
ATOM 3076 O O . GLY A 1 393 ? 4.273 3.730 -16.784 1.00 97.56 393 GLY A O 1
ATOM 3077 N N . MET A 1 394 ? 5.360 3.519 -14.832 1.00 98.56 394 MET A N 1
ATOM 3078 C CA . MET A 1 394 ? 4.198 3.770 -13.972 1.00 98.56 394 MET A CA 1
ATOM 3079 C C . MET A 1 394 ? 3.900 5.267 -13.785 1.00 98.56 394 MET A C 1
ATOM 3081 O O . MET A 1 394 ? 2.737 5.653 -13.718 1.00 98.56 394 MET A O 1
ATOM 3085 N N . LEU A 1 395 ? 4.929 6.122 -13.744 1.00 98.44 395 LEU A N 1
ATOM 3086 C CA . LEU A 1 395 ? 4.819 7.569 -13.498 1.00 98.44 395 LEU A CA 1
ATOM 3087 C C . LEU A 1 395 ? 4.797 8.400 -14.787 1.00 98.44 395 LEU A C 1
ATOM 3089 O O . LEU A 1 395 ? 5.401 9.468 -14.870 1.00 98.44 395 LEU A O 1
ATOM 3093 N N . LYS A 1 396 ? 4.105 7.930 -15.826 1.00 98.25 396 LYS A N 1
ATOM 3094 C CA . LYS A 1 396 ? 3.845 8.775 -16.998 1.00 98.25 396 LYS A CA 1
ATOM 3095 C C . LYS A 1 396 ? 2.671 9.706 -16.731 1.00 98.25 396 LYS A C 1
ATOM 3097 O O . LYS A 1 396 ? 1.677 9.293 -16.143 1.00 98.25 396 LYS A O 1
ATOM 3102 N N . PHE A 1 397 ? 2.763 10.951 -17.195 1.00 98.06 397 PHE A N 1
ATOM 3103 C CA . PHE A 1 397 ? 1.693 11.934 -17.005 1.00 98.06 397 PHE A CA 1
ATOM 3104 C C . PHE A 1 397 ? 0.365 11.464 -17.601 1.00 98.06 397 PHE A C 1
ATOM 3106 O O . PHE A 1 397 ? -0.633 11.434 -16.894 1.00 98.06 397 PHE A O 1
ATOM 3113 N N . ARG A 1 398 ? 0.366 11.046 -18.870 1.00 97.19 398 ARG A N 1
ATOM 3114 C CA . ARG A 1 398 ? -0.829 10.540 -19.550 1.00 97.19 398 ARG A CA 1
ATOM 3115 C C . ARG A 1 398 ? -1.204 9.148 -19.036 1.00 97.19 398 ARG A C 1
ATOM 3117 O O . ARG A 1 398 ? -0.349 8.258 -19.101 1.00 97.19 398 ARG A O 1
ATOM 3124 N N . PRO A 1 399 ? -2.445 8.928 -18.571 1.00 97.19 399 PRO A N 1
ATOM 3125 C CA . PRO A 1 399 ? -2.871 7.624 -18.072 1.00 97.19 399 PRO A CA 1
ATOM 3126 C C . PRO A 1 399 ? -2.786 6.528 -19.142 1.00 97.19 399 PRO A C 1
ATOM 3128 O O . PRO A 1 399 ? -2.426 5.402 -18.816 1.00 97.19 399 PRO A O 1
ATOM 3131 N N . GLU A 1 400 ? -3.043 6.849 -20.415 1.00 96.62 400 GLU A N 1
ATOM 3132 C CA . GLU A 1 400 ? -2.978 5.902 -21.536 1.00 96.62 400 GLU A CA 1
ATOM 3133 C C . GLU A 1 400 ? -1.563 5.408 -21.869 1.00 96.62 400 GLU A C 1
ATOM 3135 O O . GLU A 1 400 ? -1.412 4.374 -22.514 1.00 96.62 400 GLU A O 1
ATOM 3140 N N . ASP A 1 401 ? -0.530 6.131 -21.428 1.00 96.94 401 ASP A N 1
ATOM 3141 C CA . ASP A 1 401 ? 0.860 5.748 -21.666 1.00 96.94 401 ASP A CA 1
ATOM 3142 C C . ASP A 1 401 ? 1.436 4.899 -20.516 1.00 96.94 401 ASP A C 1
ATOM 3144 O O . ASP A 1 401 ? 2.530 4.335 -20.670 1.00 96.94 401 ASP A O 1
ATOM 3148 N N . ARG A 1 402 ? 0.764 4.850 -19.354 1.00 97.94 402 ARG A N 1
ATOM 3149 C CA . ARG A 1 402 ? 1.241 4.121 -18.167 1.00 97.94 402 ARG A CA 1
ATOM 3150 C C . ARG A 1 402 ? 1.195 2.617 -18.392 1.00 97.94 402 ARG A C 1
ATOM 3152 O O . ARG A 1 402 ? 0.335 2.112 -19.106 1.00 97.94 402 ARG A O 1
ATOM 3159 N N . LEU A 1 403 ? 2.101 1.910 -17.720 1.00 96.50 403 LEU A N 1
ATOM 3160 C CA . LEU A 1 403 ? 2.028 0.455 -17.626 1.00 96.50 403 LEU A CA 1
ATOM 3161 C C . LEU A 1 403 ? 0.674 0.026 -17.059 1.00 96.50 403 LEU A C 1
ATOM 3163 O O . LEU A 1 403 ? 0.186 0.587 -16.079 1.00 96.50 403 LEU A O 1
ATOM 3167 N N . THR A 1 404 ? 0.106 -1.016 -17.642 1.00 95.81 404 THR A N 1
ATOM 3168 C CA . THR A 1 404 ? -0.975 -1.784 -17.023 1.00 95.81 404 THR A CA 1
ATOM 3169 C C . THR A 1 404 ? -0.429 -2.654 -15.892 1.00 95.81 404 THR A C 1
ATOM 3171 O O . THR A 1 404 ? 0.780 -2.904 -15.793 1.00 95.81 404 THR A O 1
ATOM 3174 N N . ILE A 1 405 ? -1.312 -3.142 -15.017 1.00 93.56 405 ILE A N 1
ATOM 3175 C CA . ILE A 1 405 ? -0.881 -4.032 -13.937 1.00 93.56 405 ILE A CA 1
ATOM 3176 C C . ILE A 1 405 ? -0.370 -5.370 -14.491 1.00 93.56 405 ILE A C 1
ATOM 3178 O O . ILE A 1 405 ? 0.570 -5.947 -13.946 1.00 93.56 405 ILE A O 1
ATOM 3182 N N . GLU A 1 406 ? -0.922 -5.830 -15.615 1.00 89.31 406 GLU A N 1
ATOM 3183 C CA . GLU A 1 406 ? -0.473 -7.018 -16.334 1.00 89.31 406 GLU A CA 1
ATOM 3184 C C . GLU A 1 406 ? 0.964 -6.840 -16.834 1.00 89.31 406 GLU A C 1
ATOM 3186 O O . GLU A 1 406 ? 1.834 -7.632 -16.468 1.00 89.31 406 GLU A O 1
ATOM 3191 N N . GLU A 1 407 ? 1.247 -5.760 -17.571 1.00 89.00 407 GLU A N 1
ATOM 3192 C CA . GLU A 1 407 ? 2.599 -5.450 -18.059 1.00 89.00 407 GLU A CA 1
ATOM 3193 C C . GLU A 1 407 ? 3.600 -5.300 -16.905 1.00 89.00 407 GLU A C 1
ATOM 3195 O O . GLU A 1 407 ? 4.722 -5.806 -16.986 1.00 89.00 407 GLU A O 1
ATOM 3200 N N . LEU A 1 408 ? 3.193 -4.668 -15.796 1.00 87.81 408 LEU A N 1
ATOM 3201 C CA . LEU A 1 408 ? 4.019 -4.555 -14.592 1.00 87.81 408 LEU A CA 1
ATOM 3202 C C . LEU A 1 408 ? 4.390 -5.937 -14.031 1.00 87.81 408 LEU A C 1
ATOM 3204 O O . LEU A 1 408 ? 5.558 -6.199 -13.730 1.00 87.81 408 LEU A O 1
ATOM 3208 N N . THR A 1 409 ? 3.413 -6.840 -13.898 1.00 83.38 409 THR A N 1
ATOM 3209 C CA . THR A 1 409 ? 3.667 -8.200 -13.395 1.00 83.38 409 THR A CA 1
ATOM 3210 C C . THR A 1 409 ? 4.524 -9.033 -14.349 1.00 83.38 409 THR A C 1
ATOM 3212 O O . THR A 1 409 ? 5.369 -9.803 -13.886 1.00 83.38 409 THR A O 1
ATOM 3215 N N . GLU A 1 410 ? 4.369 -8.855 -15.663 1.00 78.62 410 GLU A N 1
ATOM 3216 C CA . GLU A 1 410 ? 5.203 -9.512 -16.671 1.00 78.62 410 GLU A CA 1
ATOM 3217 C C . GLU A 1 410 ? 6.658 -9.040 -16.588 1.00 78.62 410 GLU A C 1
ATOM 3219 O O . GLU A 1 410 ? 7.563 -9.874 -16.506 1.00 78.62 410 GLU A O 1
ATOM 3224 N N . LEU A 1 411 ? 6.903 -7.727 -16.517 1.00 75.62 411 LEU A N 1
ATOM 3225 C CA . LEU A 1 411 ? 8.253 -7.171 -16.372 1.00 75.62 411 LEU A CA 1
ATOM 3226 C C . LEU A 1 411 ? 8.951 -7.711 -15.114 1.00 75.62 411 LEU A C 1
ATOM 3228 O O . LEU A 1 411 ? 10.081 -8.206 -15.188 1.00 75.62 411 LEU A O 1
ATOM 3232 N N . LEU A 1 412 ? 8.259 -7.724 -13.970 1.00 72.44 412 LEU A N 1
ATOM 3233 C CA . LEU A 1 412 ? 8.780 -8.297 -12.721 1.00 72.44 412 LEU A CA 1
ATOM 3234 C C . LEU A 1 412 ? 9.121 -9.798 -12.853 1.00 72.44 412 LEU A C 1
ATOM 3236 O O . LEU A 1 412 ? 10.144 -10.266 -12.331 1.00 72.44 412 LEU A O 1
ATOM 3240 N N . ALA A 1 413 ? 8.304 -10.565 -13.580 1.00 67.50 413 ALA A N 1
ATOM 3241 C CA . ALA A 1 413 ? 8.548 -11.985 -13.836 1.00 67.50 413 ALA A CA 1
ATOM 3242 C C . ALA A 1 413 ? 9.746 -12.227 -14.777 1.00 67.50 413 ALA A C 1
ATOM 3244 O O . ALA A 1 413 ? 10.522 -13.170 -14.572 1.00 67.50 413 ALA A O 1
ATOM 3245 N N . LEU A 1 414 ? 9.945 -11.374 -15.788 1.00 60.38 414 LEU A N 1
ATOM 3246 C CA . LEU A 1 414 ? 11.102 -11.459 -16.682 1.00 60.38 414 LEU A CA 1
ATOM 3247 C C . LEU A 1 414 ? 12.414 -11.208 -15.929 1.00 60.38 414 LEU A C 1
ATOM 3249 O O . LEU A 1 414 ? 13.360 -11.983 -16.094 1.00 60.38 414 LEU A O 1
ATOM 3253 N N . HIS A 1 415 ? 12.475 -10.185 -15.070 1.00 60.62 415 HIS A N 1
ATOM 3254 C CA . HIS A 1 415 ? 13.696 -9.860 -14.323 1.00 60.62 415 HIS A CA 1
ATOM 3255 C C . HIS A 1 415 ? 14.093 -10.959 -13.328 1.00 60.62 415 HIS A C 1
ATOM 3257 O O . HIS A 1 415 ? 15.264 -11.338 -13.267 1.00 60.62 415 HIS A O 1
ATOM 3263 N N . THR A 1 416 ? 13.132 -11.538 -12.601 1.00 55.62 416 THR A N 1
ATOM 3264 C CA . THR A 1 416 ? 13.398 -12.655 -11.672 1.00 55.62 416 THR A CA 1
ATOM 3265 C C . THR A 1 416 ? 13.894 -13.907 -12.398 1.00 55.62 416 THR A C 1
ATOM 3267 O O . THR A 1 416 ? 14.842 -14.559 -11.950 1.00 55.62 416 THR A O 1
ATOM 3270 N N . THR A 1 417 ? 13.316 -14.212 -13.561 1.00 48.88 417 THR A N 1
ATOM 3271 C CA . THR A 1 417 ? 13.731 -15.350 -14.392 1.00 48.88 417 THR A CA 1
ATOM 3272 C C . THR A 1 417 ? 15.122 -15.129 -14.990 1.00 48.88 417 THR A C 1
ATOM 3274 O O . THR A 1 417 ? 15.969 -16.022 -14.938 1.00 48.88 417 THR A O 1
ATOM 3277 N N . LEU A 1 418 ? 15.396 -13.932 -15.513 1.00 42.47 418 LEU A N 1
ATOM 3278 C CA . LEU A 1 418 ? 16.695 -13.574 -16.079 1.00 42.47 418 LEU A CA 1
ATOM 3279 C C . LEU A 1 418 ? 17.801 -13.620 -15.016 1.00 42.47 418 LEU A C 1
ATOM 3281 O O . LEU A 1 418 ? 18.872 -14.170 -15.271 1.00 42.47 418 LEU A O 1
ATOM 3285 N N . PHE A 1 419 ? 17.534 -13.119 -13.808 1.00 41.03 419 PHE A N 1
ATOM 3286 C CA . PHE A 1 419 ? 18.495 -13.147 -12.706 1.00 41.03 419 PHE A CA 1
ATOM 3287 C C . PHE A 1 419 ? 18.793 -14.575 -12.234 1.00 41.03 419 PHE A C 1
ATOM 3289 O O . PHE A 1 419 ? 19.955 -14.927 -12.033 1.00 41.03 419 PHE A O 1
ATOM 3296 N N . ALA A 1 420 ? 17.777 -15.442 -12.152 1.00 44.38 420 ALA A N 1
ATOM 3297 C CA . ALA A 1 420 ? 17.975 -16.862 -11.861 1.00 44.38 420 ALA A CA 1
ATOM 3298 C C . ALA A 1 420 ? 18.852 -17.552 -12.925 1.00 44.38 420 ALA A C 1
ATOM 3300 O O . ALA A 1 420 ? 19.737 -18.340 -12.586 1.00 44.38 420 ALA A O 1
ATOM 3301 N N . VAL A 1 421 ? 18.662 -17.215 -14.206 1.00 44.62 421 VAL A N 1
ATOM 3302 C CA . VAL A 1 421 ? 19.489 -17.721 -15.314 1.00 44.62 421 VAL A CA 1
ATOM 3303 C C . VAL A 1 421 ? 20.931 -17.201 -15.229 1.00 44.62 421 VAL A C 1
ATOM 3305 O O . VAL A 1 421 ? 21.867 -17.977 -15.432 1.00 44.62 421 VAL A O 1
ATOM 3308 N N . ILE A 1 422 ? 21.137 -15.923 -14.893 1.00 39.94 422 ILE A N 1
ATOM 3309 C CA . ILE A 1 422 ? 22.470 -15.315 -14.737 1.00 39.94 422 ILE A CA 1
ATOM 3310 C C . ILE A 1 422 ? 23.213 -15.907 -13.533 1.00 39.94 422 ILE A C 1
ATOM 3312 O O . ILE A 1 422 ? 24.381 -16.273 -13.662 1.00 39.94 422 ILE A O 1
ATOM 3316 N N . LEU A 1 423 ? 22.550 -16.061 -12.384 1.00 39.31 423 LEU A N 1
ATOM 3317 C CA . LEU A 1 423 ? 23.131 -16.701 -11.201 1.00 39.31 423 LEU A CA 1
ATOM 3318 C C . LEU A 1 423 ? 23.519 -18.151 -11.484 1.00 39.31 423 LEU A C 1
ATOM 3320 O O . LEU A 1 423 ? 24.611 -18.576 -11.108 1.00 39.31 423 LEU A O 1
ATOM 3324 N N . LEU A 1 424 ? 22.669 -18.895 -12.197 1.00 43.38 424 LEU A N 1
ATOM 3325 C CA . LEU A 1 424 ? 22.991 -20.247 -12.638 1.00 43.38 424 LEU A CA 1
ATOM 3326 C C . LEU A 1 424 ? 24.224 -20.243 -13.558 1.00 43.38 424 LEU A C 1
ATOM 3328 O O . LEU A 1 424 ? 25.130 -21.050 -13.367 1.00 43.38 424 LEU A O 1
ATOM 3332 N N . ALA A 1 425 ? 24.318 -19.301 -14.501 1.00 39.53 425 ALA A N 1
ATOM 3333 C CA . ALA A 1 425 ? 25.483 -19.153 -15.375 1.00 39.53 425 ALA A CA 1
ATOM 3334 C C . ALA A 1 425 ? 26.775 -18.782 -14.610 1.00 39.53 425 ALA A C 1
ATOM 3336 O O . ALA A 1 425 ? 27.844 -19.315 -14.917 1.00 39.53 425 ALA A O 1
ATOM 3337 N N . GLY A 1 426 ? 26.691 -17.921 -13.591 1.00 38.78 426 GLY A N 1
ATOM 3338 C CA . GLY A 1 426 ? 27.817 -17.546 -12.726 1.00 38.78 426 GLY A CA 1
ATOM 3339 C C . GLY A 1 426 ? 28.272 -18.677 -11.793 1.00 38.78 426 GLY A C 1
ATOM 3340 O O . GLY A 1 426 ? 29.472 -18.916 -11.629 1.00 38.78 426 GLY A O 1
ATOM 3341 N N . LEU A 1 427 ? 27.328 -19.447 -11.243 1.00 41.97 427 LEU A N 1
ATOM 3342 C CA . LEU A 1 427 ? 27.618 -20.662 -10.477 1.00 41.97 427 LEU A CA 1
ATOM 3343 C C . LEU A 1 427 ? 28.328 -21.704 -11.361 1.00 41.97 427 LEU A C 1
ATOM 3345 O O . LEU A 1 427 ? 29.301 -22.331 -10.951 1.00 41.97 427 LEU A O 1
ATOM 3349 N N . LEU A 1 428 ? 27.909 -21.837 -12.621 1.00 41.81 428 LEU A N 1
ATOM 3350 C CA . LEU A 1 428 ? 28.576 -22.712 -13.585 1.00 41.81 428 LEU A CA 1
ATOM 3351 C C . LEU A 1 428 ? 30.008 -22.240 -13.904 1.00 41.81 428 LEU A C 1
ATOM 3353 O O . LEU A 1 428 ? 30.908 -23.069 -14.019 1.00 41.81 428 LEU A O 1
ATOM 3357 N N . GLN A 1 429 ? 30.270 -20.932 -13.984 1.00 42.06 429 GLN A N 1
ATOM 3358 C CA . GLN A 1 429 ? 31.634 -20.413 -14.182 1.00 42.06 429 GLN A CA 1
ATOM 3359 C C . GLN A 1 429 ? 32.560 -20.644 -12.979 1.00 42.06 429 GLN A C 1
ATOM 3361 O O . GLN A 1 429 ? 33.760 -20.850 -13.163 1.00 42.06 429 GLN A O 1
ATOM 3366 N N . THR A 1 430 ? 32.022 -20.631 -11.758 1.00 41.34 430 THR A N 1
ATOM 3367 C CA . THR A 1 430 ? 32.801 -20.889 -10.534 1.00 41.34 430 THR A CA 1
ATOM 3368 C C . THR A 1 430 ? 33.086 -22.376 -10.321 1.00 41.34 430 THR A C 1
ATOM 3370 O O . THR A 1 430 ? 34.163 -22.719 -9.836 1.00 41.34 430 THR A O 1
ATOM 3373 N N . ILE A 1 431 ? 32.177 -23.261 -10.745 1.00 45.19 431 ILE A N 1
ATOM 3374 C CA . ILE A 1 431 ? 32.359 -24.723 -10.696 1.00 45.19 431 ILE A CA 1
ATOM 3375 C C . ILE A 1 431 ? 33.344 -25.216 -11.770 1.00 45.19 431 ILE A C 1
ATOM 3377 O O . ILE A 1 431 ? 34.063 -26.189 -11.542 1.00 45.19 431 ILE A O 1
ATOM 3381 N N . PHE A 1 432 ? 33.440 -24.533 -12.916 1.00 50.19 432 PHE A N 1
ATOM 3382 C CA . PHE A 1 432 ? 34.323 -24.920 -14.023 1.00 50.19 432 PHE A CA 1
ATOM 3383 C C . PHE A 1 432 ? 35.383 -23.848 -14.341 1.00 50.19 432 PHE A C 1
ATOM 3385 O O . PHE A 1 432 ? 35.336 -23.216 -15.404 1.00 50.19 432 PHE A O 1
ATOM 3392 N N . PRO A 1 433 ? 36.382 -23.630 -13.464 1.00 41.53 433 PRO A N 1
ATOM 3393 C CA . PRO A 1 433 ? 37.429 -22.665 -13.739 1.00 41.53 433 PRO A CA 1
ATOM 3394 C C . PRO A 1 433 ? 38.414 -23.230 -14.772 1.00 41.53 433 PRO A C 1
ATOM 3396 O O . PRO A 1 433 ? 39.137 -24.184 -14.506 1.00 41.53 433 PRO A O 1
ATOM 3399 N N . LYS A 1 434 ? 38.480 -22.551 -15.926 1.00 46.12 434 LYS A N 1
ATOM 3400 C CA . LYS A 1 434 ? 39.486 -22.669 -17.000 1.00 46.12 434 LYS A CA 1
ATOM 3401 C C . LYS A 1 434 ? 39.486 -23.984 -17.796 1.00 46.12 434 LYS A C 1
ATOM 3403 O O . LYS A 1 434 ? 40.034 -24.988 -17.371 1.00 46.12 434 LYS A O 1
ATOM 3408 N N . ASN A 1 435 ? 39.034 -23.895 -19.050 1.00 46.97 435 ASN A N 1
ATOM 3409 C CA . ASN A 1 435 ? 39.750 -24.457 -20.202 1.00 46.97 435 ASN A CA 1
ATOM 3410 C C . ASN A 1 435 ? 39.365 -23.706 -21.488 1.00 46.97 435 ASN A C 1
ATOM 3412 O O . ASN A 1 435 ? 38.226 -23.278 -21.669 1.00 46.97 435 ASN A O 1
ATOM 3416 N N . THR A 1 436 ? 40.358 -23.494 -22.350 1.00 50.22 436 THR A N 1
ATOM 3417 C CA . THR A 1 436 ? 40.333 -22.695 -23.582 1.00 50.22 436 THR A CA 1
ATOM 3418 C C . THR A 1 436 ? 39.420 -23.307 -24.648 1.00 50.22 436 THR A C 1
ATOM 3420 O O . THR A 1 436 ? 39.855 -24.050 -25.525 1.00 50.22 436 THR A O 1
ATOM 3423 N N . LEU A 1 437 ? 38.129 -22.984 -24.591 1.00 52.69 437 LEU A N 1
ATOM 3424 C CA . LEU A 1 437 ? 37.173 -23.317 -25.647 1.00 52.69 437 LEU A CA 1
ATOM 3425 C C . LEU A 1 437 ? 37.393 -22.426 -26.875 1.00 52.69 437 LEU A C 1
ATOM 3427 O O . LEU A 1 437 ? 37.574 -21.214 -26.759 1.00 52.69 437 LEU A O 1
ATOM 3431 N N . SER A 1 438 ? 37.377 -23.022 -28.071 1.00 55.78 438 SER A N 1
ATOM 3432 C CA . SER A 1 438 ? 37.485 -22.258 -29.317 1.00 55.78 438 SER A CA 1
ATOM 3433 C C . SER A 1 438 ? 36.235 -21.392 -29.531 1.00 55.78 438 SER A C 1
ATOM 3435 O O . SER A 1 438 ? 35.120 -21.823 -29.232 1.00 55.78 438 SER A O 1
ATOM 3437 N N . THR A 1 439 ? 36.382 -20.197 -30.115 1.00 51.25 439 THR A N 1
ATOM 3438 C CA . THR A 1 439 ? 35.251 -19.303 -30.445 1.00 51.25 439 THR A CA 1
ATOM 3439 C C . THR A 1 439 ? 34.168 -20.011 -31.270 1.00 51.25 439 THR A C 1
ATOM 3441 O O . THR A 1 439 ? 32.984 -19.734 -31.112 1.00 51.25 439 THR A O 1
ATOM 3444 N N . ARG A 1 440 ? 34.553 -20.976 -32.118 1.00 55.75 440 ARG A N 1
ATOM 3445 C CA . ARG A 1 440 ? 33.615 -21.777 -32.923 1.00 55.75 440 ARG A CA 1
ATOM 3446 C C . ARG A 1 440 ? 32.758 -22.713 -32.067 1.00 55.75 440 ARG A C 1
ATOM 3448 O O . ARG A 1 440 ? 31.552 -22.774 -32.281 1.00 55.75 440 ARG A O 1
ATOM 3455 N N . THR A 1 441 ? 33.366 -23.390 -31.094 1.00 57.34 441 THR A N 1
ATOM 3456 C CA . THR A 1 441 ? 32.671 -24.257 -30.127 1.00 57.34 441 THR A CA 1
ATOM 3457 C C . THR A 1 441 ? 31.689 -23.445 -29.285 1.00 57.34 441 THR A C 1
ATOM 3459 O O . THR A 1 441 ? 30.548 -23.851 -29.098 1.00 57.34 441 THR A O 1
ATOM 3462 N N . PHE A 1 442 ? 32.097 -22.250 -28.846 1.00 54.62 442 PHE A N 1
ATOM 3463 C CA . PHE A 1 442 ? 31.230 -21.347 -28.089 1.00 54.62 442 PHE A CA 1
ATOM 3464 C C . PHE A 1 442 ? 30.015 -20.876 -28.905 1.00 54.62 442 PHE A C 1
ATOM 3466 O O . PHE A 1 442 ? 28.886 -20.987 -28.436 1.00 54.62 442 PHE A O 1
ATOM 3473 N N . ILE A 1 443 ? 30.220 -20.408 -30.143 1.00 52.47 443 ILE A N 1
ATOM 3474 C CA . ILE A 1 443 ? 29.130 -19.928 -31.011 1.00 52.47 443 ILE A CA 1
ATOM 3475 C C . ILE A 1 443 ? 28.127 -21.046 -31.316 1.00 52.47 443 ILE A C 1
ATOM 3477 O O . ILE A 1 443 ? 26.920 -20.803 -31.300 1.00 52.47 443 ILE A O 1
ATOM 3481 N N . ARG A 1 444 ? 28.594 -22.271 -31.584 1.00 59.16 444 ARG A N 1
ATOM 3482 C CA . ARG A 1 444 ? 27.698 -23.393 -31.886 1.00 59.16 444 ARG A CA 1
ATOM 3483 C C . ARG A 1 444 ? 26.949 -23.886 -30.648 1.00 59.16 444 ARG A C 1
ATOM 3485 O O . ARG A 1 444 ? 25.744 -24.095 -30.746 1.00 59.16 444 ARG A O 1
ATOM 3492 N N . ALA A 1 445 ? 27.612 -23.980 -29.494 1.00 58.59 445 ALA A N 1
ATOM 3493 C CA . ALA A 1 445 ? 26.952 -24.278 -28.223 1.00 58.59 445 ALA A CA 1
ATOM 3494 C C . ALA A 1 445 ? 25.866 -23.237 -27.899 1.00 58.59 445 ALA A C 1
ATOM 3496 O O . ALA A 1 445 ? 24.732 -23.605 -27.603 1.00 58.59 445 ALA A O 1
ATOM 3497 N N . LEU A 1 446 ? 26.175 -21.943 -28.042 1.00 54.03 446 LEU A N 1
ATOM 3498 C CA . LEU A 1 446 ? 25.213 -20.858 -27.842 1.00 54.03 446 LEU A CA 1
ATOM 3499 C C . LEU A 1 446 ? 24.044 -20.941 -28.836 1.00 54.03 446 LEU A C 1
ATOM 3501 O O . LEU A 1 446 ? 22.891 -20.819 -28.438 1.00 54.03 446 LEU A O 1
ATOM 3505 N N . SER A 1 447 ? 24.325 -21.210 -30.113 1.00 56.16 447 SER A N 1
ATOM 3506 C CA . SER A 1 447 ? 23.289 -21.370 -31.143 1.00 56.16 447 SER A CA 1
ATOM 3507 C C . SER A 1 447 ? 22.358 -22.542 -30.832 1.00 56.16 447 SER A C 1
ATOM 3509 O O . SER A 1 447 ? 21.146 -22.392 -30.935 1.00 56.16 447 SER A O 1
ATOM 3511 N N . ASN A 1 448 ? 22.899 -23.686 -30.406 1.00 62.84 448 ASN A N 1
ATOM 3512 C CA . ASN A 1 448 ? 22.106 -24.850 -30.015 1.00 62.84 448 ASN A CA 1
ATOM 3513 C C . ASN A 1 448 ? 21.234 -24.549 -28.790 1.00 62.84 448 ASN A C 1
ATOM 3515 O O . ASN A 1 448 ? 20.050 -24.868 -28.812 1.00 62.84 448 ASN A O 1
ATOM 3519 N N . VAL A 1 449 ? 21.772 -23.872 -27.769 1.00 62.41 449 VAL A N 1
ATOM 3520 C CA . VAL A 1 449 ? 20.999 -23.452 -26.587 1.00 62.41 449 VAL A CA 1
ATOM 3521 C C . VAL A 1 449 ? 19.858 -22.507 -26.972 1.00 62.41 449 VAL A C 1
ATOM 3523 O O . VAL A 1 449 ? 18.737 -22.698 -26.508 1.00 62.41 449 VAL A O 1
ATOM 3526 N N . LEU A 1 450 ? 20.109 -21.522 -27.840 1.00 56.19 450 LEU A N 1
ATOM 3527 C CA . LEU A 1 450 ? 19.097 -20.550 -28.272 1.00 56.19 450 LEU A CA 1
ATOM 3528 C C . LEU A 1 450 ? 18.023 -21.178 -29.171 1.00 56.19 450 LEU A C 1
ATOM 3530 O O . LEU A 1 450 ? 16.833 -20.986 -28.932 1.00 56.19 450 LEU A O 1
ATOM 3534 N N . ILE A 1 451 ? 18.424 -21.964 -30.176 1.00 61.94 451 ILE A N 1
ATOM 3535 C CA . ILE A 1 451 ? 17.499 -22.720 -31.040 1.00 61.94 451 ILE A CA 1
ATOM 3536 C C . ILE A 1 451 ? 16.683 -23.691 -30.191 1.00 61.94 451 ILE A C 1
ATOM 3538 O O . ILE A 1 451 ? 15.479 -23.838 -30.380 1.00 61.94 451 ILE A O 1
ATOM 3542 N N . GLY A 1 452 ? 17.341 -24.328 -29.231 1.00 57.16 452 GLY A N 1
ATOM 3543 C CA . GLY A 1 452 ? 16.715 -25.205 -28.273 1.00 57.16 452 GLY A CA 1
ATOM 3544 C C . GLY A 1 452 ? 15.655 -24.511 -27.432 1.00 57.16 452 GLY A C 1
ATOM 3545 O O . GLY A 1 452 ? 14.518 -24.968 -27.390 1.00 57.16 452 GLY A O 1
ATOM 3546 N N . ALA A 1 453 ? 16.002 -23.387 -26.806 1.00 60.16 453 ALA A N 1
ATOM 3547 C CA . ALA A 1 453 ? 15.074 -22.576 -26.024 1.00 60.16 453 ALA A CA 1
ATOM 3548 C C . ALA A 1 453 ? 13.873 -22.108 -26.863 1.00 60.16 453 ALA A C 1
ATOM 3550 O O . ALA A 1 453 ? 12.742 -22.148 -26.384 1.00 60.16 453 ALA A O 1
ATOM 3551 N N . LEU A 1 454 ? 14.093 -21.748 -28.132 1.00 60.16 454 LEU A N 1
ATOM 3552 C CA . LEU A 1 454 ? 13.024 -21.380 -29.058 1.00 60.16 454 LEU A CA 1
ATOM 3553 C C . LEU A 1 454 ? 12.108 -22.567 -29.388 1.00 60.16 454 LEU A C 1
ATOM 3555 O O . LEU A 1 454 ? 10.891 -22.437 -29.304 1.00 60.16 454 LEU A O 1
ATOM 3559 N N . ILE A 1 455 ? 12.668 -23.736 -29.720 1.00 60.41 455 ILE A N 1
ATOM 3560 C CA . ILE A 1 455 ? 11.886 -24.961 -29.963 1.00 60.41 455 ILE A CA 1
ATOM 3561 C C . ILE A 1 455 ? 11.100 -25.342 -28.708 1.00 60.41 455 ILE A C 1
ATOM 3563 O O . ILE A 1 455 ? 9.935 -25.712 -28.810 1.00 60.41 455 ILE A O 1
ATOM 3567 N N . HIS A 1 456 ? 11.717 -25.219 -27.534 1.00 64.62 456 HIS A N 1
ATOM 3568 C CA . HIS A 1 456 ? 11.077 -25.459 -26.249 1.00 64.62 456 HIS A CA 1
ATOM 3569 C C . HIS A 1 456 ? 9.871 -24.538 -26.075 1.00 64.62 456 HIS A C 1
ATOM 3571 O O . HIS A 1 456 ? 8.759 -25.028 -25.921 1.00 64.62 456 HIS A O 1
ATOM 3577 N N . TYR A 1 457 ? 10.064 -23.226 -26.211 1.00 61.38 457 TYR A N 1
ATOM 3578 C CA . TYR A 1 457 ? 8.991 -22.238 -26.152 1.00 61.38 457 TYR A CA 1
ATOM 3579 C C . TYR A 1 457 ? 7.864 -22.546 -27.153 1.00 61.38 457 TYR A C 1
ATOM 3581 O O . TYR A 1 457 ? 6.699 -22.614 -26.770 1.00 61.38 457 TYR A O 1
ATOM 3589 N N . CYS A 1 458 ? 8.193 -22.849 -28.412 1.00 60.88 458 CYS A N 1
ATOM 3590 C CA . CYS A 1 458 ? 7.204 -23.224 -29.424 1.00 60.88 458 CYS A CA 1
ATOM 3591 C C . CYS A 1 458 ? 6.450 -24.521 -29.088 1.00 60.88 458 CYS A C 1
ATOM 3593 O O . CYS A 1 458 ? 5.254 -24.609 -29.349 1.00 60.88 458 CYS A O 1
ATOM 3595 N N . LEU A 1 459 ? 7.110 -25.529 -28.513 1.00 59.38 459 LEU A N 1
ATOM 3596 C CA . LEU A 1 459 ? 6.464 -26.778 -28.098 1.00 59.38 459 LEU A CA 1
ATOM 3597 C C . LEU A 1 459 ? 5.544 -26.570 -26.892 1.00 59.38 459 LEU A C 1
ATOM 3599 O O . LEU A 1 459 ? 4.467 -27.160 -26.858 1.00 59.38 459 LEU A O 1
ATOM 3603 N N . LEU A 1 460 ? 5.925 -25.705 -25.948 1.00 60.06 460 LEU A N 1
ATOM 3604 C CA . LEU A 1 460 ? 5.051 -25.310 -24.841 1.00 60.06 460 LEU A CA 1
ATOM 3605 C C . LEU A 1 460 ? 3.781 -24.621 -25.349 1.00 60.06 460 LEU A C 1
ATOM 3607 O O . LEU A 1 460 ? 2.691 -24.939 -24.880 1.00 60.06 460 LEU A O 1
ATOM 3611 N N . LEU A 1 461 ? 3.912 -23.758 -26.360 1.00 59.56 461 LEU A N 1
ATOM 3612 C CA . LEU A 1 461 ? 2.771 -23.128 -27.027 1.00 59.56 461 LEU A CA 1
ATOM 3613 C C . LEU A 1 461 ? 1.905 -24.139 -27.805 1.00 59.56 461 LEU A C 1
ATOM 3615 O O . LEU A 1 461 ? 0.681 -24.070 -27.752 1.00 59.56 461 LEU A O 1
ATOM 3619 N N . LEU A 1 462 ? 2.516 -25.095 -28.518 1.00 58.12 462 LEU A N 1
ATOM 3620 C CA . LEU A 1 462 ? 1.808 -26.068 -29.367 1.00 58.12 462 LEU A CA 1
ATOM 3621 C C . LEU A 1 462 ? 1.079 -27.163 -28.584 1.00 58.12 462 LEU A C 1
ATOM 3623 O O . LEU A 1 462 ? 0.028 -27.630 -29.020 1.00 58.12 462 LEU A O 1
ATOM 3627 N N . LEU A 1 463 ? 1.632 -27.610 -27.456 1.00 56.22 463 LEU A N 1
ATOM 3628 C CA . LEU A 1 463 ? 1.057 -28.713 -26.685 1.00 56.22 463 LEU A CA 1
ATOM 3629 C C . LEU A 1 463 ? -0.173 -28.291 -25.862 1.00 56.22 463 LEU A C 1
ATOM 3631 O O . LEU A 1 463 ? -0.799 -29.158 -25.246 1.00 56.22 463 LEU A O 1
ATOM 3635 N N . ASN A 1 464 ? -0.526 -26.995 -25.859 1.00 49.38 464 ASN A N 1
ATOM 3636 C CA . ASN A 1 464 ? -1.642 -26.403 -25.110 1.00 49.38 464 ASN A CA 1
ATOM 3637 C C . ASN A 1 464 ? -1.725 -26.936 -23.666 1.00 49.38 464 ASN A C 1
ATOM 3639 O O . ASN A 1 464 ? -2.808 -27.141 -23.116 1.00 49.38 464 ASN A O 1
ATOM 3643 N N . GLN A 1 465 ? -0.568 -27.271 -23.087 1.00 50.47 465 GLN A N 1
ATOM 3644 C CA . GLN A 1 465 ? -0.493 -27.789 -21.736 1.00 50.47 465 GLN A CA 1
ATOM 3645 C C . GLN A 1 465 ? -0.424 -26.586 -20.811 1.00 50.47 465 GLN A C 1
ATOM 3647 O O . GLN A 1 465 ? 0.435 -25.722 -21.008 1.00 50.47 465 GLN A O 1
ATOM 3652 N N . PRO A 1 466 ? -1.222 -26.556 -19.739 1.00 44.66 466 PRO A N 1
ATOM 3653 C CA . PRO A 1 466 ? -0.785 -25.833 -18.578 1.00 44.66 466 PRO A CA 1
ATOM 3654 C C . PRO A 1 466 ? 0.421 -26.622 -18.067 1.00 44.66 466 PRO A C 1
ATOM 3656 O O . PRO A 1 466 ? 0.273 -27.569 -17.296 1.00 44.66 466 PRO A O 1
ATOM 3659 N N . ILE A 1 467 ? 1.643 -26.229 -18.438 1.00 46.25 467 ILE A N 1
ATOM 3660 C CA . ILE A 1 467 ? 2.645 -26.228 -17.379 1.00 46.25 467 ILE A CA 1
ATOM 3661 C C . ILE A 1 467 ? 2.014 -25.306 -16.353 1.00 46.25 467 ILE A C 1
ATOM 3663 O O . ILE A 1 467 ? 1.936 -24.104 -16.592 1.00 46.25 467 ILE A O 1
ATOM 3667 N N . THR A 1 468 ? 1.419 -25.883 -15.311 1.00 42.72 468 THR A N 1
ATOM 3668 C CA . THR A 1 468 ? 0.693 -25.134 -14.294 1.00 42.72 468 THR A CA 1
ATOM 3669 C C . THR A 1 468 ? 1.609 -24.009 -13.851 1.00 42.72 468 THR A C 1
ATOM 3671 O O . THR A 1 468 ? 2.671 -24.262 -13.272 1.00 42.72 468 THR A O 1
ATOM 3674 N N . SER A 1 469 ? 1.240 -22.790 -14.240 1.00 42.97 469 SER A N 1
ATOM 3675 C CA . SER A 1 469 ? 1.912 -21.553 -13.893 1.00 42.97 469 SER A CA 1
ATOM 3676 C C . SER A 1 469 ? 2.008 -21.533 -12.377 1.00 42.97 469 SER A C 1
ATOM 3678 O O . SER A 1 469 ? 0.979 -21.380 -11.726 1.00 42.97 469 SER A O 1
ATOM 3680 N N . ALA A 1 470 ? 3.210 -21.785 -11.856 1.00 41.91 470 ALA A N 1
ATOM 3681 C CA . ALA A 1 470 ? 3.517 -21.909 -10.437 1.00 41.91 470 ALA A CA 1
ATOM 3682 C C . ALA A 1 470 ? 2.569 -22.853 -9.663 1.00 41.91 470 ALA A C 1
ATOM 3684 O O . ALA A 1 470 ? 1.443 -22.502 -9.312 1.00 41.91 470 ALA A O 1
ATOM 3685 N N . ALA A 1 471 ? 3.047 -24.038 -9.264 1.00 37.25 471 ALA A N 1
ATOM 3686 C CA . ALA A 1 471 ? 2.504 -24.577 -8.020 1.00 37.25 471 ALA A CA 1
ATOM 3687 C C . ALA A 1 471 ? 2.750 -23.515 -6.940 1.00 37.25 471 ALA A C 1
ATOM 3689 O O . ALA A 1 471 ? 3.887 -23.092 -6.729 1.00 37.25 471 ALA A O 1
ATOM 3690 N N . THR A 1 472 ? 1.674 -23.043 -6.316 1.00 41.50 472 THR A N 1
ATOM 3691 C CA . THR A 1 472 ? 1.743 -22.173 -5.147 1.00 41.50 472 THR A CA 1
ATOM 3692 C C . THR A 1 472 ? 2.695 -22.789 -4.111 1.00 41.50 472 THR A C 1
ATOM 3694 O O . THR A 1 472 ? 2.673 -24.012 -3.922 1.00 41.50 472 THR A O 1
ATOM 3697 N N . PRO A 1 473 ? 3.508 -21.986 -3.395 1.00 43.69 473 PRO A N 1
ATOM 3698 C CA . PRO A 1 473 ? 4.413 -22.487 -2.354 1.00 43.69 473 PRO A CA 1
ATOM 3699 C C . PRO A 1 473 ? 3.713 -23.352 -1.290 1.00 43.69 473 PRO A C 1
ATOM 3701 O O . PRO A 1 473 ? 4.350 -24.186 -0.655 1.00 43.69 473 PRO A O 1
ATOM 3704 N N . GLN A 1 474 ? 2.392 -23.203 -1.132 1.00 40.94 474 GLN A N 1
ATOM 3705 C CA . GLN A 1 474 ? 1.564 -23.965 -0.193 1.00 40.94 474 GLN A CA 1
ATOM 3706 C C . GLN A 1 474 ? 1.415 -25.464 -0.523 1.00 40.94 474 GLN A C 1
ATOM 3708 O O . GLN A 1 474 ? 1.089 -26.231 0.376 1.00 40.94 474 GLN A O 1
ATOM 3713 N N . ASN A 1 475 ? 1.691 -25.910 -1.756 1.00 45.41 475 ASN A N 1
ATOM 3714 C CA . ASN A 1 475 ? 1.589 -27.328 -2.148 1.00 45.41 475 ASN A CA 1
ATOM 3715 C C . ASN A 1 475 ? 2.948 -27.994 -2.423 1.00 45.41 475 ASN A C 1
ATOM 3717 O O . ASN A 1 475 ? 2.997 -29.132 -2.900 1.00 45.41 475 ASN A O 1
ATOM 3721 N N . PHE A 1 476 ? 4.063 -27.316 -2.132 1.00 54.59 476 PHE A N 1
ATOM 3722 C CA . PHE A 1 476 ? 5.383 -27.919 -2.275 1.00 54.59 476 PHE A CA 1
ATOM 3723 C C . PHE A 1 476 ? 5.606 -28.963 -1.175 1.00 54.59 476 PHE A C 1
ATOM 3725 O O . PHE A 1 476 ? 5.963 -28.661 -0.039 1.00 54.59 476 PHE A O 1
ATOM 3732 N N . SER A 1 477 ? 5.408 -30.229 -1.528 1.00 70.75 477 SER A N 1
ATOM 3733 C CA . SER A 1 477 ? 5.845 -31.359 -0.718 1.00 70.75 477 SER A CA 1
ATOM 3734 C C . SER A 1 477 ? 7.203 -31.821 -1.225 1.00 70.75 477 SER A C 1
ATOM 3736 O O . SER A 1 477 ? 7.304 -32.328 -2.344 1.00 70.75 477 SER A O 1
ATOM 3738 N N . LEU A 1 478 ? 8.236 -31.716 -0.383 1.00 69.12 478 LEU A N 1
ATOM 3739 C CA . LEU A 1 478 ? 9.574 -32.232 -0.693 1.00 69.12 478 LEU A CA 1
ATOM 3740 C C . LEU A 1 478 ? 9.519 -33.709 -1.113 1.00 69.12 478 LEU A C 1
ATOM 3742 O O . LEU A 1 478 ? 10.223 -34.122 -2.024 1.00 69.12 478 LEU A O 1
ATOM 3746 N N . GLN A 1 479 ? 8.639 -34.500 -0.497 1.00 72.94 479 GLN A N 1
ATOM 3747 C CA . GLN A 1 479 ? 8.453 -35.908 -0.842 1.00 72.94 479 GLN A CA 1
ATOM 3748 C C . GLN A 1 479 ? 7.869 -36.090 -2.250 1.00 72.94 479 GLN A C 1
ATOM 3750 O O . GLN A 1 479 ? 8.334 -36.945 -3.001 1.00 72.94 479 GLN A O 1
ATOM 3755 N N . THR A 1 480 ? 6.875 -35.279 -2.621 1.00 75.12 480 THR A N 1
ATOM 3756 C CA . THR A 1 480 ? 6.264 -35.328 -3.961 1.00 75.12 480 THR A CA 1
ATOM 3757 C C . THR A 1 480 ? 7.256 -34.863 -5.018 1.00 75.12 480 THR A C 1
ATOM 3759 O O . THR A 1 480 ? 7.409 -35.517 -6.047 1.00 75.12 480 THR A O 1
ATOM 3762 N N . PHE A 1 481 ? 7.984 -33.785 -4.728 1.00 77.19 481 PHE A N 1
ATOM 3763 C CA . PHE A 1 481 ? 9.056 -33.284 -5.573 1.00 77.19 481 PHE A CA 1
ATOM 3764 C C . PHE A 1 481 ? 10.144 -34.343 -5.789 1.00 77.19 481 PHE A C 1
ATOM 3766 O O . PHE A 1 481 ? 10.459 -34.662 -6.930 1.00 77.19 481 PHE A O 1
ATOM 3773 N N . LEU A 1 482 ? 10.667 -34.954 -4.719 1.00 75.94 482 LEU A N 1
ATOM 3774 C CA . LEU A 1 482 ? 11.681 -36.009 -4.813 1.00 75.94 482 LEU A CA 1
ATOM 3775 C C . LEU A 1 482 ? 11.164 -37.235 -5.578 1.00 75.94 482 LEU A C 1
ATOM 3777 O O . LEU A 1 482 ? 11.895 -37.800 -6.386 1.00 75.94 482 LEU A O 1
ATOM 3781 N N . GLY A 1 483 ? 9.901 -37.620 -5.376 1.00 81.00 483 GLY A N 1
ATOM 3782 C CA . GLY A 1 483 ? 9.266 -38.709 -6.122 1.00 81.00 483 GLY A CA 1
ATOM 3783 C C . GLY A 1 483 ? 9.180 -38.423 -7.624 1.00 81.00 483 GLY A C 1
ATOM 3784 O O . GLY A 1 483 ? 9.622 -39.243 -8.431 1.00 81.00 483 GLY A O 1
ATOM 3785 N N . LYS A 1 484 ? 8.679 -37.238 -8.003 1.00 83.31 484 LYS A N 1
ATOM 3786 C CA . LYS A 1 484 ? 8.654 -36.775 -9.401 1.00 83.31 484 LYS A CA 1
ATOM 3787 C C . LYS A 1 484 ? 10.058 -36.681 -9.987 1.00 83.31 484 LYS A C 1
ATOM 3789 O O . LYS A 1 484 ? 10.267 -37.078 -11.126 1.00 83.31 484 LYS A O 1
ATOM 3794 N N . PHE A 1 485 ? 11.018 -36.189 -9.210 1.00 79.62 485 PHE A N 1
ATOM 3795 C CA . PHE A 1 485 ? 12.399 -36.026 -9.639 1.00 79.62 485 PHE A CA 1
ATOM 3796 C C . PHE A 1 485 ? 13.051 -37.377 -9.954 1.00 79.62 485 PHE A C 1
ATOM 3798 O O . PHE A 1 485 ? 13.594 -37.556 -11.041 1.00 79.62 485 PHE A O 1
ATOM 3805 N N . ILE A 1 486 ? 12.931 -38.357 -9.052 1.00 83.94 486 ILE A N 1
ATOM 3806 C CA . ILE A 1 486 ? 13.462 -39.713 -9.256 1.00 83.94 486 ILE A CA 1
ATOM 3807 C C . ILE A 1 486 ? 12.806 -40.368 -10.476 1.00 83.94 486 ILE A C 1
ATOM 3809 O O . ILE A 1 486 ? 13.505 -40.912 -11.333 1.00 83.94 486 ILE A O 1
ATOM 3813 N N . LEU A 1 487 ? 11.476 -40.298 -10.584 1.00 87.75 487 LEU A N 1
ATOM 3814 C CA . LEU A 1 487 ? 10.741 -40.906 -11.694 1.00 87.75 487 LEU A CA 1
ATOM 3815 C C . LEU A 1 487 ? 11.087 -40.249 -13.036 1.00 87.75 487 LEU A C 1
ATOM 3817 O O . LEU A 1 487 ? 11.371 -40.944 -14.010 1.00 87.75 487 LEU A O 1
ATOM 3821 N N . GLY A 1 488 ? 11.104 -38.917 -13.071 1.00 87.06 488 GLY A N 1
ATOM 3822 C CA . GLY A 1 488 ? 11.385 -38.132 -14.268 1.00 87.06 488 GLY A CA 1
ATOM 3823 C C . GLY A 1 488 ? 12.807 -38.362 -14.756 1.00 87.06 488 GLY A C 1
ATOM 3824 O O . GLY A 1 488 ? 13.014 -38.618 -15.937 1.00 87.06 488 GLY A O 1
ATOM 3825 N N . TYR A 1 489 ? 13.780 -38.377 -13.846 1.00 83.88 489 TYR A N 1
ATOM 3826 C CA . TYR A 1 489 ? 15.174 -38.618 -14.201 1.00 83.88 489 TYR A CA 1
ATOM 3827 C C . TYR A 1 489 ? 15.428 -40.070 -14.640 1.00 83.88 489 TYR A C 1
ATOM 3829 O O . TYR A 1 489 ? 16.168 -40.306 -15.592 1.00 83.88 489 TYR A O 1
ATOM 3837 N N . THR A 1 490 ? 14.748 -41.048 -14.030 1.00 86.44 490 THR A N 1
ATOM 3838 C CA . THR A 1 490 ? 14.810 -42.454 -14.475 1.00 86.44 490 THR A CA 1
ATOM 3839 C C . THR A 1 490 ? 14.237 -42.618 -15.885 1.00 86.44 490 THR A C 1
ATOM 3841 O O . THR A 1 490 ? 14.819 -43.310 -16.721 1.00 86.44 490 THR A O 1
ATOM 3844 N N . PHE A 1 491 ? 13.111 -41.957 -16.175 1.00 90.25 491 PHE A N 1
ATOM 3845 C CA . PHE A 1 491 ? 12.533 -41.934 -17.518 1.00 90.25 491 PHE A CA 1
ATOM 3846 C C . PHE A 1 491 ? 13.459 -41.233 -18.520 1.00 90.25 491 PHE A C 1
ATOM 3848 O O . PHE A 1 491 ? 13.652 -41.726 -19.632 1.00 90.25 491 PHE A O 1
ATOM 3855 N N . ALA A 1 492 ? 14.054 -40.107 -18.119 1.00 87.44 492 ALA A N 1
ATOM 3856 C CA . ALA A 1 492 ? 15.000 -39.369 -18.941 1.00 87.44 492 ALA A CA 1
ATOM 3857 C C . ALA A 1 492 ? 16.205 -40.242 -19.323 1.00 87.44 492 ALA A C 1
ATOM 3859 O O . ALA A 1 492 ? 16.536 -40.328 -20.501 1.00 87.44 492 ALA A O 1
ATOM 3860 N N . ASP A 1 493 ? 16.811 -40.956 -18.371 1.00 86.06 493 ASP A N 1
ATOM 3861 C CA . ASP A 1 493 ? 17.946 -41.844 -18.651 1.00 86.06 493 ASP A CA 1
ATOM 3862 C C . ASP A 1 493 ? 17.557 -42.987 -19.611 1.00 86.06 493 ASP A C 1
ATOM 3864 O O . ASP A 1 493 ? 18.277 -43.251 -20.575 1.00 86.06 493 ASP A O 1
ATOM 3868 N N . ALA A 1 494 ? 16.375 -43.596 -19.433 1.00 90.00 494 ALA A N 1
ATOM 3869 C CA . ALA A 1 494 ? 15.834 -44.621 -20.338 1.00 90.00 494 ALA A CA 1
ATOM 3870 C C . ALA A 1 494 ? 15.657 -44.117 -21.774 1.00 90.00 494 ALA A C 1
ATOM 3872 O O . ALA A 1 494 ? 16.043 -44.785 -22.745 1.00 90.00 494 ALA A O 1
ATOM 3873 N N . MET A 1 495 ? 15.054 -42.938 -21.922 1.00 91.12 495 MET A N 1
ATOM 3874 C CA . MET A 1 495 ? 14.774 -42.394 -23.240 1.00 91.12 495 MET A CA 1
ATOM 3875 C C . MET A 1 495 ? 16.043 -41.868 -23.911 1.00 91.12 495 MET A C 1
ATOM 3877 O O . MET A 1 495 ? 16.256 -42.159 -25.090 1.00 91.12 495 MET A O 1
ATOM 3881 N N . TYR A 1 496 ? 16.923 -41.196 -23.161 1.00 90.44 496 TYR A N 1
ATOM 3882 C CA . TYR A 1 496 ? 18.224 -40.758 -23.661 1.00 90.44 496 TYR A CA 1
ATOM 3883 C C . TYR A 1 496 ? 19.048 -41.945 -24.151 1.00 90.44 496 TYR A C 1
ATOM 3885 O O . TYR A 1 496 ? 19.487 -41.936 -25.297 1.00 90.44 496 TYR A O 1
ATOM 3893 N N . TYR A 1 497 ? 19.179 -43.002 -23.340 1.00 90.56 497 TYR A N 1
ATOM 3894 C CA . TYR A 1 497 ? 19.864 -44.241 -23.718 1.00 90.56 497 TYR A CA 1
ATOM 3895 C C . TYR A 1 497 ? 19.357 -44.781 -25.061 1.00 90.56 497 TYR A C 1
ATOM 3897 O O . TYR A 1 497 ? 20.132 -45.102 -25.965 1.00 90.56 497 TYR A O 1
ATOM 3905 N N . THR A 1 498 ? 18.033 -44.846 -25.213 1.00 92.25 498 THR A N 1
ATOM 3906 C CA . THR A 1 498 ? 17.387 -45.396 -26.408 1.00 92.25 498 THR A CA 1
ATOM 3907 C C . THR A 1 498 ? 17.653 -44.534 -27.641 1.00 92.25 498 THR A C 1
ATOM 3909 O O . THR A 1 498 ? 18.037 -45.053 -28.693 1.00 92.25 498 THR A O 1
ATOM 3912 N N . LEU A 1 499 ? 17.479 -43.216 -27.521 1.00 91.81 499 LEU A N 1
ATOM 3913 C CA . LEU A 1 499 ? 17.696 -42.267 -28.613 1.00 91.81 499 LEU A CA 1
ATOM 3914 C C . LEU A 1 499 ? 19.175 -42.176 -28.992 1.00 91.81 499 LEU A C 1
ATOM 3916 O O . LEU A 1 499 ? 19.509 -42.203 -30.175 1.00 91.81 499 LEU A O 1
ATOM 3920 N N . HIS A 1 500 ? 20.067 -42.147 -28.006 1.00 90.62 500 HIS A N 1
ATOM 3921 C CA . HIS A 1 500 ? 21.504 -42.132 -28.226 1.00 90.62 500 HIS A CA 1
ATOM 3922 C C . HIS A 1 500 ? 21.965 -43.416 -28.924 1.00 90.62 500 HIS A C 1
ATOM 3924 O O . HIS A 1 500 ? 22.666 -43.361 -29.932 1.00 90.62 500 HIS A O 1
ATOM 3930 N N . ARG A 1 501 ? 21.476 -44.589 -28.506 1.00 90.94 501 ARG A N 1
ATOM 3931 C CA . ARG A 1 501 ? 21.748 -45.851 -29.210 1.00 90.94 501 ARG A CA 1
ATOM 3932 C C . ARG A 1 501 ? 21.190 -45.863 -30.638 1.00 90.94 501 ARG A C 1
ATOM 3934 O O . ARG A 1 501 ? 21.829 -46.408 -31.539 1.00 90.94 501 ARG A O 1
ATOM 3941 N N . LEU A 1 502 ? 20.032 -45.246 -30.875 1.00 92.56 502 LEU A N 1
ATOM 3942 C CA . LEU A 1 502 ? 19.462 -45.095 -32.217 1.00 92.56 502 LEU A CA 1
ATOM 3943 C C . LEU A 1 502 ? 20.337 -44.207 -33.116 1.00 92.56 502 LEU A C 1
ATOM 3945 O O . LEU A 1 502 ? 20.484 -44.504 -34.303 1.00 92.56 502 LEU A O 1
ATOM 3949 N N . LEU A 1 503 ? 20.972 -43.167 -32.567 1.00 92.44 503 LEU A N 1
ATOM 3950 C CA . LEU A 1 503 ? 21.908 -42.308 -33.301 1.00 92.44 503 LEU A CA 1
ATOM 3951 C C . LEU A 1 503 ? 23.127 -43.070 -33.846 1.00 92.44 503 LEU A C 1
ATOM 3953 O O . LEU A 1 503 ? 23.697 -42.656 -34.855 1.00 92.44 503 LEU A O 1
ATOM 3957 N N . HIS A 1 504 ? 23.472 -44.227 -33.272 1.00 92.38 504 HIS A N 1
ATOM 3958 C CA . HIS A 1 504 ? 24.504 -45.134 -33.797 1.00 92.38 504 HIS A CA 1
ATOM 3959 C C . HIS A 1 504 ? 24.050 -46.003 -34.974 1.00 92.38 504 HIS A C 1
ATOM 3961 O O . HIS A 1 504 ? 24.850 -46.727 -35.574 1.00 92.38 504 HIS A O 1
ATOM 3967 N N . TRP A 1 505 ? 22.782 -45.921 -35.383 1.00 93.12 505 TRP A N 1
ATOM 3968 C CA . TRP A 1 505 ? 22.341 -46.542 -36.625 1.00 93.12 505 TRP A CA 1
ATOM 3969 C C . TRP A 1 505 ? 23.058 -45.902 -37.820 1.00 93.12 505 TRP A C 1
ATOM 3971 O O . TRP A 1 505 ? 23.096 -44.683 -37.957 1.00 93.12 505 TRP A O 1
ATOM 3981 N N . LYS A 1 506 ? 23.601 -46.727 -38.727 1.00 90.62 506 LYS A N 1
ATOM 3982 C CA . LYS A 1 506 ? 24.531 -46.329 -39.807 1.00 90.62 506 LYS A CA 1
ATOM 3983 C C . LYS A 1 506 ? 24.138 -45.053 -40.566 1.00 90.62 506 LYS A C 1
ATOM 3985 O O . LYS A 1 506 ? 25.013 -44.279 -40.956 1.00 90.62 506 LYS A O 1
ATOM 3990 N N . PHE A 1 507 ? 22.844 -44.855 -40.813 1.00 92.44 507 PHE A N 1
ATOM 3991 C CA . PHE A 1 507 ? 22.330 -43.664 -41.485 1.00 92.44 507 PHE A CA 1
ATOM 3992 C C . PHE A 1 507 ? 22.422 -42.406 -40.607 1.00 92.44 507 PHE A C 1
ATOM 3994 O O . PHE A 1 507 ? 22.992 -41.404 -41.043 1.00 92.44 507 PHE A O 1
ATOM 4001 N N . LEU A 1 508 ? 21.904 -42.474 -39.376 1.00 90.75 508 LEU A N 1
ATOM 4002 C CA . LEU A 1 508 ? 21.894 -41.365 -38.419 1.00 90.75 508 LEU A CA 1
ATOM 4003 C C . LEU A 1 508 ? 23.305 -41.036 -37.937 1.00 90.75 508 LEU A C 1
ATOM 4005 O O . LEU A 1 508 ? 23.669 -39.864 -37.905 1.00 90.75 508 LEU A O 1
ATOM 4009 N N . TYR A 1 509 ? 24.139 -42.051 -37.705 1.00 92.06 509 TYR A N 1
ATOM 4010 C CA . TYR A 1 509 ? 25.523 -41.859 -37.292 1.00 92.06 509 TYR A CA 1
ATOM 4011 C C . TYR A 1 509 ? 26.266 -40.987 -38.299 1.00 92.06 509 TYR A C 1
ATOM 4013 O O . TYR A 1 509 ? 26.775 -39.924 -37.968 1.00 92.06 509 TYR A O 1
ATOM 4021 N N . ARG A 1 510 ? 26.241 -41.371 -39.580 1.00 89.75 510 ARG A N 1
ATOM 4022 C CA . ARG A 1 510 ? 26.974 -40.654 -40.632 1.00 89.75 510 ARG A CA 1
ATOM 4023 C C . ARG A 1 510 ? 26.497 -39.210 -40.834 1.00 89.75 510 ARG A C 1
ATOM 4025 O O . ARG A 1 510 ? 27.283 -38.393 -41.307 1.00 89.75 510 ARG A O 1
ATOM 4032 N N . ARG A 1 511 ? 25.221 -38.919 -40.567 1.00 89.31 511 ARG A N 1
ATOM 4033 C CA . ARG A 1 511 ? 24.581 -37.628 -40.874 1.00 89.31 511 ARG A CA 1
ATOM 4034 C C . ARG A 1 511 ? 24.497 -36.681 -39.678 1.00 89.31 511 ARG A C 1
ATOM 4036 O O . ARG A 1 511 ? 24.512 -35.478 -39.896 1.00 89.31 511 ARG A O 1
ATOM 4043 N N . ILE A 1 512 ? 24.377 -37.218 -38.468 1.00 88.69 512 ILE A N 1
ATOM 4044 C CA . ILE A 1 512 ? 24.012 -36.471 -37.260 1.00 88.69 512 ILE A CA 1
ATOM 4045 C C . ILE A 1 512 ? 25.085 -36.677 -36.184 1.00 88.69 512 ILE A C 1
ATOM 4047 O O . ILE A 1 512 ? 25.720 -35.715 -35.770 1.00 88.69 512 ILE A O 1
ATOM 4051 N N . HIS A 1 513 ? 25.359 -37.926 -35.804 1.00 91.62 513 HIS A N 1
ATOM 4052 C CA . HIS A 1 513 ? 26.128 -38.225 -34.588 1.00 91.62 513 HIS A CA 1
ATOM 4053 C C . HIS A 1 513 ? 27.650 -38.344 -34.789 1.00 91.62 513 HIS A C 1
ATOM 4055 O O . HIS A 1 513 ? 28.426 -38.274 -33.841 1.00 91.62 513 HIS A O 1
ATOM 4061 N N . LYS A 1 514 ? 28.122 -38.472 -36.036 1.00 88.44 514 LYS A N 1
ATOM 4062 C CA . LYS A 1 514 ? 29.558 -38.555 -36.346 1.00 88.44 514 LYS A CA 1
ATOM 4063 C C . LYS A 1 514 ? 30.320 -37.329 -35.835 1.00 88.44 514 LYS A C 1
ATOM 4065 O O . LYS A 1 514 ? 31.423 -37.471 -35.327 1.00 88.44 514 LYS A O 1
ATOM 4070 N N . HIS A 1 515 ? 29.723 -36.140 -35.945 1.00 84.38 515 HIS A N 1
ATOM 4071 C CA . HIS A 1 515 ? 30.330 -34.898 -35.456 1.00 84.38 515 HIS A CA 1
ATOM 4072 C C . HIS A 1 515 ? 30.594 -34.946 -33.940 1.00 84.38 515 HIS A C 1
ATOM 4074 O O . HIS A 1 515 ? 31.670 -34.556 -33.492 1.00 84.38 515 HIS A O 1
ATOM 4080 N N . HIS A 1 516 ? 29.637 -35.467 -33.163 1.00 86.00 516 HIS A N 1
ATOM 4081 C CA . HIS A 1 516 ? 29.796 -35.683 -31.723 1.00 86.00 516 HIS A CA 1
ATOM 4082 C C . HIS A 1 516 ? 31.021 -36.568 -31.446 1.00 86.00 516 HIS A C 1
ATOM 4084 O O . HIS A 1 516 ? 31.900 -36.173 -30.690 1.00 86.00 516 HIS A O 1
ATOM 4090 N N . HIS A 1 517 ? 31.154 -37.700 -32.148 1.00 85.44 517 HIS A N 1
ATOM 4091 C CA . HIS A 1 517 ? 32.287 -38.632 -31.999 1.00 85.44 517 HIS A CA 1
ATOM 4092 C C . HIS A 1 517 ? 33.643 -38.073 -32.449 1.00 85.44 517 HIS A C 1
ATOM 4094 O O . HIS A 1 517 ? 34.652 -38.341 -31.800 1.00 85.44 517 HIS A O 1
ATOM 4100 N N . ASP A 1 518 ? 33.669 -37.273 -33.518 1.00 80.44 518 ASP A N 1
ATOM 4101 C CA . ASP A 1 518 ? 34.887 -36.641 -34.051 1.00 80.44 518 ASP A CA 1
ATOM 4102 C C . ASP A 1 518 ? 35.413 -35.508 -33.128 1.00 80.44 518 ASP A C 1
ATOM 4104 O O . ASP A 1 518 ? 36.538 -35.020 -33.290 1.00 80.44 518 ASP A O 1
ATOM 4108 N N . THR A 1 519 ? 34.615 -35.065 -32.148 1.00 70.62 519 THR A N 1
ATOM 4109 C CA . THR A 1 519 ? 34.977 -33.982 -31.225 1.00 70.62 519 THR A CA 1
ATOM 4110 C C . THR A 1 519 ? 35.889 -34.509 -30.111 1.00 70.62 519 THR A C 1
ATOM 4112 O O . THR A 1 519 ? 35.440 -34.998 -29.083 1.00 70.62 519 THR A O 1
ATOM 4115 N N . HIS A 1 520 ? 37.207 -34.394 -30.308 1.00 61.69 520 HIS A N 1
ATOM 4116 C CA . HIS A 1 520 ? 38.228 -34.835 -29.338 1.00 61.69 520 HIS A CA 1
ATOM 4117 C C . HIS A 1 520 ? 38.570 -33.807 -28.242 1.00 61.69 520 HIS A C 1
ATOM 4119 O O . HIS A 1 520 ? 39.423 -34.071 -27.391 1.00 61.69 520 HIS A O 1
ATOM 4125 N N . GLN A 1 521 ? 37.964 -32.616 -28.272 1.00 58.78 521 GLN A N 1
ATOM 4126 C CA . GLN A 1 521 ? 38.147 -31.613 -27.223 1.00 58.78 521 GLN A CA 1
ATOM 4127 C C . GLN A 1 521 ? 37.270 -31.979 -26.026 1.00 58.78 521 GLN A C 1
ATOM 4129 O O . GLN A 1 521 ? 36.062 -32.105 -26.166 1.00 58.78 521 GLN A O 1
ATOM 4134 N N . SER A 1 522 ? 37.875 -32.139 -24.852 1.00 60.75 522 SER A N 1
ATOM 4135 C CA . SER A 1 522 ? 37.160 -32.361 -23.595 1.00 60.75 522 SER A CA 1
ATOM 4136 C C . SER A 1 522 ? 36.933 -31.026 -22.888 1.00 60.75 522 SER A C 1
ATOM 4138 O O . SER A 1 522 ? 37.897 -30.343 -22.529 1.00 60.75 522 SER A O 1
ATOM 4140 N N . GLY A 1 523 ? 35.678 -30.652 -22.671 1.00 62.28 523 GLY A N 1
ATOM 4141 C CA . GLY A 1 523 ? 35.315 -29.446 -21.934 1.00 62.28 523 GLY A CA 1
ATOM 4142 C C . GLY A 1 523 ? 33.802 -29.329 -21.732 1.00 62.28 523 GLY A C 1
ATOM 4143 O O . GLY A 1 523 ? 33.048 -29.868 -22.541 1.00 62.28 523 GLY A O 1
ATOM 4144 N N . PRO A 1 524 ? 33.330 -28.588 -20.714 1.00 61.59 524 PRO A N 1
ATOM 4145 C CA . PRO A 1 524 ? 31.909 -28.546 -20.354 1.00 61.59 524 PRO A CA 1
ATOM 4146 C C . PRO A 1 524 ? 30.972 -28.165 -21.512 1.00 61.59 524 PRO A C 1
ATOM 4148 O O . PRO A 1 524 ? 29.928 -28.778 -21.701 1.00 61.59 524 PRO A O 1
ATOM 4151 N N . LEU A 1 525 ? 31.368 -27.202 -22.353 1.00 65.69 525 LEU A N 1
ATOM 4152 C CA . LEU A 1 525 ? 30.549 -26.763 -23.494 1.00 65.69 525 LEU A CA 1
ATOM 4153 C C . LEU A 1 525 ? 30.539 -27.746 -24.674 1.00 65.69 525 LEU A C 1
ATOM 4155 O O . LEU A 1 525 ? 29.723 -27.586 -25.577 1.00 65.69 525 LEU A O 1
ATOM 4159 N N . THR A 1 526 ? 31.403 -28.765 -24.684 1.00 70.69 526 THR A N 1
ATOM 4160 C CA . THR A 1 526 ? 31.423 -29.766 -25.765 1.00 70.69 526 THR A CA 1
ATOM 4161 C C . THR A 1 526 ? 30.222 -30.709 -25.715 1.00 70.69 526 THR A C 1
ATOM 4163 O O . THR A 1 526 ? 29.801 -31.193 -26.759 1.00 70.69 526 THR A O 1
ATOM 4166 N N . ALA A 1 527 ? 29.577 -30.842 -24.550 1.00 71.44 527 ALA A N 1
ATOM 4167 C CA . ALA A 1 527 ? 28.283 -31.515 -24.404 1.00 71.44 527 ALA A CA 1
ATOM 4168 C C . ALA A 1 527 ? 27.162 -30.860 -25.233 1.00 71.44 527 ALA A C 1
ATOM 4170 O O . ALA A 1 527 ? 26.203 -31.514 -25.641 1.00 71.44 527 ALA A O 1
ATOM 4171 N N . MET A 1 528 ? 27.300 -29.557 -25.491 1.00 75.12 528 MET A N 1
ATOM 4172 C CA . MET A 1 528 ? 26.355 -28.754 -26.269 1.00 75.12 528 MET A CA 1
ATOM 4173 C C . MET A 1 528 ? 26.818 -28.572 -27.723 1.00 75.12 528 MET A C 1
ATOM 4175 O O . MET A 1 528 ? 26.100 -28.003 -28.547 1.00 75.12 528 MET A O 1
ATOM 4179 N N . ASP A 1 529 ? 28.013 -29.063 -28.060 1.00 76.06 529 ASP A N 1
ATOM 4180 C CA . ASP A 1 529 ? 28.678 -28.890 -29.351 1.00 76.06 529 ASP A CA 1
ATOM 4181 C C . ASP A 1 529 ? 28.363 -30.038 -30.328 1.00 76.06 529 ASP A C 1
ATOM 4183 O O . ASP A 1 529 ? 29.238 -30.576 -31.009 1.00 76.06 529 ASP A O 1
ATOM 4187 N N . VAL A 1 530 ? 27.084 -30.414 -30.383 1.00 80.94 530 VAL A N 1
ATOM 4188 C CA . VAL A 1 530 ? 26.555 -31.553 -31.148 1.00 80.94 530 VAL A CA 1
ATOM 4189 C C . VAL A 1 530 ? 25.730 -31.089 -32.351 1.00 80.94 530 VAL A C 1
ATOM 4191 O O . VAL A 1 530 ? 25.475 -29.895 -32.539 1.00 80.94 530 VAL A O 1
ATOM 4194 N N . HIS A 1 531 ? 25.313 -32.023 -33.209 1.00 86.12 531 HIS A N 1
ATOM 4195 C CA . HIS A 1 531 ? 24.433 -31.686 -34.329 1.00 86.12 531 HIS A CA 1
ATOM 4196 C C . HIS A 1 531 ? 23.080 -31.150 -33.807 1.00 86.12 531 HIS A C 1
ATOM 4198 O O . HIS A 1 531 ? 22.518 -31.763 -32.901 1.00 86.12 531 HIS A O 1
ATOM 4204 N N . PRO A 1 532 ? 22.488 -30.085 -34.387 1.00 78.12 532 PRO A N 1
ATOM 4205 C CA . PRO A 1 532 ? 21.249 -29.489 -33.870 1.00 78.12 532 PRO A CA 1
ATOM 4206 C C . PRO A 1 532 ? 20.100 -30.489 -33.686 1.00 78.12 532 PRO A C 1
ATOM 4208 O O . PRO A 1 532 ? 19.427 -30.477 -32.669 1.00 78.12 532 PRO A O 1
ATOM 4211 N N . LEU A 1 533 ? 19.914 -31.421 -34.628 1.00 81.69 533 LEU A N 1
ATOM 4212 C CA . LEU A 1 533 ? 18.913 -32.491 -34.485 1.00 81.69 533 LEU A CA 1
ATOM 4213 C C . LEU A 1 533 ? 19.203 -33.448 -33.318 1.00 81.69 533 LEU A C 1
ATOM 4215 O O . LEU A 1 533 ? 18.275 -33.902 -32.663 1.00 81.69 533 LEU A O 1
ATOM 4219 N N . GLU A 1 534 ? 20.467 -33.762 -33.043 1.00 87.00 534 GLU A N 1
ATOM 4220 C CA . GLU A 1 534 ? 20.823 -34.571 -31.873 1.00 87.00 534 GLU A CA 1
ATOM 4221 C C . GLU A 1 534 ? 20.532 -33.806 -30.581 1.00 87.00 534 GLU A C 1
ATOM 4223 O O . GLU A 1 534 ? 19.906 -34.354 -29.677 1.00 87.00 534 GLU A O 1
ATOM 4228 N N . TYR A 1 535 ? 20.875 -32.517 -30.541 1.00 82.50 535 TYR A N 1
ATOM 4229 C CA . TYR A 1 535 ? 20.542 -31.641 -29.423 1.00 82.50 535 TYR A CA 1
ATOM 4230 C C . TYR A 1 535 ? 19.026 -31.574 -29.179 1.00 82.50 535 TYR A C 1
ATOM 4232 O O . TYR A 1 535 ? 18.550 -31.846 -28.078 1.00 82.50 535 TYR A O 1
ATOM 4240 N N . SER A 1 536 ? 18.243 -31.280 -30.219 1.00 79.31 536 SER A N 1
ATOM 4241 C CA . SER A 1 536 ? 16.793 -31.122 -30.108 1.00 79.31 536 SER A CA 1
ATOM 4242 C C . SER A 1 536 ? 16.075 -32.422 -29.745 1.00 79.31 536 SER A C 1
ATOM 4244 O O . SER A 1 536 ? 15.176 -32.398 -28.911 1.00 79.31 536 SER A O 1
ATOM 4246 N N . PHE A 1 537 ? 16.440 -33.558 -30.347 1.00 81.56 537 PHE A N 1
ATOM 4247 C CA . PHE A 1 537 ? 15.703 -34.808 -30.136 1.00 81.56 537 PHE A CA 1
ATOM 4248 C C . PHE A 1 537 ? 16.238 -35.635 -28.970 1.00 81.56 537 PHE A C 1
ATOM 4250 O O . PHE A 1 537 ? 15.442 -36.094 -28.157 1.00 81.56 537 PHE A O 1
ATOM 4257 N N . ALA A 1 538 ? 17.556 -35.833 -28.871 1.00 83.56 538 ALA A N 1
ATOM 4258 C CA . ALA A 1 538 ? 18.125 -36.701 -27.844 1.00 83.56 538 ALA A CA 1
ATOM 4259 C C . ALA A 1 538 ? 18.251 -35.985 -26.497 1.00 83.56 538 ALA A C 1
ATOM 4261 O O . ALA A 1 538 ? 17.894 -36.570 -25.481 1.00 83.56 538 ALA A O 1
ATOM 4262 N N . GLN A 1 539 ? 18.702 -34.726 -26.471 1.00 80.50 539 GLN A N 1
ATOM 4263 C CA . GLN A 1 539 ? 18.844 -33.981 -25.213 1.00 80.50 539 GLN A CA 1
ATOM 4264 C C . GLN A 1 539 ? 17.518 -33.313 -24.820 1.00 80.50 539 GLN A C 1
ATOM 4266 O O . GLN A 1 539 ? 16.873 -33.716 -23.854 1.00 80.50 539 GLN A O 1
ATOM 4271 N N . MET A 1 540 ? 17.037 -32.356 -25.615 1.00 77.94 540 MET A N 1
ATOM 4272 C CA . MET A 1 540 ? 15.872 -31.548 -25.233 1.00 77.94 540 MET A CA 1
ATOM 4273 C C . MET A 1 540 ? 14.542 -32.296 -25.264 1.00 77.94 540 MET A C 1
ATOM 4275 O O . MET A 1 540 ? 13.711 -32.113 -24.375 1.00 77.94 540 MET A O 1
ATOM 4279 N N . GLY A 1 541 ? 14.333 -33.148 -26.270 1.00 82.81 541 GLY A N 1
ATOM 4280 C CA . GLY A 1 541 ? 13.153 -34.009 -26.342 1.00 82.81 541 GLY A CA 1
ATOM 4281 C C . GLY A 1 541 ? 13.034 -34.903 -25.108 1.00 82.81 541 GLY A C 1
ATOM 4282 O O . GLY A 1 541 ? 11.929 -35.148 -24.626 1.00 82.81 541 GLY A O 1
ATOM 4283 N N . THR A 1 542 ? 14.173 -35.306 -24.540 1.00 86.81 542 THR A N 1
ATOM 4284 C CA . THR A 1 542 ? 14.231 -36.098 -23.313 1.00 86.81 542 THR A CA 1
ATOM 4285 C C . THR A 1 542 ? 13.821 -35.346 -22.065 1.00 86.81 542 THR A C 1
ATOM 4287 O O . THR A 1 542 ? 12.994 -35.834 -21.288 1.00 86.81 542 THR A O 1
ATOM 4290 N N . GLU A 1 543 ? 14.320 -34.129 -21.903 1.00 82.62 543 GLU A N 1
ATOM 4291 C CA . GLU A 1 543 ? 13.921 -33.249 -20.807 1.00 82.62 543 GLU A CA 1
ATOM 4292 C C . GLU A 1 543 ? 12.417 -32.941 -20.853 1.00 82.62 543 GLU A C 1
ATOM 4294 O O . GLU A 1 543 ? 11.718 -33.085 -19.852 1.00 82.62 543 GLU A O 1
ATOM 4299 N N . LEU A 1 544 ? 11.887 -32.604 -22.031 1.00 81.12 544 LEU A N 1
ATOM 4300 C CA . LEU A 1 544 ? 10.467 -32.290 -22.196 1.00 81.12 544 LEU A CA 1
ATOM 4301 C C . LEU A 1 544 ? 9.562 -33.494 -21.931 1.00 81.12 544 LEU A C 1
ATOM 4303 O O . LEU A 1 544 ? 8.576 -33.375 -21.205 1.00 81.12 544 LEU A O 1
ATOM 4307 N N . ALA A 1 545 ? 9.893 -34.659 -22.487 1.00 84.62 545 ALA A N 1
ATOM 4308 C CA . ALA A 1 545 ? 9.086 -35.854 -22.282 1.00 84.62 545 ALA A CA 1
ATOM 4309 C C . ALA A 1 545 ? 9.121 -36.319 -20.821 1.00 84.62 545 ALA A C 1
ATOM 4311 O O . ALA A 1 545 ? 8.086 -36.706 -20.287 1.00 84.62 545 ALA A O 1
ATOM 4312 N N . SER A 1 546 ? 10.279 -36.247 -20.153 1.00 86.00 546 SER A N 1
ATOM 4313 C CA . SER A 1 546 ? 10.381 -36.606 -18.732 1.00 86.00 546 SER A CA 1
ATOM 4314 C C . SER A 1 546 ? 9.551 -35.688 -17.840 1.00 86.00 546 SER A C 1
ATOM 4316 O O . SER A 1 546 ? 8.803 -36.178 -16.994 1.00 86.00 546 SER A O 1
ATOM 4318 N N . ALA A 1 547 ? 9.610 -34.376 -18.073 1.00 81.69 547 ALA A N 1
ATOM 4319 C CA . ALA A 1 547 ? 8.787 -33.398 -17.374 1.00 81.69 547 ALA A CA 1
ATOM 4320 C C . ALA A 1 547 ? 7.289 -33.620 -17.627 1.00 81.69 547 ALA A C 1
ATOM 4322 O O . ALA A 1 547 ? 6.487 -33.546 -16.695 1.00 81.69 547 ALA A O 1
ATOM 4323 N N . TRP A 1 548 ? 6.916 -33.953 -18.864 1.00 82.75 548 TRP A N 1
ATOM 4324 C CA . TRP A 1 548 ? 5.539 -34.275 -19.226 1.00 82.75 548 TRP A CA 1
ATOM 4325 C C . TRP A 1 548 ? 5.031 -35.535 -18.511 1.00 82.75 548 TRP A C 1
ATOM 4327 O O . TRP A 1 548 ? 3.958 -35.509 -17.914 1.00 82.75 548 TRP A O 1
ATOM 4337 N N . VAL A 1 549 ? 5.826 -36.610 -18.490 1.00 84.12 549 VAL A N 1
ATOM 4338 C CA . VAL A 1 549 ? 5.472 -37.885 -17.838 1.00 84.12 549 VAL A CA 1
ATOM 4339 C C . VAL A 1 549 ? 5.190 -37.715 -16.345 1.00 84.12 549 VAL A C 1
ATOM 4341 O O . VAL A 1 549 ? 4.299 -38.376 -15.815 1.00 84.12 549 VAL A O 1
ATOM 4344 N N . VAL A 1 550 ? 5.922 -36.835 -15.658 1.00 82.62 550 VAL A N 1
ATOM 4345 C CA . VAL A 1 550 ? 5.760 -36.632 -14.207 1.00 82.62 550 VAL A CA 1
ATOM 4346 C C . VAL A 1 550 ? 4.832 -35.476 -13.838 1.00 82.62 550 VAL A C 1
ATOM 4348 O O . VAL A 1 550 ? 4.655 -35.197 -12.650 1.00 82.62 550 VAL A O 1
ATOM 4351 N N . GLY A 1 551 ? 4.253 -34.788 -14.829 1.00 79.62 551 GLY A N 1
ATOM 4352 C CA . GLY A 1 551 ? 3.465 -33.577 -14.598 1.00 79.62 551 GLY A CA 1
ATOM 4353 C C . GLY A 1 551 ? 4.273 -32.519 -13.840 1.00 79.62 551 GLY A C 1
ATOM 4354 O O . GLY A 1 551 ? 3.849 -32.046 -12.778 1.00 79.62 551 GLY A O 1
ATOM 4355 N N . ALA A 1 552 ? 5.483 -32.226 -14.321 1.00 72.56 552 ALA A N 1
ATOM 4356 C CA . ALA A 1 552 ? 6.352 -31.218 -13.729 1.00 72.56 552 ALA A CA 1
ATOM 4357 C C . ALA A 1 552 ? 5.798 -29.805 -13.965 1.00 72.56 552 ALA A C 1
ATOM 4359 O O . ALA A 1 552 ? 5.360 -29.452 -15.060 1.00 72.56 552 ALA A O 1
ATOM 4360 N N . THR A 1 553 ? 5.856 -28.981 -12.925 1.00 67.75 553 THR A N 1
ATOM 4361 C CA . THR A 1 553 ? 5.632 -27.531 -13.007 1.00 67.75 553 THR A CA 1
ATOM 4362 C C . THR A 1 553 ? 6.811 -26.834 -13.696 1.00 67.75 553 THR A C 1
ATOM 4364 O O . THR A 1 553 ? 7.874 -27.430 -13.873 1.00 67.75 553 THR A O 1
ATOM 4367 N N . LEU A 1 554 ? 6.665 -25.549 -14.046 1.00 66.19 554 LEU A N 1
ATOM 4368 C CA . LEU A 1 554 ? 7.744 -24.793 -14.698 1.00 66.19 554 LEU A CA 1
ATOM 4369 C C . LEU A 1 554 ? 9.017 -24.732 -13.830 1.00 66.19 554 LEU A C 1
ATOM 4371 O O . LEU A 1 554 ? 10.088 -25.036 -14.354 1.00 66.19 554 LEU A O 1
ATOM 4375 N N . PRO A 1 555 ? 8.944 -24.449 -12.511 1.00 57.78 555 PRO A N 1
ATOM 4376 C CA . PRO A 1 555 ? 10.124 -24.508 -11.649 1.00 57.78 555 PRO A CA 1
ATOM 4377 C C . PRO A 1 555 ? 10.741 -25.911 -11.561 1.00 57.78 555 PRO A C 1
ATOM 4379 O O . PRO A 1 555 ? 11.961 -26.047 -11.616 1.00 57.78 555 PRO A O 1
ATOM 4382 N N . GLU A 1 556 ? 9.923 -26.966 -11.466 1.00 68.38 556 GLU A N 1
ATOM 4383 C CA . GLU A 1 556 ? 10.408 -28.356 -11.418 1.00 68.38 556 GLU A CA 1
ATOM 4384 C C . GLU A 1 556 ? 11.121 -28.755 -12.719 1.00 68.38 556 GLU A C 1
ATOM 4386 O O . GLU A 1 556 ? 12.183 -29.375 -12.674 1.00 68.38 556 GLU A O 1
ATOM 4391 N N . LEU A 1 557 ? 10.581 -28.348 -13.872 1.00 73.06 557 LEU A N 1
ATOM 4392 C CA . LEU A 1 557 ? 11.213 -28.507 -15.181 1.00 73.06 557 LEU A CA 1
ATOM 4393 C C . LEU A 1 557 ? 12.548 -27.751 -15.251 1.00 73.06 557 LEU A C 1
ATOM 4395 O O . LEU A 1 557 ? 13.537 -28.311 -15.723 1.00 73.06 557 LEU A O 1
ATOM 4399 N N . CYS A 1 558 ? 12.608 -26.516 -14.746 1.00 66.62 558 CYS A N 1
ATOM 4400 C CA . CYS A 1 558 ? 13.852 -25.750 -14.679 1.00 66.62 558 CYS A CA 1
ATOM 4401 C C . CYS A 1 558 ? 14.914 -26.467 -13.834 1.00 66.62 558 CYS A C 1
ATOM 4403 O O . CYS A 1 558 ? 16.074 -26.529 -14.246 1.00 66.62 558 CYS A O 1
ATOM 4405 N N . VAL A 1 559 ? 14.534 -27.053 -12.692 1.00 65.44 559 VAL A N 1
ATOM 4406 C CA . VAL A 1 559 ? 15.456 -27.837 -11.854 1.00 65.44 559 VAL A CA 1
ATOM 4407 C C . VAL A 1 559 ? 15.918 -29.103 -12.582 1.00 65.44 559 VAL A C 1
ATOM 4409 O O . VAL A 1 559 ? 17.121 -29.351 -12.652 1.00 65.44 559 VAL A O 1
ATOM 4412 N N . LEU A 1 560 ? 14.998 -29.869 -13.183 1.00 70.94 560 LEU A N 1
ATOM 4413 C CA . LEU A 1 560 ? 15.320 -31.075 -13.958 1.00 70.94 560 LEU A CA 1
ATOM 4414 C C . LEU A 1 560 ? 16.277 -30.774 -15.124 1.00 70.94 560 LEU A C 1
ATOM 4416 O O . LEU A 1 560 ? 17.298 -31.448 -15.266 1.00 70.94 560 LEU A O 1
ATOM 4420 N N . SER A 1 561 ? 15.995 -29.729 -15.908 1.00 74.06 561 SER A N 1
ATOM 4421 C CA . SER A 1 561 ? 16.842 -29.284 -17.024 1.00 74.06 561 SER A CA 1
ATOM 4422 C C . SER A 1 561 ? 18.214 -28.805 -16.539 1.00 74.06 561 SER A C 1
ATOM 4424 O O . SER A 1 561 ? 19.241 -29.156 -17.117 1.00 74.06 561 SER A O 1
ATOM 4426 N N . SER A 1 562 ? 18.266 -28.052 -15.436 1.00 66.75 562 SER A N 1
ATOM 4427 C CA . SER A 1 562 ? 19.531 -27.567 -14.864 1.00 66.75 562 SER A CA 1
ATOM 4428 C C . SER A 1 562 ? 20.427 -28.721 -14.420 1.00 66.75 562 SER A C 1
ATOM 4430 O O . SER A 1 562 ? 21.611 -28.743 -14.751 1.00 66.75 562 SER A O 1
ATOM 4432 N N . VAL A 1 563 ? 19.861 -29.718 -13.734 1.00 68.19 563 VAL A N 1
ATOM 4433 C CA . VAL A 1 563 ? 20.602 -30.911 -13.308 1.00 68.19 563 VAL A CA 1
ATOM 4434 C C . VAL A 1 563 ? 21.063 -31.732 -14.516 1.00 68.19 563 VAL A C 1
ATOM 4436 O O . VAL A 1 563 ? 22.233 -32.107 -14.577 1.00 68.19 563 VAL A O 1
ATOM 4439 N N . ALA A 1 564 ? 20.197 -31.958 -15.511 1.00 74.88 564 ALA A N 1
ATOM 4440 C CA . ALA A 1 564 ? 20.554 -32.679 -16.736 1.00 74.88 564 ALA A CA 1
ATOM 4441 C C . ALA A 1 564 ? 21.727 -32.017 -17.481 1.00 74.88 564 ALA A C 1
ATOM 4443 O O . ALA A 1 564 ? 22.679 -32.697 -17.869 1.00 74.88 564 ALA A O 1
ATOM 4444 N N . LYS A 1 565 ? 21.715 -30.684 -17.603 1.00 74.12 565 LYS A N 1
ATOM 4445 C CA . LYS A 1 565 ? 22.805 -29.914 -18.221 1.00 74.12 565 LYS A CA 1
ATOM 4446 C C . LYS A 1 565 ? 24.102 -30.015 -17.430 1.00 74.12 565 LYS A C 1
ATOM 4448 O O . LYS A 1 565 ? 25.154 -30.187 -18.038 1.00 74.12 565 LYS A O 1
ATOM 4453 N N . VAL A 1 566 ? 24.038 -29.961 -16.098 1.00 66.12 566 VAL A N 1
ATOM 4454 C CA . VAL A 1 566 ? 25.216 -30.162 -15.239 1.00 66.12 566 VAL A CA 1
ATOM 4455 C C . VAL A 1 566 ? 25.809 -31.554 -15.454 1.00 66.12 566 VAL A C 1
ATOM 4457 O O . VAL A 1 566 ? 27.018 -31.658 -15.643 1.00 66.12 566 VAL A O 1
ATOM 4460 N N . PHE A 1 567 ? 24.988 -32.607 -15.508 1.00 70.38 567 PHE A N 1
ATOM 4461 C CA . PHE A 1 567 ? 25.462 -33.966 -15.794 1.00 70.38 567 PHE A CA 1
ATOM 4462 C C . PHE A 1 567 ? 26.078 -34.093 -17.190 1.00 70.38 567 PHE A C 1
ATOM 4464 O O . PHE A 1 567 ? 27.173 -34.636 -17.322 1.00 70.38 567 PHE A O 1
ATOM 4471 N N . ALA A 1 568 ? 25.429 -33.545 -18.220 1.00 74.06 568 ALA A N 1
ATOM 4472 C CA . ALA A 1 568 ? 25.956 -33.551 -19.583 1.00 74.06 568 ALA A CA 1
ATOM 4473 C C . ALA A 1 568 ? 27.313 -32.828 -19.658 1.00 74.06 568 ALA A C 1
ATOM 4475 O O . ALA A 1 568 ? 28.295 -33.384 -20.150 1.00 74.06 568 ALA A O 1
ATOM 4476 N N . MET A 1 569 ? 27.407 -31.627 -19.082 1.00 71.06 569 MET A N 1
ATOM 4477 C CA . MET A 1 569 ? 28.653 -30.861 -18.992 1.00 71.06 569 MET A CA 1
ATOM 4478 C C . MET A 1 569 ? 29.738 -31.611 -18.213 1.00 71.06 569 MET A C 1
ATOM 4480 O O . MET A 1 569 ? 30.900 -31.599 -18.621 1.00 71.06 569 MET A O 1
ATOM 4484 N N . TYR A 1 570 ? 29.364 -32.273 -17.117 1.00 65.19 570 TYR A N 1
ATOM 4485 C CA . TYR A 1 570 ? 30.283 -33.046 -16.290 1.00 65.19 570 TYR A CA 1
ATOM 4486 C C . TYR A 1 570 ? 30.839 -34.257 -17.046 1.00 65.19 570 TYR A C 1
ATOM 4488 O O . TYR A 1 570 ? 32.057 -34.416 -17.083 1.00 65.19 570 TYR A O 1
ATOM 4496 N N . SER A 1 571 ? 29.985 -35.036 -17.727 1.00 67.06 571 SER A N 1
ATOM 4497 C CA . SER A 1 571 ? 30.378 -36.220 -18.515 1.00 67.06 571 SER A CA 1
ATOM 4498 C C . SER A 1 571 ? 31.392 -35.903 -19.624 1.00 67.06 571 SER A C 1
ATOM 4500 O O . SER A 1 571 ? 32.278 -36.703 -19.906 1.00 67.06 571 SER A O 1
ATOM 4502 N N . HIS A 1 572 ? 31.328 -34.689 -20.179 1.00 70.69 572 HIS A N 1
ATOM 4503 C CA . HIS A 1 572 ? 32.253 -34.176 -21.192 1.00 70.69 572 HIS A CA 1
ATOM 4504 C C . HIS A 1 572 ? 33.485 -33.445 -20.614 1.00 70.69 572 HIS A C 1
ATOM 4506 O O . HIS A 1 572 ? 34.365 -33.005 -21.366 1.00 70.69 572 HIS A O 1
ATOM 4512 N N . SER A 1 573 ? 33.568 -33.271 -19.290 1.00 62.66 573 SER A N 1
ATOM 4513 C CA . SER A 1 573 ? 34.675 -32.587 -18.617 1.00 62.66 573 SER A CA 1
ATOM 4514 C C . SER A 1 573 ? 35.708 -33.588 -18.086 1.00 62.66 573 SER A C 1
ATOM 4516 O O . SER A 1 573 ? 35.390 -34.490 -17.316 1.00 62.66 573 SER A O 1
ATOM 4518 N N . ARG A 1 574 ? 36.983 -33.419 -18.460 1.00 57.12 574 ARG A N 1
ATOM 4519 C CA . ARG A 1 574 ? 38.094 -34.171 -17.854 1.00 57.12 574 ARG A CA 1
ATOM 4520 C C . ARG A 1 574 ? 38.359 -33.638 -16.451 1.00 57.12 574 ARG A C 1
ATOM 4522 O O . ARG A 1 574 ? 39.129 -32.695 -16.292 1.00 57.12 574 ARG A O 1
ATOM 4529 N N . SER A 1 575 ? 37.711 -34.211 -15.443 1.00 50.34 575 SER A N 1
ATOM 4530 C CA . SER A 1 575 ? 38.055 -33.950 -14.043 1.00 50.34 575 SER A CA 1
ATOM 4531 C C . SER A 1 575 ? 38.856 -35.125 -13.472 1.00 50.34 575 SER A C 1
ATOM 4533 O O . SER A 1 575 ? 38.483 -36.281 -13.649 1.00 50.34 575 SER A O 1
ATOM 4535 N N . GLU A 1 576 ? 39.968 -34.843 -12.788 1.00 44.62 576 GLU A N 1
ATOM 4536 C CA . GLU A 1 576 ? 40.827 -35.848 -12.127 1.00 44.62 576 GLU A CA 1
ATOM 4537 C C . GLU A 1 576 ? 40.220 -36.390 -10.806 1.00 44.62 576 GLU A C 1
ATOM 4539 O O . GLU A 1 576 ? 40.892 -37.060 -10.019 1.00 44.62 576 GLU A O 1
ATOM 4544 N N . GLY A 1 577 ? 38.942 -36.102 -10.527 1.00 42.94 577 GLY A N 1
ATOM 4545 C CA . GLY A 1 577 ? 38.262 -36.450 -9.279 1.00 42.94 577 GLY A CA 1
ATOM 4546 C C . GLY A 1 577 ? 37.580 -37.823 -9.311 1.00 42.94 577 GLY A C 1
ATOM 4547 O O . GLY A 1 577 ? 36.793 -38.119 -10.201 1.00 42.94 577 GLY A O 1
ATOM 4548 N N . LYS A 1 578 ? 37.823 -38.654 -8.288 1.00 42.06 578 LYS A N 1
ATOM 4549 C CA . LYS A 1 578 ? 37.199 -39.982 -8.081 1.00 42.06 578 LYS A CA 1
ATOM 4550 C C . LYS A 1 578 ? 35.749 -39.921 -7.563 1.00 42.06 578 LYS A C 1
ATOM 4552 O O . LYS A 1 578 ? 35.408 -40.634 -6.620 1.00 42.06 578 LYS A O 1
ATOM 4557 N N . ALA A 1 579 ? 34.889 -39.081 -8.125 1.00 38.88 579 ALA A N 1
ATOM 4558 C CA . ALA A 1 579 ? 33.503 -38.998 -7.672 1.00 38.88 579 ALA A CA 1
ATOM 4559 C C . ALA A 1 579 ? 32.530 -39.093 -8.856 1.00 38.88 579 ALA A C 1
ATOM 4561 O O . ALA A 1 579 ? 32.468 -38.189 -9.674 1.00 38.88 579 ALA A O 1
ATOM 4562 N N . TRP A 1 580 ? 31.757 -40.186 -8.879 1.00 48.31 580 TRP A N 1
ATOM 4563 C CA . TRP A 1 580 ? 30.600 -40.466 -9.748 1.00 48.31 580 TRP A CA 1
ATOM 4564 C C . TRP A 1 580 ? 30.875 -40.814 -11.229 1.00 48.31 580 TRP A C 1
ATOM 4566 O O . TRP A 1 580 ? 30.838 -39.971 -12.114 1.00 48.31 580 TRP A O 1
ATOM 4576 N N . VAL A 1 581 ? 31.087 -42.116 -11.455 1.00 48.31 581 VAL A N 1
ATOM 4577 C CA . VAL A 1 581 ? 30.729 -43.020 -12.581 1.00 48.31 581 VAL A CA 1
ATOM 4578 C C . VAL A 1 581 ? 30.678 -42.516 -14.057 1.00 48.31 581 VAL A C 1
ATOM 4580 O O . VAL A 1 581 ? 31.146 -43.253 -14.912 1.00 48.31 581 VAL A O 1
ATOM 4583 N N . SER A 1 582 ? 30.250 -41.301 -14.433 1.00 53.19 582 SER A N 1
ATOM 4584 C CA . SER A 1 582 ? 29.904 -41.012 -15.854 1.00 53.19 582 SER A CA 1
ATOM 4585 C C . SER A 1 582 ? 31.049 -40.607 -16.808 1.00 53.19 582 SER A C 1
ATOM 4587 O O . SER A 1 582 ? 30.973 -40.890 -18.003 1.00 53.19 582 SER A O 1
ATOM 4589 N N . VAL A 1 583 ? 32.134 -39.970 -16.340 1.00 51.75 583 VAL A N 1
ATOM 4590 C CA . VAL A 1 583 ? 33.172 -39.418 -17.253 1.00 51.75 583 VAL A CA 1
ATOM 4591 C C . VAL A 1 583 ? 33.994 -40.522 -17.929 1.00 51.75 583 VAL A C 1
ATOM 4593 O O . VAL A 1 583 ? 34.258 -40.474 -19.131 1.00 51.75 583 VAL A O 1
ATOM 4596 N N . MET A 1 584 ? 34.389 -41.547 -17.165 1.00 52.84 584 MET A N 1
ATOM 4597 C CA . MET A 1 584 ? 35.180 -42.668 -17.693 1.00 52.84 584 MET A CA 1
ATOM 4598 C C . MET A 1 584 ? 34.368 -43.534 -18.664 1.00 52.84 584 MET A C 1
ATOM 4600 O O . MET A 1 584 ? 34.923 -44.087 -19.617 1.00 52.84 584 MET A O 1
ATOM 4604 N N . GLU A 1 585 ? 33.058 -43.611 -18.440 1.00 67.94 585 GLU A N 1
ATOM 4605 C CA . GLU A 1 585 ? 32.117 -44.380 -19.247 1.00 67.94 585 GLU A CA 1
ATOM 4606 C C . GLU A 1 585 ? 31.850 -43.700 -20.599 1.00 67.94 585 GLU A C 1
ATOM 4608 O O . GLU A 1 585 ? 31.897 -44.363 -21.640 1.00 67.94 585 GLU A O 1
ATOM 4613 N N . HIS A 1 586 ? 31.684 -42.372 -20.619 1.00 75.94 586 HIS A N 1
ATOM 4614 C CA . HIS A 1 586 ? 31.459 -41.606 -21.850 1.00 75.94 586 HIS A CA 1
ATOM 4615 C C . HIS A 1 586 ? 32.710 -41.514 -22.743 1.00 75.94 586 HIS A C 1
ATOM 4617 O O . HIS A 1 586 ? 32.628 -41.715 -23.956 1.00 75.94 586 HIS A O 1
ATOM 4623 N N . GLU A 1 587 ? 33.911 -41.348 -22.178 1.00 74.19 587 GLU A N 1
ATOM 4624 C CA . GLU A 1 587 ? 35.147 -41.462 -22.973 1.00 74.19 587 GLU A CA 1
ATOM 4625 C C . GLU A 1 587 ? 35.335 -42.881 -23.552 1.00 74.19 587 GLU A C 1
ATOM 4627 O O . GLU A 1 587 ? 35.858 -43.051 -24.659 1.00 74.19 587 GLU A O 1
ATOM 4632 N N . ALA A 1 588 ? 34.916 -43.932 -22.835 1.00 76.56 588 ALA A N 1
ATOM 4633 C CA . ALA A 1 588 ? 34.896 -45.291 -23.376 1.00 76.56 588 ALA A CA 1
ATOM 4634 C C . ALA A 1 588 ? 33.898 -45.429 -24.540 1.00 76.56 588 ALA A C 1
ATOM 4636 O O . ALA A 1 588 ? 34.256 -46.025 -25.560 1.00 76.56 588 ALA A O 1
ATOM 4637 N N . HIS A 1 589 ? 32.726 -44.792 -24.446 1.00 86.56 589 HIS A N 1
ATOM 4638 C CA . HIS A 1 589 ? 31.754 -44.710 -25.536 1.00 86.56 589 HIS A CA 1
ATOM 4639 C C . HIS A 1 589 ? 32.335 -44.057 -26.799 1.00 86.56 589 HIS A C 1
ATOM 4641 O O . HIS A 1 589 ? 32.219 -44.615 -27.888 1.00 86.56 589 HIS A O 1
ATOM 4647 N N . HIS A 1 590 ? 33.014 -42.912 -26.676 1.00 83.88 590 HIS A N 1
ATOM 4648 C CA . HIS A 1 590 ? 33.666 -42.252 -27.817 1.00 83.88 590 HIS A CA 1
ATOM 4649 C C . HIS A 1 590 ? 34.752 -43.118 -28.478 1.00 83.88 590 HIS A C 1
ATOM 4651 O O . HIS A 1 590 ? 35.042 -42.957 -29.664 1.00 83.88 590 HIS A O 1
ATOM 4657 N N . ARG A 1 591 ? 35.371 -44.041 -27.727 1.00 80.12 591 ARG A N 1
ATOM 4658 C CA . ARG A 1 591 ? 36.407 -44.941 -28.256 1.00 80.12 591 ARG A CA 1
ATOM 4659 C C . ARG A 1 591 ? 35.837 -46.137 -29.007 1.00 80.12 591 ARG A C 1
ATOM 4661 O O . ARG A 1 591 ? 36.420 -46.531 -30.015 1.00 80.12 591 ARG A O 1
ATOM 4668 N N . ASP A 1 592 ? 34.763 -46.748 -28.511 1.00 83.06 592 ASP A N 1
ATOM 4669 C CA . ASP A 1 592 ? 34.269 -48.021 -29.050 1.00 83.06 592 ASP A CA 1
ATOM 4670 C C . ASP A 1 592 ? 32.911 -47.940 -29.765 1.00 83.06 592 ASP A C 1
ATOM 4672 O O . ASP A 1 592 ? 32.578 -48.843 -30.542 1.00 83.06 592 ASP A O 1
ATOM 4676 N N . GLY A 1 593 ? 32.152 -46.863 -29.536 1.00 83.56 593 GLY A N 1
ATOM 4677 C CA . GLY A 1 593 ? 30.832 -46.586 -30.104 1.00 83.56 593 GLY A CA 1
ATOM 4678 C C . GLY A 1 593 ? 29.775 -47.650 -29.798 1.00 83.56 593 GLY A C 1
ATOM 4679 O O . GLY A 1 593 ? 28.806 -47.781 -30.546 1.00 83.56 593 GLY A O 1
ATOM 4680 N N . ARG A 1 594 ? 29.987 -48.498 -28.783 1.00 84.62 594 ARG A N 1
ATOM 4681 C CA . ARG A 1 594 ? 29.179 -49.711 -28.549 1.00 84.62 594 ARG A CA 1
ATOM 4682 C C . ARG A 1 594 ? 28.796 -49.952 -27.092 1.00 84.62 594 ARG A C 1
ATOM 4684 O O . ARG A 1 594 ? 28.013 -50.869 -26.844 1.00 84.62 594 ARG A O 1
ATOM 4691 N N . SER A 1 595 ? 29.319 -49.170 -26.159 1.00 86.12 595 SER A N 1
ATOM 4692 C CA . SER A 1 595 ? 28.981 -49.218 -24.730 1.00 86.12 595 SER A CA 1
ATOM 4693 C C . SER A 1 595 ? 28.665 -47.834 -24.176 1.00 86.12 595 SER A C 1
ATOM 4695 O O . SER A 1 595 ? 28.998 -46.850 -24.829 1.00 86.12 595 SER A O 1
ATOM 4697 N N . ASN A 1 596 ? 28.074 -47.768 -22.982 1.00 86.38 596 ASN A N 1
ATOM 4698 C CA . ASN A 1 596 ? 27.888 -46.544 -22.194 1.00 86.38 596 ASN A CA 1
ATOM 4699 C C . ASN A 1 596 ? 27.081 -45.449 -22.931 1.00 86.38 596 ASN A C 1
ATOM 4701 O O . ASN A 1 596 ? 27.581 -44.359 -23.201 1.00 86.38 596 ASN A O 1
ATOM 4705 N N . PHE A 1 597 ? 25.841 -45.760 -23.323 1.00 85.62 597 PHE A N 1
ATOM 4706 C CA . PHE A 1 597 ? 24.950 -44.838 -24.046 1.00 85.62 597 PHE A CA 1
ATOM 4707 C C . PHE A 1 597 ? 24.127 -43.917 -23.125 1.00 85.62 597 PHE A C 1
ATOM 4709 O O . PHE A 1 597 ? 23.636 -42.883 -23.576 1.00 85.62 597 PHE A O 1
ATOM 4716 N N . GLY A 1 598 ? 23.905 -44.302 -21.875 1.00 82.06 598 GLY A N 1
ATOM 4717 C CA . GLY A 1 598 ? 23.126 -43.575 -20.878 1.00 82.06 598 GLY A CA 1
ATOM 4718 C C . GLY A 1 598 ? 23.913 -42.436 -20.234 1.00 82.06 598 GLY A C 1
ATOM 4719 O O . GLY A 1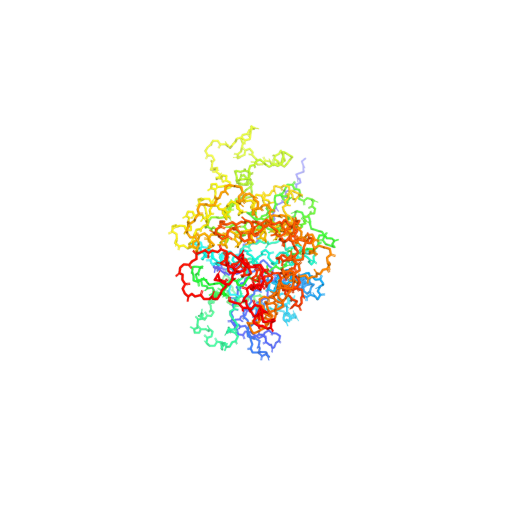 598 ? 25.134 -42.358 -20.341 1.00 82.06 598 GLY A O 1
ATOM 4720 N N . VAL A 1 599 ? 23.198 -41.544 -19.546 1.00 74.31 599 VAL A N 1
ATOM 4721 C CA . VAL A 1 599 ? 23.802 -40.392 -18.851 1.00 74.31 599 VAL A CA 1
ATOM 4722 C C . VAL A 1 599 ? 24.343 -40.819 -17.485 1.00 74.31 599 VAL A C 1
ATOM 4724 O O . VAL A 1 599 ? 25.374 -40.328 -17.033 1.00 74.31 599 VAL A O 1
ATOM 4727 N N . THR A 1 600 ? 23.643 -41.746 -16.828 1.00 72.56 600 THR A N 1
ATOM 4728 C CA . THR A 1 600 ? 23.960 -42.219 -15.469 1.00 72.56 600 THR A CA 1
ATOM 4729 C C . THR A 1 600 ? 24.601 -43.603 -15.421 1.00 72.56 600 THR A C 1
ATOM 4731 O O . THR A 1 600 ? 25.046 -44.030 -14.358 1.00 72.56 600 THR A O 1
ATOM 4734 N N . GLY A 1 601 ? 24.567 -44.331 -16.540 1.00 73.44 601 GLY A N 1
ATOM 4735 C CA . GLY A 1 601 ? 24.951 -45.739 -16.622 1.00 73.44 601 GLY A CA 1
ATOM 4736 C C . GLY A 1 601 ? 23.883 -46.725 -16.118 1.00 73.44 601 GLY A C 1
ATOM 4737 O O . GLY A 1 601 ? 24.037 -47.931 -16.308 1.00 73.44 601 GLY A O 1
ATOM 4738 N N . LEU A 1 602 ? 22.764 -46.269 -15.536 1.00 82.06 602 LEU A N 1
ATOM 4739 C CA . LEU A 1 602 ? 21.703 -47.162 -15.046 1.00 82.06 602 LEU A CA 1
ATOM 4740 C C . LEU A 1 602 ? 21.163 -48.058 -16.168 1.00 82.06 602 LEU A C 1
ATOM 4742 O O . LEU A 1 602 ? 21.094 -49.279 -16.020 1.00 82.06 602 LEU A O 1
ATOM 4746 N N . MET A 1 603 ? 20.809 -47.463 -17.306 1.00 86.25 603 MET A N 1
ATOM 4747 C CA . MET A 1 603 ? 20.281 -48.218 -18.446 1.00 86.25 603 MET A CA 1
ATOM 4748 C C . MET A 1 603 ? 21.350 -49.077 -19.115 1.00 86.25 603 MET A C 1
ATOM 4750 O O . MET A 1 603 ? 21.055 -50.181 -19.568 1.00 86.25 603 MET A O 1
ATOM 4754 N N . ASP A 1 604 ? 22.606 -48.639 -19.114 1.00 85.19 604 ASP A N 1
ATOM 4755 C CA . ASP A 1 604 ? 23.712 -49.460 -19.595 1.00 85.19 604 ASP A CA 1
ATOM 4756 C C . ASP A 1 604 ? 23.932 -50.707 -18.750 1.00 85.19 604 ASP A C 1
ATOM 4758 O O . ASP A 1 604 ? 24.192 -51.778 -19.297 1.00 85.19 604 ASP A O 1
ATOM 4762 N N . TRP A 1 605 ? 23.780 -50.603 -17.432 1.00 84.12 605 TRP A N 1
ATOM 4763 C CA . TRP A 1 605 ? 23.808 -51.759 -16.547 1.00 84.12 605 TRP A CA 1
ATOM 4764 C C . TRP A 1 605 ? 22.629 -52.701 -16.828 1.00 84.12 605 TRP A C 1
ATOM 4766 O O . TRP A 1 605 ? 22.835 -53.901 -17.020 1.00 84.12 605 TRP A O 1
ATOM 4776 N N . VAL A 1 606 ? 21.408 -52.160 -16.943 1.00 86.50 606 VAL A N 1
ATOM 4777 C CA . VAL A 1 606 ? 20.189 -52.942 -17.233 1.00 86.50 606 VAL A CA 1
ATOM 4778 C C . VAL A 1 606 ? 20.289 -53.690 -18.566 1.00 86.50 606 VAL A C 1
ATOM 4780 O O . VAL A 1 606 ? 19.921 -54.862 -18.649 1.00 86.50 606 VAL A O 1
ATOM 4783 N N . PHE A 1 607 ? 20.790 -53.037 -19.616 1.00 87.88 607 PHE A N 1
ATOM 4784 C CA . PHE A 1 607 ? 20.884 -53.608 -20.962 1.00 87.88 607 PHE A CA 1
ATOM 4785 C C . PHE A 1 607 ? 22.236 -54.274 -21.265 1.00 87.88 607 PHE A C 1
ATOM 4787 O O . PHE A 1 607 ? 22.452 -54.724 -22.394 1.00 87.88 607 PHE A O 1
ATOM 4794 N N . GLY A 1 608 ? 23.137 -54.364 -20.280 1.00 85.94 608 GLY A N 1
ATOM 4795 C CA . GLY A 1 608 ? 24.445 -55.009 -20.418 1.00 85.94 608 GLY A CA 1
ATOM 4796 C C . GLY A 1 608 ? 25.400 -54.296 -21.382 1.00 85.94 608 GLY A C 1
ATOM 4797 O O . GLY A 1 608 ? 26.248 -54.942 -21.998 1.00 85.94 608 GLY A O 1
ATOM 4798 N N . THR A 1 609 ? 25.249 -52.981 -21.552 1.00 86.94 609 THR A N 1
ATOM 4799 C CA . THR A 1 609 ? 26.133 -52.126 -22.358 1.00 86.94 609 THR A CA 1
ATOM 4800 C C . THR A 1 609 ? 27.113 -51.306 -21.518 1.00 86.94 609 THR A C 1
ATOM 4802 O O . THR A 1 609 ? 27.858 -50.524 -22.098 1.00 86.94 609 THR A O 1
ATOM 4805 N N . MET A 1 610 ? 27.156 -51.504 -20.195 1.00 83.44 610 MET A N 1
ATOM 4806 C CA . MET A 1 610 ? 28.121 -50.857 -19.295 1.00 83.44 610 MET A CA 1
ATOM 4807 C C . MET A 1 610 ? 29.516 -51.490 -19.424 1.00 83.44 610 MET A C 1
ATOM 4809 O O . MET A 1 610 ? 29.632 -52.720 -19.385 1.00 83.44 610 MET A O 1
ATOM 4813 N N . LYS A 1 611 ? 30.563 -50.673 -19.584 1.00 74.38 611 LYS A N 1
ATOM 4814 C CA . LYS A 1 611 ? 31.964 -51.121 -19.697 1.00 74.38 611 LYS A CA 1
ATOM 4815 C C . LYS A 1 611 ? 32.953 -50.251 -18.950 1.00 74.38 611 LYS A C 1
ATOM 4817 O O . LYS A 1 611 ? 32.857 -49.012 -19.111 1.00 74.38 611 LYS A O 1
#

InterPro domains:
  IPR000719 Protein kinase domain [PF00069] (241-409)
  IPR000719 Protein kinase domain [PS50011] (47-418)
  IPR000719 Protein kinase domain [SM00220] (47-418)
  IPR006694 Fatty acid hydroxylase [PF04116] (485-609)
  IPR011009 Protein kinase-like domain superfamily [SSF56112] (34-416)
  IPR017441 Protein kinase, ATP binding site [PS00107] (53-76)

Organism: NCBI:txid319629

Radius of gyration: 32.03 Å; chains: 1; bounding box: 71×110×73 Å

Sequence (611 aa):
MTMLGSDEPASEPYPQYNWIDGAESLEKYRPGGYHPIMIGDLLRDRYRIVDKLGFGGYSTVWLARDTHQERYVAVKVGIANSLPHETQILRALSAPASVPSSVRAGLDCIPVLLDEFEVTGPNGTHPCYTTTPARCTLREVSFSRLFPLDVARALSGGLVLAIAYNHSQGYVHGDIHLRNVLVKLPASFDSLSIEEFYEQYGKPETVSITQRNGGSLPPNVPSKAVLPIYLGKKAEEFTLQDAQVLLSDFGEAFSPDSSPRSGEYCHIPAPYCPPEALFEPQAPLSYPADIWSLATAIWEILGMKAIFSTEAPEDEVTAQQIDVLGPMPQAWYSAWEERSYFFEEDGRPIEGREVWPVMDLAFEQGVREYRRQGGVGDFDDAETAAILELMRGMLKFRPEDRLTIEELTELLALHTTLFAVILLAGLLQTIFPKNTLSTRTFIRALSNVLIGALIHYCLLLLLNQPITSAATPQNFSLQTFLGKFILGYTFADAMYYTLHRLLHWKFLYRRIHKHHHDTHQSGPLTAMDVHPLEYSFAQMGTELASAWVVGATLPELCVLSSVAKVFAMYSHSRSEGKAWVSVMEHEAHHRDGRSNFGVTGLMDWVFGTMK

Foldseek 3Di:
DDDDDDDDPDDDDDQFWDDDPQFDRQVQLAAQGAFADDQQDQPPVFWGFQAWAHDDPFWTWTWTQGNVVLFIKIKIKGGAPDDPQLVVLLVLLPDDDPDAPQLVLLSLQEWHWPDWDWDQFPRHIITMTITADFQAFQCVQLQLAAAFQLLLVLLLVSLLSNLSSQVVSQKDLLADARRQKTWHDDPCNSVDDSVNVCVVQNGWDWAAMATPVRDDDDRSGYRITTRRGRSDDHNHPDDSVRSRIHGHDSVRMDRCVPGWDFLLPRPHQLLQFQLCSVQVRRDTDDSLRNLSSSLQRSLSNQWSDGQFDPPDDNVVSVQSLCLALNDAPPSSCVVPPCCVVAADPVRHGDPPDDGHHHNLVCCVVTGAVVCVVVVSDHDDPLRSVLSSVQSNQSSHNDSVSHDGSVNSVVSVVVSVVVVVVVVLVVVVCVVFPDDDDDPVLVVQLVVLVVVQVVVVVVVCVVVPDPLRADPDPVPDDPVLLVVLLVQLVVQLQVQLLVVLLVCLPPVNVVPWVVQLLVPPDQALSSLSSGGSVCSNCNPSVSLVVSCVVSSHHPVSSVVSNSVSSVLSSVLSHPDPDPDADRVVQVVVCSVPVQARRGSRCPVRVVVVRTD

pLDDT: mean 84.12, std 16.78, range [28.8, 98.62]

Secondary structure (DSSP, 8-state):
--PPPP-PPPPPPPP-B---TTS--GGG-STTSPPP--TT-EETTTEEEEEEEEE-SSEEEEEEEETTTTEEEEEEEEPTT---HHHHHHHHHTS-----HHHHGGGGGSPPP-EEEEEEETTEEEEEEEEPPEEEEHHHHHTT----HHHHHHHHHHHHHHHHHHHHTT-B-S--STTTEEEEPPGGGGG--HHHHHHHH-PPPEEE--BTT-PPPPTTS-SEEEPPP-----GGG--TTT--EEE--GGG-B-TTTS--BGGG--S-GGGS-HHHHHSTTSBP-HHHHHHHHHHHHHHHH-SS-SS-SSS-HHHHHHHHHHHH-PPPHHHHHH-GGGGGTB-TTSPBPTT---PPPHHHHHIIIIIHHHHHHTS----HHHHHHHHHHHHHHS-SSGGGSPPHHHHHHHHHHHHHHHHHHHHHHHHHHHS------HHHHHHHHHHHHHHHHHHHHHHHHTT----S---GGG--HHHHHHHHHHHHHHHHHHHHHHHHHHTSHHHIIIIIHHHHH----SGGGGG-S-HHHIIIIIIHHHHHHHHHTT--HHHHHHHHHHHHHHHHHHTS-------THHHHHHHHHHHSSS--SSSSHHHHHTT---